Protein AF-A0A914WZN4-F1 (afdb_monomer_lite)

Organism: NCBI:txid2011161

Radius of gyration: 33.84 Å; chains: 1; bounding box: 69×70×86 Å

pLDDT: mean 70.96, std 17.77, range [29.08, 95.62]

InterPro domains:
  IPR007856 Saposin-like type B, region 1 [PF05184] (145-182)
  IPR008138 Saposin B type, region 2 [PF03489] (187-220)
  IPR008138 Saposin B type, region 2 [PF03489] (312-343)
  IPR008139 Saposin B type domain [PS50015] (40-119)
  IPR008139 Saposin B type domain [PS50015] (142-224)
  IPR008139 Saposin B type domain [PS50015] (266-347)
  IPR008139 Saposin B type domain [SM00741] (42-115)
  IPR008139 Saposin B type domain [SM00741] (144-220)
  IPR008139 Saposin B type domain [SM00741] (268-343)
  IPR011001 Saposin-like [SSF47862] (42-117)
  IPR011001 Saposin-like [SSF47862] (143-221)
  IPR011001 Saposin-like [SSF47862] (268-345)
  IPR051428 Sphingolipid Activators and Surfactant Proteins [PTHR11480] (43-349)

Structure (mmCIF, N/CA/C/O backbone):
data_AF-A0A914WZN4-F1
#
_entry.id   AF-A0A914WZN4-F1
#
loop_
_atom_site.group_PDB
_atom_site.id
_atom_site.type_symbol
_atom_site.label_atom_id
_atom_site.label_alt_id
_atom_site.label_comp_id
_atom_site.label_asym_id
_atom_site.label_entity_id
_atom_site.label_seq_id
_atom_site.pdbx_PDB_ins_code
_atom_site.Cartn_x
_atom_site.Cartn_y
_atom_site.Cartn_z
_atom_site.occupancy
_atom_site.B_iso_or_equiv
_atom_site.auth_seq_id
_atom_site.auth_comp_id
_atom_site.auth_asym_id
_atom_site.auth_atom_id
_atom_site.pdbx_PDB_model_num
ATOM 1 N N . MET A 1 1 ? 23.879 -51.483 -34.502 1.00 47.91 1 MET A N 1
ATOM 2 C CA . MET A 1 1 ? 24.918 -50.525 -34.053 1.00 47.91 1 MET A CA 1
ATOM 3 C C . MET A 1 1 ? 24.874 -49.196 -34.804 1.00 47.91 1 MET A C 1
ATOM 5 O O . MET A 1 1 ? 24.777 -48.177 -34.142 1.00 47.91 1 MET A O 1
ATOM 9 N N . TYR A 1 2 ? 24.838 -49.171 -36.141 1.00 39.22 2 TYR A N 1
ATOM 10 C CA . TYR A 1 2 ? 24.865 -47.921 -36.929 1.00 39.22 2 TYR A CA 1
ATOM 11 C C . TYR A 1 2 ? 23.719 -46.929 -36.621 1.00 39.22 2 TYR A C 1
ATOM 13 O O . TYR A 1 2 ? 23.955 -45.740 -36.464 1.00 39.22 2 TYR A O 1
ATOM 21 N N . ARG A 1 3 ? 22.482 -47.412 -36.417 1.00 42.94 3 ARG A N 1
ATOM 22 C CA . ARG A 1 3 ? 21.335 -46.557 -36.036 1.00 42.94 3 ARG A CA 1
ATOM 23 C C . ARG A 1 3 ? 21.423 -45.974 -34.621 1.00 42.94 3 ARG A C 1
ATOM 25 O O . ARG A 1 3 ? 20.906 -44.890 -34.396 1.00 42.94 3 ARG A O 1
ATOM 32 N N . LEU A 1 4 ? 22.089 -46.668 -33.693 1.00 43.41 4 LEU A N 1
ATOM 33 C CA . LEU A 1 4 ? 22.293 -46.181 -32.324 1.00 43.41 4 LEU A CA 1
ATOM 34 C C . LEU A 1 4 ? 23.363 -45.080 -32.306 1.00 43.41 4 LEU A C 1
ATOM 36 O O . LEU A 1 4 ? 23.177 -44.066 -31.651 1.00 43.41 4 LEU A O 1
ATOM 40 N N . ILE A 1 5 ? 24.417 -45.249 -33.114 1.00 52.75 5 ILE A N 1
ATOM 41 C CA . ILE A 1 5 ? 25.516 -44.287 -33.276 1.00 52.75 5 ILE A CA 1
ATOM 42 C C . ILE A 1 5 ? 25.028 -42.991 -33.946 1.00 52.75 5 ILE A C 1
ATOM 44 O O . ILE A 1 5 ? 25.397 -41.902 -33.513 1.00 52.75 5 ILE A O 1
ATOM 48 N N . VAL A 1 6 ? 24.151 -43.089 -34.953 1.00 53.06 6 VAL A N 1
ATOM 49 C CA . VAL A 1 6 ? 23.558 -41.918 -35.630 1.00 53.06 6 VAL A CA 1
ATOM 50 C C . VAL A 1 6 ? 22.573 -41.171 -34.720 1.00 53.06 6 VAL A C 1
ATOM 52 O O . VAL A 1 6 ? 22.579 -39.942 -34.714 1.00 53.06 6 VAL A O 1
ATOM 55 N N . LEU A 1 7 ? 21.784 -41.876 -33.895 1.00 44.81 7 LEU A N 1
ATOM 56 C CA . LEU A 1 7 ? 20.914 -41.228 -32.903 1.00 44.81 7 LEU A CA 1
ATOM 57 C C . LEU A 1 7 ? 21.732 -40.497 -31.829 1.00 44.81 7 LEU A C 1
ATOM 59 O O . LEU A 1 7 ? 21.405 -39.368 -31.478 1.00 44.81 7 LEU A O 1
ATOM 63 N N . THR A 1 8 ? 22.822 -41.099 -31.341 1.00 50.06 8 THR A N 1
ATOM 64 C CA . THR A 1 8 ? 23.709 -40.452 -30.363 1.00 50.06 8 THR A CA 1
ATOM 65 C C . THR A 1 8 ? 24.486 -39.282 -30.969 1.00 50.06 8 THR A C 1
ATOM 67 O O . THR A 1 8 ? 24.657 -38.268 -30.305 1.00 50.06 8 THR A O 1
ATOM 70 N N . ALA A 1 9 ? 24.890 -39.359 -32.241 1.00 52.34 9 ALA A N 1
ATOM 71 C CA . ALA A 1 9 ? 25.595 -38.272 -32.926 1.00 52.34 9 ALA A CA 1
ATOM 72 C C . ALA A 1 9 ? 24.696 -37.058 -33.238 1.00 52.34 9 ALA A C 1
ATOM 74 O O . ALA A 1 9 ? 25.198 -35.941 -33.305 1.00 52.34 9 ALA A O 1
ATOM 75 N N . LEU A 1 10 ? 23.380 -37.258 -33.391 1.00 48.81 10 LEU A N 1
ATOM 76 C CA . LEU A 1 10 ? 22.401 -36.178 -33.586 1.00 48.81 10 LEU A CA 1
ATOM 77 C C . LEU A 1 10 ? 21.847 -35.614 -32.267 1.00 48.81 10 LEU A C 1
ATOM 79 O O . LEU A 1 10 ? 21.491 -34.440 -32.219 1.00 48.81 10 LEU A O 1
ATOM 83 N N . LEU A 1 11 ? 21.806 -36.409 -31.191 1.00 47.16 11 LEU A N 1
ATOM 84 C CA . LEU A 1 11 ? 21.313 -35.972 -29.876 1.00 47.16 11 LEU A CA 1
ATOM 85 C C . LEU A 1 11 ? 22.374 -35.257 -29.023 1.00 47.16 11 LEU A C 1
ATOM 87 O O . LEU A 1 11 ? 22.020 -34.404 -28.213 1.00 47.16 11 LEU A O 1
ATOM 91 N N . VAL A 1 12 ? 23.668 -35.538 -29.214 1.00 47.44 12 VAL A N 1
ATOM 92 C CA . VAL A 1 12 ? 24.753 -34.856 -28.478 1.00 47.44 12 VAL A CA 1
ATOM 93 C C . VAL A 1 12 ? 24.835 -33.345 -28.786 1.00 47.44 12 VAL A C 1
ATOM 95 O O . VAL A 1 12 ? 24.953 -32.572 -27.836 1.00 47.44 12 VAL A O 1
ATOM 98 N N . PRO A 1 13 ? 24.671 -32.869 -30.039 1.00 47.09 13 PRO A N 1
ATOM 99 C CA . PRO A 1 13 ? 24.569 -31.434 -30.327 1.00 47.09 13 PRO A CA 1
ATOM 100 C C . PRO A 1 13 ? 23.298 -30.785 -29.752 1.00 47.09 13 PRO A C 1
ATOM 102 O O . PRO A 1 13 ? 23.338 -29.632 -29.333 1.00 47.09 13 PRO A O 1
ATOM 105 N N . LEU A 1 14 ? 22.181 -31.524 -29.684 1.00 42.62 14 LEU A N 1
ATOM 106 C CA . LEU A 1 14 ? 20.916 -31.051 -29.100 1.00 42.62 14 LEU A CA 1
ATOM 107 C C . LEU A 1 14 ? 20.982 -30.933 -27.566 1.00 42.62 14 LEU A C 1
ATOM 109 O O . LEU A 1 14 ? 20.365 -30.031 -27.006 1.00 42.62 14 LEU A O 1
ATOM 113 N N . CYS A 1 15 ? 21.772 -31.773 -26.887 1.00 39.94 15 CYS A N 1
ATOM 114 C CA . CYS A 1 15 ? 22.036 -31.643 -25.448 1.00 39.94 15 CYS A CA 1
ATOM 115 C C . CYS A 1 15 ? 23.050 -30.533 -25.115 1.00 39.94 15 CYS A C 1
ATOM 117 O O . CYS A 1 15 ? 22.968 -29.944 -24.039 1.00 39.94 15 CYS A O 1
ATOM 119 N N . LEU A 1 16 ? 23.967 -30.197 -26.030 1.00 42.72 16 LEU A N 1
ATOM 120 C CA . LEU A 1 16 ? 24.900 -29.072 -25.860 1.00 42.72 16 LEU A CA 1
ATOM 121 C C . LEU A 1 16 ? 24.259 -27.698 -26.123 1.00 42.72 16 LEU A C 1
ATOM 123 O O . LEU A 1 16 ? 24.810 -26.682 -25.709 1.00 42.72 16 LEU A O 1
ATOM 127 N N . ALA A 1 17 ? 23.058 -27.645 -26.709 1.00 41.50 17 ALA A N 1
ATOM 128 C CA . ALA A 1 17 ? 22.293 -26.402 -26.862 1.00 41.50 17 ALA A CA 1
ATOM 129 C C . ALA A 1 17 ? 21.825 -25.790 -25.519 1.00 41.50 17 ALA A C 1
ATOM 131 O O . ALA A 1 17 ? 21.351 -24.653 -25.484 1.00 41.50 17 ALA A O 1
ATOM 132 N N . GLY A 1 18 ? 21.951 -26.527 -24.406 1.00 44.84 18 GLY A N 1
ATOM 133 C CA . GLY A 1 18 ? 21.607 -26.057 -23.061 1.00 44.84 18 GLY A CA 1
ATOM 134 C C . GLY A 1 18 ? 22.713 -25.277 -22.343 1.00 44.84 18 GLY A C 1
ATOM 135 O O . GLY A 1 18 ? 22.409 -24.508 -21.434 1.00 44.84 18 GLY A O 1
ATOM 136 N N . THR A 1 19 ? 23.973 -25.423 -22.753 1.00 48.91 19 THR A N 1
ATOM 137 C CA . THR A 1 19 ? 25.121 -24.742 -22.136 1.00 48.91 19 THR A CA 1
ATOM 138 C C . THR A 1 19 ? 26.069 -24.287 -23.231 1.00 48.91 19 THR A C 1
ATOM 140 O O . THR A 1 19 ? 27.134 -24.865 -23.427 1.00 48.91 19 THR A O 1
ATOM 143 N N . ASP A 1 20 ? 25.659 -23.275 -23.989 1.00 49.00 20 ASP A N 1
ATOM 144 C CA . ASP A 1 20 ? 26.583 -22.590 -24.880 1.00 49.00 20 ASP A CA 1
ATOM 145 C C . ASP A 1 20 ? 27.500 -21.693 -24.019 1.00 49.00 20 ASP A C 1
ATOM 147 O O . ASP A 1 20 ? 27.017 -20.702 -23.458 1.00 49.00 20 ASP A O 1
ATOM 151 N N . PRO A 1 21 ? 28.799 -22.011 -23.855 1.00 51.97 21 PRO A N 1
ATOM 152 C CA . PRO A 1 21 ? 29.724 -21.154 -23.118 1.00 51.97 21 PRO A CA 1
ATOM 153 C C . PRO A 1 21 ? 29.825 -19.751 -23.739 1.00 51.97 21 PRO A C 1
ATOM 155 O O . PRO A 1 21 ? 30.117 -18.798 -23.016 1.00 51.97 21 PRO A O 1
ATOM 158 N N . HIS A 1 22 ? 29.506 -19.584 -25.034 1.00 50.38 22 HIS A N 1
ATOM 159 C CA . HIS A 1 22 ? 29.356 -18.258 -25.635 1.00 50.38 22 HIS A CA 1
ATOM 160 C C . HIS A 1 22 ? 28.154 -17.505 -25.074 1.00 50.38 22 HIS A C 1
ATOM 162 O O . HIS A 1 22 ? 28.279 -16.323 -24.780 1.00 50.38 22 HIS A O 1
ATOM 168 N N . LYS A 1 23 ? 27.009 -18.161 -24.862 1.00 50.00 23 LYS A N 1
ATOM 169 C CA . LYS A 1 23 ? 25.812 -17.526 -24.290 1.00 50.00 23 LYS A CA 1
ATOM 170 C C . LYS A 1 23 ? 26.065 -17.028 -22.869 1.00 50.00 23 LYS A C 1
ATOM 172 O O . LYS A 1 23 ? 25.669 -15.911 -22.545 1.00 50.00 23 LYS A O 1
ATOM 177 N N . GLU A 1 24 ? 26.727 -17.818 -22.023 1.00 53.03 24 GLU A N 1
ATOM 178 C CA . GLU A 1 24 ? 27.071 -17.373 -20.665 1.00 53.03 24 GLU A CA 1
ATOM 179 C C . GLU A 1 24 ? 28.110 -16.245 -20.665 1.00 53.03 24 GLU A C 1
ATOM 181 O O . GLU A 1 24 ? 27.952 -15.283 -19.912 1.00 53.03 24 GLU A O 1
ATOM 186 N N . ALA A 1 25 ? 29.122 -16.308 -21.538 1.00 57.97 25 ALA A N 1
ATOM 187 C CA . ALA A 1 25 ? 30.106 -15.238 -21.701 1.00 57.97 25 ALA A CA 1
ATOM 188 C C . ALA A 1 25 ? 29.466 -13.936 -22.222 1.00 57.97 25 ALA A C 1
ATOM 190 O O . ALA A 1 25 ? 29.641 -12.881 -21.616 1.00 57.97 25 ALA A O 1
ATOM 191 N N . MET A 1 26 ? 28.629 -14.015 -23.262 1.00 54.38 26 MET A N 1
ATOM 192 C CA . MET A 1 26 ? 27.891 -12.877 -23.826 1.00 54.38 26 MET A CA 1
ATOM 193 C C . MET A 1 26 ? 26.940 -12.263 -22.794 1.00 54.38 26 MET A C 1
ATOM 195 O O . MET A 1 26 ? 26.928 -11.049 -22.616 1.00 54.38 26 MET A O 1
ATOM 199 N N . ILE A 1 27 ? 26.175 -13.077 -22.053 1.00 55.19 27 ILE A N 1
ATOM 200 C CA . ILE A 1 27 ? 25.277 -12.576 -20.999 1.00 55.19 27 ILE A CA 1
ATOM 201 C C . ILE A 1 27 ? 26.068 -11.919 -19.868 1.00 55.19 27 ILE A C 1
ATOM 203 O O . ILE A 1 27 ? 25.581 -10.948 -19.299 1.00 55.19 27 ILE A O 1
ATOM 207 N N . LYS A 1 28 ? 27.260 -12.419 -19.526 1.00 58.78 28 LYS A N 1
ATOM 208 C CA . LYS A 1 28 ? 28.099 -11.878 -18.450 1.00 58.78 28 LYS A CA 1
ATOM 209 C C . LYS A 1 28 ? 28.784 -10.565 -18.843 1.00 58.78 28 LYS A C 1
ATOM 211 O O . LYS A 1 28 ? 28.768 -9.628 -18.046 1.00 58.78 28 LYS A O 1
ATOM 216 N N . ASP A 1 29 ? 29.308 -10.469 -20.062 1.00 63.22 29 ASP A N 1
ATOM 217 C CA . ASP A 1 29 ? 30.047 -9.294 -20.542 1.00 63.22 29 ASP A CA 1
ATOM 218 C C . ASP A 1 29 ? 29.123 -8.161 -21.013 1.00 63.22 29 ASP A C 1
ATOM 220 O O . ASP A 1 29 ? 29.419 -6.978 -20.788 1.00 63.22 29 ASP A O 1
ATOM 224 N N . ASN A 1 30 ? 27.961 -8.521 -21.574 1.00 57.78 30 ASN A N 1
ATOM 225 C CA . ASN A 1 30 ? 26.926 -7.587 -22.023 1.00 57.78 30 ASN A CA 1
ATOM 226 C C . ASN A 1 30 ? 25.804 -7.378 -20.989 1.00 57.78 30 ASN A C 1
ATOM 228 O O . ASN A 1 30 ? 24.863 -6.619 -21.253 1.00 57.78 30 ASN A O 1
ATOM 232 N N . LYS A 1 31 ? 25.900 -7.978 -19.787 1.00 57.25 31 LYS A N 1
ATOM 233 C CA . LYS A 1 31 ? 24.947 -7.721 -18.698 1.00 57.25 31 LYS A CA 1
ATOM 234 C C . LYS A 1 31 ? 24.929 -6.233 -18.397 1.00 57.25 31 LYS A C 1
ATOM 236 O O . LYS A 1 31 ? 25.924 -5.651 -17.962 1.00 57.25 31 LYS A O 1
ATOM 241 N N . THR A 1 32 ? 23.770 -5.617 -18.577 1.00 52.75 32 THR A N 1
ATOM 242 C CA . THR A 1 32 ? 23.496 -4.309 -18.004 1.00 52.75 32 THR A CA 1
ATOM 243 C C . THR A 1 32 ? 22.260 -4.401 -17.123 1.00 52.75 32 THR A C 1
ATOM 245 O O . THR A 1 32 ? 21.217 -4.876 -17.566 1.00 52.75 32 THR A O 1
ATOM 248 N N . PRO A 1 33 ? 22.378 -3.974 -15.861 1.00 53.62 33 PRO A N 1
ATOM 249 C CA . PRO A 1 33 ? 23.485 -3.198 -15.308 1.00 53.62 33 PRO A CA 1
ATOM 250 C C . PRO A 1 33 ? 24.610 -4.102 -14.733 1.00 53.62 33 PRO A C 1
ATOM 252 O O . PRO A 1 33 ? 24.329 -5.154 -14.161 1.00 53.62 33 PRO A O 1
ATOM 255 N N . LYS A 1 34 ? 25.887 -3.709 -14.922 1.00 51.22 34 LYS A N 1
ATOM 256 C CA . LYS A 1 34 ? 27.068 -4.440 -14.394 1.00 51.22 34 LYS A CA 1
ATOM 257 C C . LYS A 1 34 ? 27.129 -4.407 -12.857 1.00 51.22 34 LYS A C 1
ATOM 259 O O . LYS A 1 34 ? 27.564 -5.374 -12.249 1.00 51.22 34 LYS A O 1
ATOM 264 N N . ASN A 1 35 ? 26.601 -3.332 -12.266 1.00 51.28 35 ASN A N 1
ATOM 265 C CA . ASN A 1 35 ? 26.236 -3.194 -10.854 1.00 51.28 35 ASN A CA 1
ATOM 266 C C . ASN A 1 35 ? 24.739 -2.887 -10.799 1.00 51.28 35 ASN A C 1
ATOM 268 O O . ASN A 1 35 ? 24.290 -2.084 -11.612 1.00 51.28 35 ASN A O 1
ATOM 272 N N . ALA A 1 36 ? 23.964 -3.474 -9.885 1.00 45.06 36 ALA A N 1
ATOM 273 C CA . ALA A 1 36 ? 22.561 -3.088 -9.730 1.00 45.06 36 ALA A CA 1
ATOM 274 C C . ALA A 1 36 ? 22.473 -1.561 -9.499 1.00 45.06 36 ALA A C 1
ATOM 276 O O . ALA A 1 36 ? 23.194 -1.054 -8.639 1.00 45.06 36 ALA A O 1
ATOM 277 N N . PRO A 1 37 ? 21.683 -0.795 -10.279 1.00 48.06 37 PRO A N 1
ATOM 278 C CA . PRO A 1 37 ? 21.418 0.592 -9.946 1.00 48.06 37 PRO A CA 1
ATOM 279 C C . PRO A 1 37 ? 20.795 0.617 -8.554 1.00 48.06 37 PRO A C 1
ATOM 281 O O . PRO A 1 37 ? 20.035 -0.290 -8.204 1.00 48.06 37 PRO A O 1
ATOM 284 N N . ALA A 1 38 ? 21.114 1.651 -7.776 1.00 51.75 38 ALA A N 1
ATOM 285 C CA . ALA A 1 38 ? 20.356 1.953 -6.573 1.00 51.75 38 ALA A CA 1
ATOM 286 C C . ALA A 1 38 ? 18.872 1.959 -6.959 1.00 51.75 38 ALA A C 1
ATOM 288 O O . ALA A 1 38 ? 18.484 2.694 -7.863 1.00 51.75 38 ALA A O 1
ATOM 289 N N . LEU A 1 39 ? 18.053 1.120 -6.320 1.00 53.66 39 LEU A N 1
ATOM 290 C CA . LEU A 1 39 ? 16.647 0.904 -6.692 1.00 53.66 39 LEU A CA 1
ATOM 291 C C . LEU A 1 39 ? 15.744 2.135 -6.445 1.00 53.66 39 LEU A C 1
ATOM 293 O O . LEU A 1 39 ? 14.528 2.069 -6.592 1.00 53.66 39 LEU A O 1
ATOM 297 N N . ILE A 1 40 ? 16.337 3.267 -6.070 1.00 54.97 40 ILE A N 1
ATOM 298 C CA . ILE A 1 40 ? 15.692 4.562 -5.860 1.00 54.97 40 ILE A CA 1
ATOM 299 C C . ILE A 1 40 ? 15.713 5.347 -7.185 1.00 54.97 40 ILE A C 1
ATOM 301 O O . ILE A 1 40 ? 16.176 6.482 -7.254 1.00 54.97 40 ILE A O 1
ATOM 305 N N . THR A 1 41 ? 15.285 4.719 -8.279 1.00 67.56 41 THR A N 1
ATOM 306 C CA . THR A 1 41 ? 15.172 5.377 -9.587 1.00 67.56 41 THR A CA 1
ATOM 307 C C . THR A 1 41 ? 13.710 5.492 -9.968 1.00 67.56 41 THR A C 1
ATOM 309 O O . THR A 1 41 ? 12.967 4.520 -9.885 1.00 67.56 41 THR A O 1
ATOM 312 N N . THR A 1 42 ? 13.273 6.676 -10.388 1.00 82.44 42 THR A N 1
ATOM 313 C CA . THR A 1 42 ? 11.917 6.845 -10.924 1.00 82.44 42 THR A CA 1
ATOM 314 C C . THR A 1 42 ? 11.810 6.179 -12.298 1.00 82.44 42 THR A C 1
ATOM 316 O O . THR A 1 42 ? 12.821 6.003 -12.982 1.00 82.44 42 THR A O 1
ATOM 319 N N . ALA A 1 43 ? 10.595 5.921 -12.797 1.00 84.94 43 ALA A N 1
ATOM 320 C CA . ALA A 1 43 ? 10.421 5.454 -14.182 1.00 84.94 43 ALA A CA 1
ATOM 321 C C . ALA A 1 43 ? 11.028 6.434 -15.219 1.00 84.94 43 ALA A C 1
ATOM 323 O O . ALA A 1 43 ? 11.371 6.050 -16.336 1.00 84.94 43 ALA A O 1
ATOM 324 N N . CYS A 1 44 ? 11.199 7.711 -14.843 1.00 89.62 44 CYS A N 1
ATOM 325 C CA . CYS A 1 44 ? 11.858 8.718 -15.669 1.00 89.62 44 CYS A CA 1
ATOM 326 C C . CYS A 1 44 ? 13.378 8.509 -15.691 1.00 89.62 44 CYS A C 1
ATOM 328 O O . CYS A 1 44 ? 13.980 8.564 -16.761 1.00 89.62 44 CYS A O 1
ATOM 330 N N . ASP A 1 45 ? 13.993 8.229 -14.542 1.00 88.44 45 ASP A N 1
ATOM 331 C CA . ASP A 1 45 ? 15.439 7.992 -14.435 1.00 88.44 45 ASP A CA 1
ATOM 332 C C . ASP A 1 45 ? 15.840 6.656 -15.062 1.00 88.44 45 ASP A C 1
ATOM 334 O O . ASP A 1 45 ? 16.861 6.571 -15.747 1.00 88.44 45 ASP A O 1
ATOM 338 N N . GLU A 1 46 ? 15.002 5.630 -14.907 1.00 85.94 46 GLU A N 1
ATOM 339 C CA . GLU A 1 46 ? 15.166 4.347 -15.592 1.00 85.94 46 GLU A CA 1
ATOM 340 C C . GLU A 1 46 ? 15.103 4.520 -17.107 1.00 85.94 46 GLU A C 1
ATOM 342 O O . GLU A 1 46 ? 15.990 4.051 -17.821 1.00 85.94 46 GLU A O 1
ATOM 347 N N . CYS A 1 47 ? 14.105 5.258 -17.599 1.00 91.25 47 CYS A N 1
ATOM 348 C CA . CYS A 1 47 ? 14.006 5.579 -19.014 1.00 91.25 47 CYS A CA 1
ATOM 349 C C . CYS A 1 47 ? 15.256 6.315 -19.512 1.00 91.25 47 CYS A C 1
ATOM 351 O O . CYS A 1 47 ? 15.844 5.899 -20.510 1.00 91.25 47 CYS A O 1
ATOM 353 N N . LYS A 1 48 ? 15.700 7.368 -18.809 1.00 91.88 48 LYS A N 1
ATOM 354 C CA . LYS A 1 48 ? 16.883 8.140 -19.219 1.00 91.88 48 LYS A CA 1
ATOM 355 C C . LYS A 1 48 ? 18.120 7.256 -19.279 1.00 91.88 48 LYS A C 1
ATOM 357 O O . LYS A 1 48 ? 18.810 7.234 -20.290 1.00 91.88 48 LYS A O 1
ATOM 362 N N . THR A 1 49 ? 18.314 6.441 -18.245 1.00 87.50 49 THR A N 1
ATOM 363 C CA . THR A 1 49 ? 19.411 5.474 -18.163 1.00 87.50 49 THR A CA 1
ATOM 364 C C . THR A 1 49 ? 19.394 4.497 -19.337 1.00 87.50 49 THR A C 1
ATOM 366 O O . THR A 1 49 ? 20.445 4.197 -19.901 1.00 87.50 49 THR A O 1
ATOM 369 N N . LEU A 1 50 ? 18.223 3.982 -19.723 1.00 87.31 50 LEU A N 1
ATOM 370 C CA . LEU A 1 50 ? 18.094 3.079 -20.868 1.00 87.31 50 LEU A CA 1
ATOM 371 C C . LEU A 1 50 ? 18.411 3.781 -22.192 1.00 87.31 50 LEU A C 1
ATOM 373 O O . LEU A 1 50 ? 19.132 3.213 -23.012 1.00 87.31 50 LEU A O 1
ATOM 377 N N . VAL A 1 51 ? 17.925 5.009 -22.386 1.00 90.75 51 VAL A N 1
ATOM 378 C CA . VAL A 1 51 ? 18.198 5.799 -23.596 1.00 90.75 51 VAL A CA 1
ATOM 379 C C . VAL A 1 51 ? 19.687 6.133 -23.706 1.00 90.75 51 VAL A C 1
ATOM 381 O O . VAL A 1 51 ? 20.288 5.902 -24.754 1.00 90.75 51 VAL A O 1
ATOM 384 N N . ASP A 1 52 ? 20.313 6.585 -22.618 1.00 89.69 52 ASP A N 1
ATOM 385 C CA . ASP A 1 52 ? 21.743 6.906 -22.583 1.00 89.69 52 ASP A CA 1
ATOM 386 C C . ASP A 1 52 ? 22.604 5.663 -22.847 1.00 89.69 52 ASP A C 1
ATOM 388 O O . ASP A 1 52 ? 23.560 5.711 -23.624 1.00 89.69 52 ASP A O 1
ATOM 392 N N . ARG A 1 53 ? 22.230 4.511 -22.277 1.00 83.81 53 ARG A N 1
ATOM 393 C CA . ARG A 1 53 ? 22.916 3.235 -22.536 1.00 83.81 53 ARG A CA 1
ATOM 394 C C . ARG A 1 53 ? 22.771 2.773 -23.970 1.00 83.81 53 ARG A C 1
ATOM 396 O O . ARG A 1 53 ? 23.746 2.291 -24.538 1.00 83.81 53 ARG A O 1
ATOM 403 N N . PHE A 1 54 ? 21.578 2.894 -24.544 1.00 86.81 54 PHE A N 1
ATOM 404 C CA . PHE A 1 54 ? 21.365 2.561 -25.944 1.00 86.81 54 PHE A CA 1
ATOM 405 C C . PHE A 1 54 ? 22.245 3.441 -26.835 1.00 86.81 54 PHE A C 1
ATOM 407 O O . PHE A 1 54 ? 22.984 2.910 -27.660 1.00 86.81 54 PHE A O 1
ATOM 414 N N . ASN A 1 55 ? 22.249 4.757 -26.601 1.00 88.31 55 ASN A N 1
ATOM 415 C CA . ASN A 1 55 ? 23.091 5.708 -27.330 1.00 88.31 55 ASN A CA 1
ATOM 416 C C . ASN A 1 55 ? 24.584 5.403 -27.221 1.00 88.31 55 ASN A C 1
ATOM 418 O O . ASN A 1 55 ? 25.321 5.629 -28.177 1.00 88.31 55 ASN A O 1
ATOM 422 N N . GLU A 1 56 ? 25.040 4.916 -26.071 1.00 86.94 56 GLU A N 1
ATOM 423 C CA . GLU A 1 56 ? 26.435 4.527 -25.892 1.00 86.94 56 GLU A CA 1
ATOM 424 C C . GLU A 1 56 ? 26.747 3.187 -26.569 1.00 86.94 56 GLU A C 1
ATOM 426 O O . GLU A 1 56 ? 27.767 3.051 -27.239 1.00 86.94 56 GLU A O 1
ATOM 431 N N . ALA A 1 57 ? 25.851 2.203 -26.461 1.00 85.06 57 ALA A N 1
ATOM 432 C CA . ALA A 1 57 ? 26.034 0.881 -27.052 1.00 85.06 57 ALA A CA 1
ATOM 433 C C . ALA A 1 57 ? 26.088 0.920 -28.585 1.00 85.06 57 ALA A C 1
ATOM 435 O O . ALA A 1 57 ? 26.892 0.204 -29.177 1.00 85.06 57 ALA A O 1
ATOM 436 N N . VAL A 1 58 ? 25.284 1.773 -29.229 1.00 88.25 58 VAL A N 1
ATOM 437 C CA . VAL A 1 58 ? 25.255 1.880 -30.698 1.00 88.25 58 VAL A CA 1
ATOM 438 C C . VAL A 1 58 ? 26.493 2.549 -31.304 1.00 88.25 58 VAL A C 1
ATOM 440 O O . VAL A 1 58 ? 26.674 2.489 -32.518 1.00 88.25 58 VAL A O 1
ATOM 443 N N . LYS A 1 59 ? 27.360 3.169 -30.490 1.00 88.00 59 LYS A N 1
ATOM 444 C CA . LYS A 1 59 ? 28.658 3.697 -30.951 1.00 88.00 59 LYS A CA 1
ATOM 445 C C . LYS A 1 59 ? 29.685 2.591 -31.196 1.00 88.00 59 LYS A C 1
ATOM 447 O O . LYS A 1 59 ? 30.651 2.821 -31.916 1.00 88.00 59 LYS A O 1
ATOM 452 N N . ASP A 1 60 ? 29.492 1.419 -30.593 1.00 89.12 60 ASP A N 1
ATOM 453 C CA . ASP A 1 60 ? 30.391 0.276 -30.717 1.00 89.12 60 ASP A CA 1
ATOM 454 C C . ASP A 1 60 ? 29.938 -0.634 -31.878 1.00 89.12 60 ASP A C 1
ATOM 456 O O . ASP A 1 60 ? 28.936 -1.350 -31.751 1.00 89.12 60 ASP A O 1
ATOM 460 N N . PRO A 1 61 ? 30.656 -0.648 -33.019 1.00 87.94 61 PRO A N 1
ATOM 461 C CA . PRO A 1 61 ? 30.270 -1.447 -34.179 1.00 87.94 61 PRO A CA 1
ATOM 462 C C . PRO A 1 61 ? 30.293 -2.955 -33.895 1.00 87.94 61 PRO A C 1
ATOM 464 O O . PRO A 1 61 ? 29.555 -3.698 -34.543 1.00 87.94 61 PRO A O 1
ATOM 467 N N . SER A 1 62 ? 31.084 -3.411 -32.915 1.00 86.75 62 SER A N 1
ATOM 468 C CA . SER A 1 62 ? 31.120 -4.817 -32.504 1.00 86.75 62 SER A CA 1
ATOM 469 C C . SER A 1 62 ? 29.794 -5.231 -31.858 1.00 86.75 62 SER A C 1
ATOM 471 O O . SER A 1 62 ? 29.192 -6.229 -32.257 1.00 86.75 62 SER A O 1
ATOM 473 N N . LYS A 1 63 ? 29.260 -4.407 -30.944 1.00 86.31 63 LYS A N 1
ATOM 474 C CA . LYS A 1 63 ? 27.959 -4.652 -30.288 1.00 86.31 63 LYS A CA 1
ATOM 475 C C . LYS A 1 63 ? 26.795 -4.609 -31.269 1.00 86.31 63 LYS A C 1
ATOM 477 O O . LYS A 1 63 ? 25.864 -5.404 -31.165 1.00 86.31 63 LYS A O 1
ATOM 482 N N . VAL A 1 64 ? 26.840 -3.696 -32.241 1.00 89.56 64 VAL A N 1
ATOM 483 C CA . VAL A 1 64 ? 25.813 -3.613 -33.291 1.00 89.56 64 VAL A CA 1
ATOM 484 C C . VAL A 1 64 ? 25.865 -4.840 -34.208 1.00 89.56 64 VAL A C 1
ATOM 486 O O . VAL A 1 64 ? 24.816 -5.369 -34.582 1.00 89.56 64 VAL A O 1
ATOM 489 N N . ALA A 1 65 ? 27.059 -5.340 -34.540 1.00 89.12 65 ALA A N 1
ATOM 490 C CA . ALA A 1 65 ? 27.216 -6.572 -35.313 1.00 89.12 65 ALA A CA 1
ATOM 491 C C . ALA A 1 65 ? 26.699 -7.805 -34.550 1.00 89.12 65 ALA A C 1
ATOM 493 O O . ALA A 1 65 ? 25.971 -8.621 -35.118 1.00 89.12 65 ALA A O 1
ATOM 494 N N . GLU A 1 66 ? 27.006 -7.911 -33.257 1.00 86.88 66 GLU A N 1
ATOM 495 C CA . GLU A 1 66 ? 26.492 -8.969 -32.379 1.00 86.88 66 GLU A CA 1
ATOM 496 C C . GLU A 1 66 ? 24.956 -8.942 -32.305 1.00 86.88 66 GLU A C 1
ATOM 498 O O . GLU A 1 66 ? 24.297 -9.964 -32.517 1.00 86.88 66 GLU A O 1
ATOM 503 N N . LEU A 1 67 ? 24.373 -7.753 -32.113 1.00 88.12 67 LEU A N 1
ATOM 504 C CA . LEU A 1 67 ? 22.924 -7.551 -32.103 1.00 88.12 67 LEU A CA 1
ATOM 505 C C . LEU A 1 67 ? 22.274 -7.980 -33.426 1.00 88.12 67 LEU A C 1
ATOM 507 O O . LEU A 1 67 ? 21.245 -8.655 -33.411 1.00 88.12 67 LEU A O 1
ATOM 511 N N . LYS A 1 68 ? 22.867 -7.634 -34.573 1.00 91.00 68 LYS A N 1
ATOM 512 C CA . LYS A 1 68 ? 22.372 -8.076 -35.887 1.00 91.00 68 LYS A CA 1
ATOM 513 C C . LYS A 1 68 ? 22.373 -9.589 -36.029 1.00 91.00 68 LYS A C 1
ATOM 515 O O . LYS A 1 68 ? 21.404 -10.141 -36.542 1.00 91.00 68 LYS A O 1
ATOM 520 N N . ASN A 1 69 ? 23.432 -10.256 -35.581 1.00 89.00 69 ASN A N 1
ATOM 521 C CA . ASN A 1 69 ? 23.519 -11.713 -35.650 1.00 89.00 69 ASN A CA 1
ATOM 522 C C . ASN A 1 69 ? 22.420 -12.363 -34.802 1.00 89.00 69 ASN A C 1
ATOM 524 O O . ASN A 1 69 ? 21.725 -13.260 -35.281 1.00 89.00 69 ASN A O 1
ATOM 528 N N . LEU A 1 70 ? 22.198 -11.850 -33.588 1.00 88.25 70 LEU A N 1
ATOM 529 C CA . LEU A 1 70 ? 21.136 -12.331 -32.707 1.00 88.25 70 LEU A CA 1
ATOM 530 C C . LEU A 1 70 ? 19.740 -12.095 -33.301 1.00 88.25 70 LEU A C 1
ATOM 532 O O . LEU A 1 70 ? 18.916 -13.007 -33.329 1.00 88.25 70 LEU A O 1
ATOM 536 N N . LEU A 1 71 ? 19.470 -10.892 -33.813 1.00 89.75 71 LEU A N 1
ATOM 537 C CA . LEU A 1 71 ? 18.194 -10.572 -34.458 1.00 89.75 71 LEU A CA 1
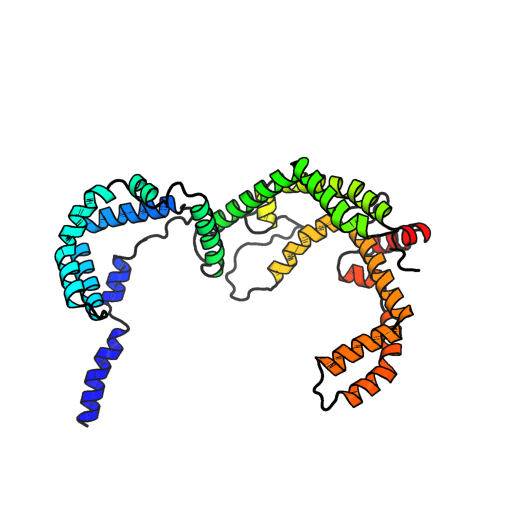ATOM 538 C C . LEU A 1 71 ? 17.965 -11.431 -35.711 1.00 89.75 71 LEU A C 1
ATOM 540 O O . LEU A 1 71 ? 16.854 -11.904 -35.927 1.00 89.75 71 LEU A O 1
ATOM 544 N N . SER A 1 72 ? 19.012 -11.682 -36.502 1.00 91.19 72 SER A N 1
ATOM 545 C CA . SER A 1 72 ? 18.954 -12.543 -37.691 1.00 91.19 72 SER A CA 1
ATOM 546 C C . SER A 1 72 ? 18.607 -13.992 -37.333 1.00 91.19 72 SER A C 1
ATOM 548 O O . SER A 1 72 ? 17.805 -14.613 -38.030 1.00 91.19 72 SER A O 1
ATOM 550 N N . LEU A 1 73 ? 19.134 -14.505 -36.213 1.00 89.50 73 LEU A N 1
ATOM 551 C CA . LEU A 1 73 ? 18.757 -15.814 -35.673 1.00 89.50 73 LEU A CA 1
ATOM 552 C C . LEU A 1 73 ? 17.288 -15.838 -35.224 1.00 89.50 73 LEU A C 1
ATOM 554 O O . LEU A 1 73 ? 16.567 -16.791 -35.510 1.00 89.50 73 LEU A O 1
ATOM 558 N N . MET A 1 74 ? 16.814 -14.776 -34.565 1.00 89.94 74 MET A N 1
ATOM 559 C CA . MET A 1 74 ? 15.407 -14.679 -34.157 1.00 89.94 74 MET A CA 1
ATOM 560 C C . MET A 1 74 ? 14.455 -14.578 -35.353 1.00 89.94 74 MET A C 1
ATOM 562 O O . MET A 1 74 ? 13.350 -15.111 -35.282 1.00 89.94 74 MET A O 1
ATOM 566 N N . CYS A 1 75 ? 14.875 -13.978 -36.471 1.00 91.19 75 CYS A N 1
ATOM 567 C CA . CYS A 1 75 ? 14.064 -13.916 -37.689 1.00 91.19 75 CYS A CA 1
ATOM 568 C C . CYS A 1 75 ? 13.652 -15.304 -38.204 1.00 91.19 75 CYS A C 1
ATOM 570 O O . CYS A 1 75 ? 12.544 -15.444 -38.724 1.00 91.19 75 CYS A O 1
ATOM 572 N N . ASP A 1 76 ? 14.486 -16.333 -38.015 1.00 91.25 76 ASP A N 1
ATOM 573 C CA . ASP A 1 76 ? 14.196 -17.709 -38.448 1.00 91.25 76 ASP A CA 1
ATOM 574 C C . ASP A 1 76 ? 13.094 -18.394 -37.635 1.00 91.25 76 ASP A C 1
ATOM 576 O O . ASP A 1 76 ? 12.513 -19.377 -38.086 1.00 91.25 76 ASP A O 1
ATOM 580 N N . THR A 1 77 ? 12.743 -17.834 -36.477 1.00 89.50 77 THR A N 1
ATOM 581 C CA . THR A 1 77 ? 11.607 -18.300 -35.667 1.00 89.50 77 THR A CA 1
ATOM 582 C C . THR A 1 77 ? 10.271 -17.696 -36.104 1.00 89.50 77 THR A C 1
ATOM 584 O O . THR A 1 77 ? 9.221 -18.064 -35.582 1.00 89.50 77 THR A O 1
ATOM 587 N N . THR A 1 78 ? 10.292 -16.766 -37.063 1.00 85.44 78 THR A N 1
ATOM 588 C CA . THR A 1 78 ? 9.106 -16.033 -37.517 1.00 85.44 78 THR A CA 1
ATOM 589 C C . THR A 1 78 ? 8.653 -16.495 -38.900 1.00 85.44 78 THR A C 1
ATOM 591 O O . THR A 1 78 ? 9.455 -16.907 -39.737 1.00 85.44 78 THR A O 1
ATOM 594 N N . SER A 1 79 ? 7.362 -16.334 -39.195 1.00 93.00 79 SER A N 1
ATOM 595 C CA . SER A 1 79 ? 6.801 -16.573 -40.533 1.00 93.00 79 SER A CA 1
ATOM 596 C C . SER A 1 79 ? 7.281 -15.577 -41.603 1.00 93.00 79 SER A C 1
ATOM 598 O O . SER A 1 79 ? 7.035 -15.798 -42.784 1.00 93.00 79 SER A O 1
ATOM 600 N N . TYR A 1 80 ? 7.965 -14.497 -41.207 1.00 92.94 80 TYR A N 1
ATOM 601 C CA . TYR A 1 80 ? 8.432 -13.403 -42.070 1.00 92.94 80 TYR A CA 1
ATOM 602 C C . TYR A 1 80 ? 9.968 -13.342 -42.133 1.00 92.94 80 TYR A C 1
ATOM 604 O O . TYR A 1 80 ? 10.557 -12.261 -42.172 1.00 92.94 80 TYR A O 1
ATOM 612 N N . SER A 1 81 ? 10.642 -14.499 -42.080 1.00 92.19 81 SER A N 1
ATOM 613 C CA . SER A 1 81 ? 12.108 -14.579 -41.951 1.00 92.19 81 SER A CA 1
ATOM 614 C C . SER A 1 81 ? 12.857 -13.734 -42.994 1.00 92.19 81 SER A C 1
ATOM 616 O O . SER A 1 81 ? 13.803 -13.028 -42.641 1.00 92.19 81 SER A O 1
ATOM 618 N N . ARG A 1 82 ? 12.414 -13.723 -44.263 1.00 93.25 82 ARG A N 1
ATOM 619 C CA . ARG A 1 82 ? 13.075 -12.954 -45.335 1.00 93.25 82 ARG A CA 1
ATOM 620 C C . ARG A 1 82 ? 12.971 -11.447 -45.116 1.00 93.25 82 ARG A C 1
ATOM 622 O O . ARG A 1 82 ? 13.982 -10.750 -45.160 1.00 93.25 82 ARG A O 1
ATOM 629 N N . GLU A 1 83 ? 11.771 -10.948 -44.861 1.00 95.31 83 GLU A N 1
ATOM 630 C CA . GLU A 1 83 ? 11.491 -9.536 -44.608 1.00 95.31 83 GLU A CA 1
ATOM 631 C C . GLU A 1 83 ? 12.190 -9.065 -43.325 1.00 95.31 83 GLU A C 1
ATOM 633 O O . GLU A 1 83 ? 12.826 -8.011 -43.310 1.00 95.31 83 GLU A O 1
ATOM 638 N N . CYS A 1 84 ? 12.163 -9.890 -42.276 1.00 94.69 84 CYS A N 1
ATOM 639 C CA . CYS A 1 84 ? 12.873 -9.644 -41.024 1.00 94.69 84 CYS A CA 1
ATOM 640 C C . CYS A 1 84 ? 14.390 -9.539 -41.247 1.00 94.69 84 CYS A C 1
ATOM 642 O O . CYS A 1 84 ? 15.002 -8.553 -40.836 1.00 94.69 84 CYS A O 1
ATOM 644 N N . LYS A 1 85 ? 15.003 -10.486 -41.974 1.00 94.94 85 LYS A N 1
ATOM 645 C CA . LYS A 1 85 ? 16.442 -10.454 -42.297 1.00 94.94 85 LYS A CA 1
ATOM 646 C C . LYS A 1 85 ? 16.823 -9.234 -43.135 1.00 94.94 85 LYS A C 1
ATOM 648 O O . LYS A 1 85 ? 17.880 -8.647 -42.903 1.00 94.94 85 LYS A O 1
ATOM 653 N N . LEU A 1 86 ? 15.960 -8.802 -44.058 1.00 94.44 86 LEU A N 1
ATOM 654 C CA . LEU A 1 86 ? 16.157 -7.557 -44.809 1.00 94.44 86 LEU A CA 1
ATOM 655 C C . LEU A 1 86 ? 16.166 -6.333 -43.882 1.00 94.44 86 LEU A C 1
ATOM 657 O O . LEU A 1 86 ? 17.063 -5.498 -44.001 1.00 94.44 86 LEU A O 1
ATOM 661 N N . ILE A 1 87 ? 15.242 -6.249 -42.923 1.00 94.12 87 ILE A N 1
ATOM 662 C CA . ILE A 1 87 ? 15.206 -5.162 -41.931 1.00 94.12 87 ILE A CA 1
ATOM 663 C C . ILE A 1 87 ? 16.464 -5.186 -41.050 1.00 94.12 87 ILE A C 1
ATOM 665 O O . ILE A 1 87 ? 17.132 -4.161 -40.905 1.00 94.12 87 ILE A O 1
ATOM 669 N N . VAL A 1 88 ? 16.847 -6.355 -40.527 1.00 95.62 88 VAL A N 1
ATOM 670 C CA . VAL A 1 88 ? 18.046 -6.524 -39.686 1.00 95.62 88 VAL A CA 1
ATOM 671 C C . VAL A 1 88 ? 19.325 -6.160 -40.449 1.00 95.62 88 VAL A C 1
ATOM 673 O O . VAL A 1 88 ? 20.211 -5.507 -39.896 1.00 95.62 88 VAL A O 1
ATOM 676 N N . SER A 1 89 ? 19.411 -6.487 -41.744 1.00 93.94 89 SER A N 1
ATOM 677 C CA . SER A 1 89 ? 20.558 -6.112 -42.586 1.00 93.94 89 SER A CA 1
ATOM 678 C C . SER A 1 89 ? 20.747 -4.593 -42.706 1.00 93.94 89 SER A C 1
ATOM 680 O O . SER A 1 89 ? 21.866 -4.117 -42.891 1.00 93.94 89 SER A O 1
ATOM 682 N N . ARG A 1 90 ? 19.664 -3.819 -42.552 1.00 94.88 90 ARG A N 1
ATOM 683 C CA . ARG A 1 90 ? 19.649 -2.350 -42.613 1.00 94.88 90 ARG A CA 1
ATOM 684 C C . ARG A 1 90 ? 19.675 -1.686 -41.235 1.00 94.88 90 ARG A C 1
ATOM 686 O O . ARG A 1 90 ? 19.503 -0.471 -41.157 1.00 94.88 90 ARG A O 1
ATOM 693 N N . LEU A 1 91 ? 19.937 -2.439 -40.164 1.00 92.25 91 LEU A N 1
ATOM 694 C CA . LEU A 1 91 ? 19.901 -1.917 -38.797 1.00 92.25 91 LEU A CA 1
ATOM 695 C C . LEU A 1 91 ? 20.833 -0.712 -38.578 1.00 92.25 91 LEU A C 1
ATOM 697 O O . LEU A 1 91 ? 20.443 0.203 -37.863 1.00 92.25 91 LEU A O 1
ATOM 701 N N . ASP A 1 92 ? 22.000 -0.637 -39.234 1.00 91.50 92 ASP A N 1
ATOM 702 C CA . ASP A 1 92 ? 22.887 0.537 -39.089 1.00 91.50 92 ASP A CA 1
ATOM 703 C C . ASP A 1 92 ? 22.233 1.815 -39.614 1.00 91.50 92 ASP A C 1
ATOM 705 O O . ASP A 1 92 ? 22.399 2.888 -39.038 1.00 91.50 92 ASP A O 1
ATOM 709 N N . VAL A 1 93 ? 21.485 1.703 -40.717 1.00 93.19 93 VAL A N 1
ATOM 710 C CA . VAL A 1 93 ? 20.760 2.833 -41.304 1.00 93.19 93 VAL A CA 1
ATOM 711 C C . VAL A 1 93 ? 19.674 3.275 -40.334 1.00 93.19 93 VAL A C 1
ATOM 713 O O . VAL A 1 93 ? 19.581 4.457 -40.031 1.00 93.19 93 VAL A O 1
ATOM 716 N N . ILE A 1 94 ? 18.916 2.326 -39.781 1.00 90.75 94 ILE A N 1
ATOM 717 C CA . ILE A 1 94 ? 17.861 2.603 -38.799 1.00 90.75 94 ILE A CA 1
ATOM 718 C C . ILE A 1 94 ? 18.441 3.301 -37.561 1.00 90.75 94 ILE A C 1
ATOM 720 O O . ILE A 1 94 ? 17.926 4.334 -37.142 1.00 90.75 94 ILE A O 1
ATOM 724 N N . ILE A 1 95 ? 19.541 2.785 -37.005 1.00 91.31 95 ILE A N 1
ATOM 725 C CA . ILE A 1 95 ? 20.234 3.389 -35.858 1.00 91.31 95 ILE A CA 1
ATOM 726 C C . ILE A 1 95 ? 20.699 4.810 -36.189 1.00 91.31 95 ILE A C 1
ATOM 728 O O . ILE A 1 95 ? 20.518 5.718 -35.379 1.00 91.31 95 ILE A O 1
ATOM 732 N N . ARG A 1 96 ? 21.270 5.025 -37.379 1.00 90.06 96 ARG A N 1
ATOM 733 C CA . ARG A 1 96 ? 21.751 6.342 -37.811 1.00 90.06 96 ARG A CA 1
ATOM 734 C C . ARG A 1 96 ? 20.621 7.361 -37.934 1.00 90.06 96 ARG A C 1
ATOM 736 O O . ARG A 1 96 ? 20.782 8.476 -37.447 1.00 90.06 96 ARG A O 1
ATOM 743 N N . GLU A 1 97 ? 19.496 6.983 -38.538 1.00 91.25 97 GLU A N 1
ATOM 744 C CA . GLU A 1 97 ? 18.335 7.874 -38.684 1.00 91.25 97 GLU A CA 1
ATOM 745 C C . GLU A 1 97 ? 17.643 8.151 -37.339 1.00 91.25 97 GLU A C 1
ATOM 747 O O . GLU A 1 97 ? 17.145 9.252 -37.108 1.00 91.25 97 GLU A O 1
ATOM 752 N N . LEU A 1 98 ? 17.643 7.184 -36.415 1.00 87.19 98 LEU A N 1
ATOM 753 C CA . LEU A 1 98 ? 17.097 7.365 -35.064 1.00 87.19 98 LEU A CA 1
ATOM 754 C C . LEU A 1 98 ? 18.030 8.147 -34.133 1.00 87.19 98 LEU A C 1
ATOM 756 O O . LEU A 1 98 ? 17.563 8.773 -33.181 1.00 87.19 98 LEU A O 1
ATOM 760 N N . GLY A 1 99 ? 19.335 8.146 -34.409 1.00 87.06 99 GLY A N 1
ATOM 761 C CA . GLY A 1 99 ? 20.365 8.764 -33.576 1.00 87.06 99 GLY A CA 1
ATOM 762 C C . GLY A 1 99 ? 20.044 10.196 -33.123 1.00 87.06 99 GLY A C 1
ATOM 763 O O . GLY A 1 99 ? 20.087 10.454 -31.921 1.00 87.06 99 GLY A O 1
ATOM 764 N N . PRO A 1 100 ? 19.676 11.133 -34.021 1.00 89.06 100 PRO A N 1
ATOM 765 C CA . PRO A 1 100 ? 19.331 12.507 -33.650 1.00 89.06 100 PRO A CA 1
ATOM 766 C C . PRO A 1 100 ? 18.190 12.612 -32.636 1.00 89.06 100 PRO A C 1
ATOM 768 O O . PRO A 1 100 ? 18.241 13.471 -31.759 1.00 89.06 100 PRO A O 1
ATOM 771 N N . TYR A 1 101 ? 17.192 11.730 -32.731 1.00 87.12 101 TYR A N 1
ATOM 772 C CA . TYR A 1 101 ? 16.034 11.719 -31.837 1.00 87.12 101 TYR A CA 1
ATOM 773 C C . TYR A 1 101 ? 16.367 11.161 -30.459 1.00 87.12 101 TYR A C 1
ATOM 775 O O . TYR A 1 101 ? 15.702 11.512 -29.491 1.00 87.12 101 TYR A O 1
ATOM 783 N N . MET A 1 102 ? 17.390 10.312 -30.368 1.00 86.69 102 MET A N 1
ATOM 784 C CA . MET A 1 102 ? 17.756 9.634 -29.129 1.00 86.69 102 MET A CA 1
ATOM 785 C C . MET A 1 102 ? 18.759 10.432 -28.284 1.00 86.69 102 MET A C 1
ATOM 787 O O . MET A 1 102 ? 18.897 10.136 -27.104 1.00 86.69 102 MET A O 1
ATOM 791 N N . ARG A 1 103 ? 19.425 11.463 -28.836 1.00 87.56 103 ARG A N 1
ATOM 792 C CA . ARG A 1 103 ? 20.505 12.224 -28.163 1.00 87.56 103 ARG A CA 1
ATOM 793 C C . ARG A 1 103 ? 20.125 12.840 -26.818 1.00 87.56 103 ARG A C 1
ATOM 795 O O . ARG A 1 103 ? 20.970 12.893 -25.932 1.00 87.56 103 ARG A O 1
ATOM 802 N N . ASP A 1 104 ? 18.902 13.347 -26.691 1.00 92.81 104 ASP A N 1
ATOM 803 C CA . ASP A 1 104 ? 18.400 13.926 -25.445 1.00 92.81 104 ASP A CA 1
ATOM 804 C C . ASP A 1 104 ? 17.475 12.921 -24.759 1.00 92.81 104 ASP A C 1
ATOM 806 O O . ASP A 1 104 ? 16.285 12.812 -25.074 1.00 92.81 104 ASP A O 1
ATOM 810 N N . SER A 1 105 ? 18.029 12.195 -23.789 1.00 93.38 105 SER A N 1
ATOM 811 C CA . SER A 1 105 ? 17.293 11.199 -23.017 1.00 93.38 105 SER A CA 1
ATOM 812 C C . SER A 1 105 ? 16.116 11.798 -22.249 1.00 93.38 105 SER A C 1
ATOM 814 O O . SER A 1 105 ? 15.074 11.157 -22.116 1.00 93.38 105 SER A O 1
ATOM 816 N N . THR A 1 106 ? 16.196 13.060 -21.822 1.00 93.81 106 THR A N 1
ATOM 817 C CA . THR A 1 106 ? 15.072 13.733 -21.162 1.00 93.81 106 THR A CA 1
ATOM 818 C C . THR A 1 106 ? 13.948 14.033 -22.150 1.00 93.81 106 THR A C 1
ATOM 820 O O . THR A 1 106 ? 12.779 13.809 -21.823 1.00 93.81 106 THR A O 1
ATOM 823 N N . ALA A 1 107 ? 14.269 14.514 -23.352 1.00 93.94 107 ALA A N 1
ATOM 824 C CA . ALA A 1 107 ? 13.275 14.779 -24.390 1.00 93.94 107 ALA A CA 1
ATOM 825 C C . ALA A 1 107 ? 12.579 13.492 -24.851 1.00 93.94 107 ALA A C 1
ATOM 827 O O . ALA A 1 107 ? 11.348 13.465 -24.918 1.00 93.94 107 ALA A O 1
ATOM 828 N N . VAL A 1 108 ? 13.337 12.413 -25.081 1.00 94.25 108 VAL A N 1
ATOM 829 C CA . VAL A 1 108 ? 12.787 11.091 -25.425 1.00 94.25 108 VAL A CA 1
ATOM 830 C C . VAL A 1 108 ? 11.840 10.615 -24.332 1.00 94.25 108 VAL A C 1
ATOM 832 O O . VAL A 1 108 ? 10.674 10.331 -24.604 1.00 94.25 108 VAL A O 1
ATOM 835 N N . CYS A 1 109 ? 12.301 10.599 -23.081 1.00 94.38 109 CYS A N 1
ATOM 836 C CA . CYS A 1 109 ? 11.516 10.090 -21.962 1.00 94.38 109 CYS A CA 1
ATOM 837 C C . CYS A 1 109 ? 10.283 10.944 -21.648 1.00 94.38 109 CYS A C 1
ATOM 839 O O . CYS A 1 109 ? 9.265 10.406 -21.213 1.00 94.38 109 CYS A O 1
ATOM 841 N N . LYS A 1 110 ? 10.314 12.256 -21.912 1.00 94.50 110 LYS A N 1
ATOM 842 C CA . LYS A 1 110 ? 9.104 13.096 -21.899 1.00 94.50 110 LYS A CA 1
ATOM 843 C C . LYS A 1 110 ? 8.159 12.738 -23.045 1.00 94.50 110 LYS A C 1
ATOM 845 O O . LYS A 1 110 ? 6.956 12.635 -22.821 1.00 94.50 110 LYS A O 1
ATOM 850 N N . LYS A 1 111 ? 8.685 12.524 -24.255 1.00 92.69 111 LYS A N 1
ATOM 851 C CA . LYS A 1 111 ? 7.889 12.211 -25.451 1.00 92.69 111 LYS A CA 1
ATOM 852 C C . LYS A 1 111 ? 7.145 10.882 -25.330 1.00 92.69 111 LYS A C 1
ATOM 854 O O . LYS A 1 111 ? 6.010 10.799 -25.782 1.00 92.69 111 LYS A O 1
ATOM 859 N N . ILE A 1 112 ? 7.750 9.880 -24.691 1.00 90.38 112 ILE A N 1
ATOM 860 C CA . ILE A 1 112 ? 7.104 8.590 -24.393 1.00 90.38 112 ILE A CA 1
ATOM 861 C C . ILE A 1 112 ? 6.395 8.568 -23.029 1.00 90.38 112 ILE A C 1
ATOM 863 O O . ILE A 1 112 ? 6.008 7.507 -22.548 1.00 90.38 112 ILE A O 1
ATOM 867 N N . HIS A 1 113 ? 6.221 9.734 -22.398 1.00 90.56 113 HIS A N 1
ATOM 868 C CA . HIS A 1 113 ? 5.502 9.912 -21.133 1.00 90.56 113 HIS A CA 1
ATOM 869 C C . HIS A 1 113 ? 6.051 9.109 -19.942 1.00 90.56 113 HIS A C 1
ATOM 871 O O . HIS A 1 113 ? 5.323 8.846 -18.986 1.00 90.56 113 HIS A O 1
ATOM 877 N N . MET A 1 114 ? 7.337 8.762 -19.961 1.00 90.25 114 MET A N 1
ATOM 878 C CA . MET A 1 114 ? 8.048 8.188 -18.811 1.00 90.25 114 MET A CA 1
ATOM 879 C C . MET A 1 114 ? 8.438 9.281 -17.801 1.00 90.25 114 MET A C 1
ATOM 881 O O . MET A 1 114 ? 8.394 9.075 -16.588 1.00 90.25 114 MET A O 1
ATOM 885 N N . CYS A 1 115 ? 8.738 10.487 -18.294 1.00 91.38 115 CYS A N 1
ATOM 886 C CA . CYS A 1 115 ? 8.961 11.683 -17.482 1.00 91.38 115 CYS A CA 1
ATOM 887 C C . CYS A 1 115 ? 7.719 12.583 -17.469 1.00 91.38 115 CYS A C 1
ATOM 889 O O . CYS A 1 115 ? 7.204 12.949 -18.523 1.00 91.38 115 CYS A O 1
ATOM 891 N N . GLY A 1 116 ? 7.267 12.975 -16.274 1.00 86.25 116 GLY A N 1
ATOM 892 C CA . GLY A 1 116 ? 6.105 13.857 -16.090 1.00 86.25 116 GLY A CA 1
ATOM 893 C C . GLY A 1 116 ? 4.748 13.147 -15.999 1.00 86.25 116 GLY A C 1
ATOM 894 O O . GLY A 1 116 ? 3.722 13.816 -15.934 1.00 86.25 116 GLY A O 1
ATOM 895 N N . ASN A 1 117 ? 4.714 11.810 -15.963 1.00 86.38 117 ASN A N 1
ATOM 896 C CA . ASN A 1 117 ? 3.482 11.037 -15.795 1.00 86.38 117 ASN A CA 1
ATOM 897 C C . ASN A 1 117 ? 3.339 10.511 -14.360 1.00 86.38 117 ASN A C 1
ATOM 899 O O . ASN A 1 117 ? 3.844 9.442 -14.022 1.00 86.38 117 ASN A O 1
ATOM 903 N N . ALA A 1 118 ? 2.608 11.246 -13.522 1.00 80.50 118 ALA A N 1
ATOM 904 C CA . ALA A 1 118 ? 2.401 10.877 -12.121 1.00 80.50 118 ALA A CA 1
ATOM 905 C C . ALA A 1 118 ? 1.699 9.516 -11.943 1.00 80.50 118 ALA A C 1
ATOM 907 O O . ALA A 1 118 ? 1.998 8.794 -10.996 1.00 80.50 118 ALA A O 1
ATOM 908 N N . ARG A 1 119 ? 0.792 9.125 -12.853 1.00 79.00 119 ARG A N 1
ATOM 909 C CA . ARG A 1 119 ? 0.099 7.824 -12.777 1.00 79.00 119 ARG A CA 1
ATOM 910 C C . ARG A 1 119 ? 1.060 6.667 -13.019 1.00 79.00 119 ARG A C 1
ATOM 912 O O . ARG A 1 119 ? 1.035 5.688 -12.282 1.00 79.00 119 ARG A O 1
ATOM 919 N N . LEU A 1 120 ? 1.925 6.802 -14.021 1.00 79.31 120 LEU A N 1
ATOM 920 C CA . LEU A 1 120 ? 2.943 5.802 -14.323 1.00 79.31 120 LEU A CA 1
ATOM 921 C C . LEU A 1 120 ? 3.938 5.649 -13.170 1.00 79.31 120 LEU A C 1
ATOM 923 O O . LEU A 1 120 ? 4.276 4.525 -12.820 1.00 79.31 120 LEU A O 1
ATOM 927 N N . GLN A 1 121 ? 4.346 6.755 -12.543 1.00 78.00 121 GLN A N 1
ATOM 928 C CA . GLN A 1 121 ? 5.221 6.708 -11.368 1.00 78.00 121 GLN A CA 1
ATOM 929 C C . GLN A 1 121 ? 4.579 5.938 -10.205 1.00 78.00 121 GLN A C 1
ATOM 931 O O . GLN A 1 121 ? 5.239 5.111 -9.586 1.00 78.00 121 GLN A O 1
ATOM 936 N N . LYS A 1 122 ? 3.274 6.120 -9.955 1.00 76.88 122 LYS A N 1
ATOM 937 C CA . LYS A 1 122 ? 2.542 5.335 -8.942 1.00 76.88 122 LYS A CA 1
ATOM 938 C C . LYS A 1 122 ? 2.515 3.836 -9.272 1.00 76.88 122 LYS A C 1
ATOM 940 O O . LYS A 1 122 ? 2.742 3.011 -8.393 1.00 76.88 122 LYS A O 1
ATOM 945 N N . ILE A 1 123 ? 2.265 3.475 -10.534 1.00 75.19 123 ILE A N 1
ATOM 946 C CA . ILE A 1 123 ? 2.253 2.069 -10.983 1.00 75.19 123 ILE A CA 1
ATOM 947 C C . ILE A 1 123 ? 3.642 1.441 -10.84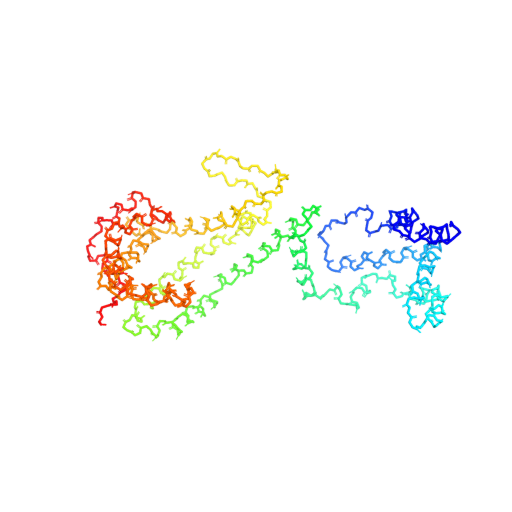9 1.00 75.19 123 ILE A C 1
ATOM 949 O O . ILE A 1 123 ? 3.765 0.315 -10.376 1.00 75.19 123 ILE A O 1
ATOM 953 N N . HIS A 1 124 ? 4.683 2.171 -11.246 1.00 75.62 124 HIS A N 1
ATOM 954 C CA . HIS A 1 124 ? 6.072 1.745 -11.112 1.00 75.62 124 HIS A CA 1
ATOM 955 C C . HIS A 1 124 ? 6.434 1.484 -9.646 1.00 75.62 124 HIS A C 1
ATOM 957 O O . HIS A 1 124 ? 6.908 0.397 -9.316 1.00 75.62 124 HIS A O 1
ATOM 963 N N . ARG A 1 125 ? 6.076 2.409 -8.751 1.00 71.44 125 ARG A N 1
ATOM 964 C CA . ARG A 1 125 ? 6.294 2.277 -7.306 1.00 71.44 125 ARG A CA 1
ATOM 965 C C . ARG A 1 125 ? 5.557 1.072 -6.716 1.00 71.44 125 ARG A C 1
ATOM 967 O O . ARG A 1 125 ? 6.159 0.276 -5.997 1.00 71.44 125 ARG A O 1
ATOM 974 N N . LEU A 1 126 ? 4.300 0.850 -7.110 1.00 69.25 126 LEU A N 1
ATOM 975 C CA . LEU A 1 126 ? 3.537 -0.348 -6.738 1.00 69.25 126 LEU A CA 1
ATOM 976 C C . LEU A 1 126 ? 4.184 -1.640 -7.270 1.00 69.25 126 LEU A C 1
ATOM 978 O O . LEU A 1 126 ? 4.242 -2.648 -6.561 1.00 69.25 126 LEU A O 1
ATOM 982 N N . GLY A 1 127 ? 4.707 -1.605 -8.497 1.00 68.12 127 GLY A N 1
ATOM 983 C CA . GLY A 1 127 ? 5.451 -2.702 -9.112 1.00 68.12 127 GLY A CA 1
ATOM 984 C C . GLY A 1 127 ? 6.706 -3.069 -8.322 1.00 68.12 127 GLY A C 1
ATOM 985 O O . GLY A 1 127 ? 6.934 -4.250 -8.062 1.00 68.12 127 GLY A O 1
ATOM 986 N N . LEU A 1 128 ? 7.469 -2.076 -7.856 1.00 68.19 128 LEU A N 1
ATOM 987 C CA . LEU A 1 128 ? 8.638 -2.283 -6.994 1.00 68.19 128 LEU A CA 1
ATOM 988 C C . LEU A 1 128 ? 8.253 -2.902 -5.640 1.00 68.19 128 LEU A C 1
ATOM 990 O O . LEU A 1 128 ? 8.893 -3.857 -5.189 1.00 68.19 128 LEU A O 1
ATOM 994 N N . ILE A 1 129 ? 7.164 -2.435 -5.017 1.00 65.56 129 ILE A N 1
ATOM 995 C CA . ILE A 1 129 ? 6.636 -3.016 -3.769 1.00 65.56 129 ILE A CA 1
ATOM 996 C C . ILE A 1 129 ? 6.238 -4.483 -3.971 1.00 65.56 129 ILE A C 1
ATOM 998 O O . ILE A 1 129 ? 6.530 -5.330 -3.125 1.00 65.56 129 ILE A O 1
ATOM 1002 N N . TYR A 1 130 ? 5.582 -4.804 -5.087 1.00 64.88 130 TYR A N 1
ATOM 1003 C CA . TYR A 1 130 ? 5.197 -6.178 -5.403 1.00 64.88 130 TYR A CA 1
ATOM 1004 C C . TYR A 1 130 ? 6.421 -7.059 -5.695 1.00 64.88 130 TYR A C 1
ATOM 1006 O O . TYR A 1 130 ? 6.504 -8.192 -5.211 1.00 64.88 130 TYR A O 1
ATOM 1014 N N . ALA A 1 131 ? 7.410 -6.523 -6.415 1.00 61.03 131 ALA A N 1
ATOM 1015 C CA . ALA A 1 131 ? 8.658 -7.205 -6.738 1.00 61.03 131 ALA A CA 1
ATOM 1016 C C . ALA A 1 131 ? 9.467 -7.577 -5.480 1.00 61.03 131 ALA A C 1
ATOM 1018 O O . ALA A 1 131 ? 10.060 -8.655 -5.442 1.00 61.03 131 ALA A O 1
ATOM 1019 N N . LYS A 1 132 ? 9.391 -6.781 -4.400 1.00 58.47 132 LYS A N 1
ATOM 1020 C CA . LYS A 1 132 ? 9.985 -7.094 -3.079 1.00 58.47 132 LYS A CA 1
ATOM 1021 C C . LYS A 1 132 ? 9.607 -8.464 -2.534 1.00 58.47 132 LYS A C 1
ATOM 1023 O O . LYS A 1 132 ? 10.411 -9.090 -1.856 1.00 58.47 132 LYS A O 1
ATOM 1028 N N . LYS A 1 133 ? 8.398 -8.952 -2.824 1.00 57.34 133 LYS A N 1
ATOM 1029 C CA . LYS A 1 133 ? 7.942 -10.274 -2.365 1.00 57.34 133 LYS A CA 1
ATOM 1030 C C . LYS A 1 133 ? 8.782 -11.419 -2.950 1.00 57.34 133 LYS A C 1
ATOM 1032 O O . LYS A 1 133 ? 8.834 -12.490 -2.347 1.00 57.34 133 LYS A O 1
ATOM 1037 N N . TYR A 1 134 ? 9.400 -11.193 -4.107 1.00 53.44 134 TYR A N 1
ATOM 1038 C CA . TYR A 1 134 ? 10.158 -12.188 -4.867 1.00 53.44 134 TYR A CA 1
ATOM 1039 C C . TYR A 1 134 ? 11.655 -11.852 -4.966 1.00 53.44 134 TYR A C 1
ATOM 1041 O O . TYR A 1 134 ? 12.462 -12.737 -5.233 1.00 53.44 134 TYR A O 1
ATOM 1049 N N . LEU A 1 135 ? 12.036 -10.597 -4.718 1.00 56.38 135 LEU A N 1
ATOM 1050 C CA . LEU A 1 135 ? 13.399 -10.083 -4.818 1.00 56.38 135 LEU A CA 1
ATOM 1051 C C . LEU A 1 135 ? 13.905 -9.685 -3.423 1.00 56.38 135 LEU A C 1
ATOM 1053 O O . LEU A 1 135 ? 13.980 -8.510 -3.075 1.00 56.38 135 LEU A O 1
ATOM 1057 N N . ASN A 1 136 ? 14.221 -10.685 -2.597 1.00 48.81 136 ASN A N 1
ATOM 1058 C CA . ASN A 1 136 ? 14.555 -10.489 -1.178 1.00 48.81 136 ASN A CA 1
ATOM 1059 C C . ASN A 1 136 ? 15.919 -9.807 -0.925 1.00 48.81 136 ASN A C 1
ATOM 1061 O O . ASN A 1 136 ? 16.178 -9.407 0.203 1.00 48.81 136 ASN A O 1
ATOM 1065 N N . ASN A 1 137 ? 16.767 -9.651 -1.951 1.00 53.28 137 ASN A N 1
ATOM 1066 C CA . ASN A 1 137 ? 18.160 -9.197 -1.822 1.00 53.28 137 ASN A CA 1
ATOM 1067 C C . ASN A 1 137 ? 18.492 -7.995 -2.728 1.00 53.28 137 ASN A C 1
ATOM 1069 O O . ASN A 1 137 ? 19.585 -7.936 -3.288 1.00 53.28 137 ASN A O 1
ATOM 1073 N N . ILE A 1 138 ? 17.551 -7.067 -2.938 1.00 55.03 138 ILE A N 1
ATOM 1074 C CA . ILE A 1 138 ? 17.833 -5.845 -3.707 1.00 55.03 138 ILE A CA 1
ATOM 1075 C C . ILE A 1 138 ? 18.098 -4.670 -2.768 1.00 55.03 138 ILE A C 1
ATOM 1077 O O . ILE A 1 138 ? 17.227 -4.246 -2.006 1.00 55.03 138 ILE A O 1
ATOM 1081 N N . GLU A 1 139 ? 19.312 -4.142 -2.868 1.00 52.59 139 GLU A N 1
ATOM 1082 C CA . GLU A 1 139 ? 19.793 -2.949 -2.174 1.00 52.59 139 GLU A CA 1
ATOM 1083 C C . GLU A 1 139 ? 18.937 -1.716 -2.554 1.00 52.59 139 GLU A C 1
ATOM 1085 O O . GLU A 1 139 ? 18.664 -1.475 -3.731 1.00 52.59 139 GLU A O 1
ATOM 1090 N N . GLY A 1 140 ? 18.442 -0.963 -1.562 1.00 57.03 140 GLY A N 1
ATOM 1091 C CA . GLY A 1 140 ? 17.587 0.226 -1.754 1.00 57.03 140 GLY A CA 1
ATOM 1092 C C . GLY A 1 140 ? 16.068 -0.022 -1.821 1.00 57.03 140 GLY A C 1
ATOM 1093 O O . GLY A 1 140 ? 15.282 0.916 -1.715 1.00 57.03 140 GLY A O 1
ATOM 1094 N N . LEU A 1 141 ? 15.599 -1.275 -1.913 1.00 63.06 141 LEU A N 1
ATOM 1095 C CA . LEU A 1 141 ? 14.154 -1.582 -1.933 1.00 63.06 141 LEU A CA 1
ATOM 1096 C C . LEU A 1 141 ? 13.453 -1.319 -0.592 1.00 63.06 141 LEU A C 1
ATOM 1098 O O . LEU A 1 141 ? 12.243 -1.084 -0.530 1.00 63.06 141 LEU A O 1
ATOM 1102 N N . GLN A 1 142 ? 14.204 -1.393 0.505 1.00 65.00 142 GLN A N 1
ATOM 1103 C CA . GLN A 1 142 ? 13.696 -1.060 1.831 1.00 65.00 142 GLN A CA 1
ATOM 1104 C C . GLN A 1 142 ? 13.421 0.442 1.969 1.00 65.00 142 GLN A C 1
ATOM 1106 O O . GLN A 1 142 ? 12.427 0.802 2.598 1.00 65.00 142 GLN A O 1
ATOM 1111 N N . ASP A 1 143 ? 14.218 1.283 1.311 1.00 71.19 143 ASP A N 1
ATOM 1112 C CA . ASP A 1 143 ? 14.049 2.737 1.312 1.00 71.19 143 ASP A CA 1
ATOM 1113 C C . ASP A 1 143 ? 12.807 3.143 0.515 1.00 71.19 143 ASP A C 1
ATOM 1115 O O . ASP A 1 143 ? 11.965 3.871 1.032 1.00 71.19 143 ASP A O 1
ATOM 1119 N N . VAL A 1 144 ? 12.590 2.549 -0.665 1.00 70.31 144 VAL A N 1
ATOM 1120 C CA . VAL A 1 144 ? 11.378 2.795 -1.471 1.00 70.31 144 VAL A CA 1
ATOM 1121 C C . VAL A 1 144 ? 10.104 2.457 -0.691 1.00 70.31 144 VAL A C 1
ATOM 1123 O O . VAL A 1 144 ? 9.165 3.249 -0.668 1.00 70.31 144 VAL A O 1
ATOM 1126 N N . VAL A 1 145 ? 10.060 1.302 -0.014 1.00 70.69 145 VAL A N 1
ATOM 1127 C CA . VAL A 1 145 ? 8.897 0.905 0.807 1.00 70.69 145 VAL A CA 1
ATOM 1128 C C . VAL A 1 145 ? 8.710 1.823 2.014 1.00 70.69 145 VAL A C 1
ATOM 1130 O O . VAL A 1 145 ? 7.575 2.113 2.397 1.00 70.69 145 VAL A O 1
ATOM 1133 N N . CYS A 1 146 ? 9.807 2.283 2.606 1.00 76.06 146 CYS A N 1
ATOM 1134 C CA . CYS A 1 146 ? 9.783 3.209 3.725 1.00 76.06 146 CYS A CA 1
ATOM 1135 C C . CYS A 1 146 ? 9.208 4.570 3.319 1.00 76.06 146 CYS A C 1
ATOM 1137 O O . CYS A 1 146 ? 8.294 5.074 3.970 1.00 76.06 146 CYS A O 1
ATOM 1139 N N . GLU A 1 147 ? 9.701 5.151 2.229 1.00 79.69 147 GLU A N 1
ATOM 1140 C CA . GLU A 1 147 ? 9.212 6.424 1.694 1.00 79.69 147 GLU A CA 1
ATOM 1141 C C . GLU A 1 147 ? 7.747 6.343 1.267 1.00 79.69 147 GLU A C 1
ATOM 1143 O O . GLU A 1 147 ? 6.997 7.307 1.389 1.00 79.69 147 GLU A O 1
ATOM 1148 N N . GLU A 1 148 ? 7.336 5.195 0.744 1.00 74.44 148 GLU A N 1
ATOM 1149 C CA . GLU A 1 148 ? 5.995 4.998 0.209 1.00 74.44 148 GLU A CA 1
ATOM 1150 C C . GLU A 1 148 ? 4.969 4.809 1.327 1.00 74.44 148 GLU A C 1
ATOM 1152 O O . GLU A 1 148 ? 3.878 5.377 1.296 1.00 74.44 148 GLU A O 1
ATOM 1157 N N . CYS A 1 149 ? 5.370 4.126 2.400 1.00 77.31 149 CYS A N 1
ATOM 1158 C CA . CYS A 1 149 ? 4.629 4.166 3.650 1.00 77.31 149 CYS A CA 1
ATOM 1159 C C . CYS A 1 149 ? 4.527 5.599 4.195 1.00 77.31 149 CYS A C 1
ATOM 1161 O O . CYS A 1 149 ? 3.444 6.023 4.590 1.00 77.31 149 CYS A O 1
ATOM 1163 N N . GLN A 1 150 ? 5.628 6.358 4.208 1.00 81.94 150 GLN A N 1
ATOM 1164 C CA . GLN A 1 150 ? 5.622 7.718 4.755 1.00 81.94 150 GLN A CA 1
ATOM 1165 C C . GLN A 1 150 ? 4.700 8.647 3.965 1.00 81.94 150 GLN A C 1
ATOM 1167 O O . GLN A 1 150 ? 4.006 9.467 4.566 1.00 81.94 150 GLN A O 1
ATOM 1172 N N . PHE A 1 151 ? 4.666 8.484 2.642 1.00 79.25 151 PHE A N 1
ATOM 1173 C CA . PHE A 1 151 ? 3.735 9.177 1.762 1.00 79.25 151 PHE A CA 1
ATOM 1174 C C . PHE A 1 151 ? 2.278 8.832 2.102 1.00 79.25 151 PHE A C 1
ATOM 1176 O O . PHE A 1 151 ? 1.482 9.737 2.332 1.00 79.25 151 PHE A O 1
ATOM 1183 N N . ALA A 1 152 ? 1.945 7.544 2.236 1.00 74.31 152 ALA A N 1
ATOM 1184 C CA . ALA A 1 152 ? 0.596 7.112 2.607 1.00 74.31 152 ALA A CA 1
ATOM 1185 C C . ALA A 1 152 ? 0.170 7.617 3.999 1.00 74.31 152 ALA A C 1
ATOM 1187 O O . ALA A 1 152 ? -0.972 8.030 4.187 1.00 74.31 152 ALA A O 1
ATOM 1188 N N . VAL A 1 153 ? 1.087 7.626 4.974 1.00 80.56 153 VAL A N 1
ATOM 1189 C CA . VAL A 1 153 ? 0.831 8.185 6.312 1.00 80.56 153 VAL A CA 1
ATOM 1190 C C . VAL A 1 153 ? 0.595 9.694 6.241 1.00 80.56 153 VAL A C 1
ATOM 1192 O O . VAL A 1 153 ? -0.276 10.199 6.940 1.00 80.56 153 VAL A O 1
ATOM 1195 N N . ALA A 1 154 ? 1.319 10.412 5.380 1.00 82.44 154 ALA A N 1
ATOM 1196 C CA . ALA A 1 154 ? 1.111 11.843 5.175 1.00 82.44 154 ALA A CA 1
ATOM 1197 C C . ALA A 1 154 ? -0.234 12.152 4.491 1.00 82.44 154 ALA A C 1
ATOM 1199 O O . ALA A 1 154 ? -0.923 13.077 4.916 1.00 82.44 154 ALA A O 1
ATOM 1200 N N . GLU A 1 155 ? -0.643 11.372 3.484 1.00 80.81 155 GLU A N 1
ATOM 1201 C CA . GLU A 1 155 ? -1.979 11.506 2.877 1.00 80.81 155 GLU A CA 1
ATOM 1202 C C . GLU A 1 155 ? -3.082 11.216 3.903 1.00 80.81 155 GLU A C 1
ATOM 1204 O O . GLU A 1 155 ? -4.023 11.997 4.036 1.00 80.81 155 GLU A O 1
ATOM 1209 N N . LEU A 1 156 ? -2.937 10.142 4.689 1.00 78.44 156 LEU A N 1
ATOM 1210 C CA . LEU A 1 156 ? -3.881 9.812 5.756 1.00 78.44 156 LEU A CA 1
ATOM 1211 C C . LEU A 1 156 ? -3.953 10.921 6.812 1.00 78.44 156 LEU A C 1
ATOM 1213 O O . LEU A 1 156 ? -5.048 11.281 7.232 1.00 78.44 156 LEU A O 1
ATOM 1217 N N . LYS A 1 157 ? -2.809 11.490 7.210 1.00 83.44 157 LYS A N 1
ATOM 1218 C CA . LYS A 1 157 ? -2.746 12.634 8.128 1.00 83.44 157 LYS A CA 1
ATOM 1219 C C . LYS A 1 157 ? -3.542 13.818 7.588 1.00 83.44 157 LYS A C 1
ATOM 1221 O O . LYS A 1 157 ? -4.345 14.380 8.320 1.00 83.44 157 LYS A O 1
ATOM 1226 N N . SER A 1 158 ? -3.354 14.156 6.312 1.00 85.75 158 SER A N 1
ATOM 1227 C CA . SER A 1 158 ? -4.070 15.264 5.676 1.00 85.75 158 SER A CA 1
ATOM 1228 C C . SER A 1 158 ? -5.585 15.067 5.715 1.00 85.75 158 SER A C 1
ATOM 1230 O O . SER A 1 158 ? -6.302 16.026 5.966 1.00 85.75 158 SER A O 1
ATOM 1232 N N . LEU A 1 159 ? -6.070 13.843 5.486 1.00 78.94 159 LEU A N 1
ATOM 1233 C CA . LEU A 1 159 ? -7.500 13.523 5.565 1.00 78.94 159 LEU A CA 1
ATOM 1234 C C . LEU A 1 159 ? -8.024 13.562 7.005 1.00 78.94 159 LEU A C 1
ATOM 1236 O O . LEU A 1 159 ? -9.150 13.982 7.246 1.00 78.94 159 LEU A O 1
ATOM 1240 N N . VAL A 1 160 ? -7.206 13.120 7.961 1.00 83.38 160 VAL A N 1
ATOM 1241 C CA . VAL A 1 160 ? -7.535 13.121 9.390 1.00 83.38 160 VAL A CA 1
ATOM 1242 C C . VAL A 1 160 ? -7.606 14.545 9.948 1.00 83.38 160 VAL A C 1
ATOM 1244 O O . VAL A 1 160 ? -8.529 14.826 10.698 1.00 83.38 160 VAL A O 1
ATOM 1247 N N . GLU A 1 161 ? -6.698 15.448 9.567 1.00 86.69 161 GLU A N 1
ATOM 1248 C CA . GLU A 1 161 ? -6.675 16.855 10.021 1.00 86.69 161 GLU A CA 1
ATOM 1249 C C . GLU A 1 161 ? -7.741 17.731 9.326 1.00 86.69 161 GLU A C 1
ATOM 1251 O O . GLU A 1 161 ? -8.072 18.832 9.779 1.00 86.69 161 GLU A O 1
ATOM 1256 N N . GLU A 1 162 ? -8.292 17.268 8.203 1.00 89.62 162 GLU A N 1
ATOM 1257 C CA . GLU A 1 162 ? -9.266 18.019 7.423 1.00 89.62 162 GLU A CA 1
ATOM 1258 C C . GLU A 1 162 ? -10.664 17.980 8.064 1.00 89.62 162 GLU A C 1
ATOM 1260 O O . GLU A 1 162 ? -11.365 16.968 8.050 1.00 89.62 162 GLU A O 1
ATOM 1265 N N . ARG A 1 163 ? -11.130 19.135 8.559 1.00 88.19 163 ARG A N 1
ATOM 1266 C CA . ARG A 1 163 ? -12.454 19.268 9.200 1.00 88.19 163 ARG A CA 1
ATOM 1267 C C . ARG A 1 163 ? -13.626 18.852 8.303 1.00 88.19 163 ARG A C 1
ATOM 1269 O O . ARG A 1 163 ? -14.605 18.326 8.824 1.00 88.19 163 ARG A O 1
ATOM 1276 N N . SER A 1 164 ? -13.549 19.091 6.991 1.00 88.62 164 SER A N 1
ATOM 1277 C CA . SER A 1 164 ? -14.556 18.633 6.018 1.00 88.62 164 SER A CA 1
ATOM 1278 C C . SER A 1 164 ? -14.628 17.110 5.983 1.00 88.62 164 SER A C 1
ATOM 1280 O O . SER A 1 164 ? -15.711 16.563 6.151 1.00 88.62 164 SER A O 1
ATOM 1282 N N . SER A 1 165 ? -13.483 16.431 5.880 1.00 82.81 165 SER A N 1
ATOM 1283 C CA . SER A 1 165 ? -13.392 14.966 5.901 1.00 82.81 165 SER A CA 1
ATOM 1284 C C . SER A 1 165 ? -13.950 14.368 7.201 1.00 82.81 165 SER A C 1
ATOM 1286 O O . SER A 1 165 ? -14.707 13.394 7.168 1.00 82.81 165 SER A O 1
ATOM 1288 N N . GLN A 1 166 ? -13.657 14.983 8.355 1.00 86.38 166 GLN A N 1
ATOM 1289 C CA . GLN A 1 166 ? -14.235 14.563 9.639 1.00 86.38 166 GLN A CA 1
ATOM 1290 C C . GLN A 1 166 ? -15.765 14.717 9.668 1.00 86.38 166 GLN A C 1
ATOM 1292 O O . GLN A 1 166 ? -16.476 13.820 10.129 1.00 86.38 166 GLN A O 1
ATOM 1297 N N . ALA A 1 167 ? -16.281 15.844 9.166 1.00 89.31 167 ALA A N 1
ATOM 1298 C CA . ALA A 1 167 ? -17.714 16.124 9.116 1.00 89.31 167 ALA A CA 1
ATOM 1299 C C . ALA A 1 167 ? -18.455 15.189 8.148 1.00 89.31 167 ALA A C 1
ATOM 1301 O O . ALA A 1 167 ? -19.517 14.676 8.495 1.00 89.31 167 ALA A O 1
ATOM 1302 N N . GLU A 1 168 ? -17.881 14.917 6.976 1.00 88.25 168 GLU A N 1
ATOM 1303 C CA . GLU A 1 168 ? -18.433 13.981 5.994 1.00 88.25 168 GLU A CA 1
ATOM 1304 C C . GLU A 1 168 ? -18.530 12.563 6.560 1.00 88.25 168 GLU A C 1
ATOM 1306 O O . GLU A 1 168 ? -19.576 11.927 6.431 1.00 88.25 168 GLU A O 1
ATOM 1311 N N . LEU A 1 169 ? -17.489 12.079 7.252 1.00 84.12 169 LEU A N 1
ATOM 1312 C CA . LEU A 1 169 ? -17.525 10.761 7.891 1.00 84.12 169 LEU A CA 1
ATOM 1313 C C . LEU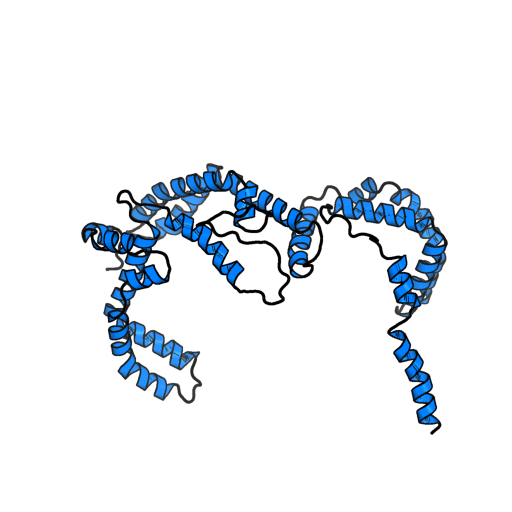 A 1 169 ? -18.590 10.695 8.989 1.00 84.12 169 LEU A C 1
ATOM 1315 O O . LEU A 1 169 ? -19.355 9.735 9.065 1.00 84.12 169 LEU A O 1
ATOM 1319 N N . LYS A 1 170 ? -18.658 11.724 9.833 1.00 85.69 170 LYS A N 1
ATOM 1320 C CA . LYS A 1 170 ? -19.659 11.831 10.894 1.00 85.69 170 LYS A CA 1
ATOM 1321 C C . LYS A 1 170 ? -21.078 11.795 10.330 1.00 85.69 170 LYS A C 1
ATOM 1323 O O . LYS A 1 170 ? -21.928 11.053 10.818 1.00 85.69 170 LYS A O 1
ATOM 1328 N N . GLN A 1 171 ? -21.312 12.564 9.272 1.00 89.69 171 GLN A N 1
ATOM 1329 C CA . GLN A 1 171 ? -22.601 12.638 8.604 1.00 89.69 171 GLN A CA 1
ATOM 1330 C C . GLN A 1 171 ? -22.951 11.329 7.899 1.00 89.69 171 GLN A C 1
ATOM 1332 O O . GLN A 1 171 ? -24.081 10.866 8.009 1.00 89.69 171 GLN A O 1
ATOM 1337 N N . PHE A 1 172 ? -21.976 10.672 7.274 1.00 88.56 172 PHE A N 1
ATOM 1338 C CA . PHE A 1 172 ? -22.145 9.331 6.727 1.00 88.56 172 PHE A CA 1
ATOM 1339 C C . PHE A 1 172 ? -22.572 8.327 7.809 1.00 88.56 172 PHE A C 1
ATOM 1341 O O . PHE A 1 172 ? -23.528 7.579 7.612 1.00 88.56 172 PHE A O 1
ATOM 1348 N N . ILE A 1 173 ? -21.925 8.326 8.979 1.00 77.56 173 ILE A N 1
ATOM 1349 C CA . ILE A 1 173 ? -22.306 7.412 10.066 1.00 77.56 173 ILE A CA 1
ATOM 1350 C C . ILE A 1 173 ? -23.723 7.727 10.566 1.00 77.56 173 ILE A C 1
ATOM 1352 O O . ILE A 1 173 ? -24.534 6.819 10.748 1.00 77.56 173 ILE A O 1
ATOM 1356 N N . HIS A 1 174 ? -24.057 9.006 10.730 1.00 82.12 174 HIS A N 1
ATOM 1357 C CA . HIS A 1 174 ? -25.398 9.418 11.133 1.00 82.12 174 HIS A CA 1
ATOM 1358 C C . HIS A 1 174 ? -26.468 8.971 10.122 1.00 82.12 174 HIS A C 1
ATOM 1360 O O . HIS A 1 174 ? -27.456 8.330 10.494 1.00 82.12 174 HIS A O 1
ATOM 1366 N N . ASP A 1 175 ? -26.247 9.265 8.839 1.00 83.38 175 ASP A N 1
ATOM 1367 C CA . ASP A 1 175 ? -27.219 9.068 7.766 1.00 83.38 175 ASP A CA 1
ATOM 1368 C C . ASP A 1 175 ? -27.432 7.596 7.413 1.00 83.38 175 ASP A C 1
ATOM 1370 O O . ASP A 1 175 ? -28.567 7.194 7.165 1.00 83.38 175 ASP A O 1
ATOM 1374 N N . TYR A 1 176 ? -26.363 6.796 7.417 1.00 80.12 176 TYR A N 1
ATOM 1375 C CA . TYR A 1 176 ? -26.398 5.405 6.958 1.00 80.12 176 TYR A CA 1
ATOM 1376 C C . TYR A 1 176 ? -26.407 4.375 8.088 1.00 80.12 176 TYR A C 1
ATOM 1378 O O . TYR A 1 176 ? -26.718 3.212 7.835 1.00 80.12 176 TYR A O 1
ATOM 1386 N N . PHE A 1 177 ? -26.101 4.774 9.326 1.00 80.81 177 PHE A N 1
ATOM 1387 C CA . PHE A 1 177 ? -26.131 3.872 10.477 1.00 80.81 177 PHE A CA 1
ATOM 1388 C C . PHE A 1 177 ? -27.094 4.378 11.542 1.00 80.81 177 PHE A C 1
ATOM 1390 O O . PHE A 1 177 ? -28.121 3.738 11.758 1.00 80.81 177 PHE A O 1
ATOM 1397 N N . CYS A 1 178 ? -26.827 5.523 12.177 1.00 73.31 178 CYS A N 1
ATOM 1398 C CA . CYS A 1 178 ? -27.579 5.929 13.370 1.00 73.31 178 CYS A CA 1
ATOM 1399 C C . CYS A 1 178 ? -29.084 6.093 13.118 1.00 73.31 178 CYS A C 1
ATOM 1401 O O . CYS A 1 178 ? -29.886 5.573 13.897 1.00 73.31 178 CYS A O 1
ATOM 1403 N N . LYS A 1 179 ? -29.486 6.706 11.996 1.00 84.69 179 LYS A N 1
ATOM 1404 C CA . LYS A 1 179 ? -30.905 6.843 11.601 1.00 84.69 179 LYS A CA 1
ATOM 1405 C C . LYS A 1 179 ? -31.647 5.514 11.443 1.00 84.69 179 LYS A C 1
ATOM 1407 O O . LYS A 1 179 ? -32.869 5.475 11.555 1.00 84.69 179 LYS A O 1
ATOM 1412 N N . HIS A 1 180 ? -30.929 4.425 11.189 1.00 79.31 180 HIS A N 1
ATOM 1413 C CA . HIS A 1 180 ? -31.514 3.103 10.981 1.00 79.31 180 HIS A CA 1
ATOM 1414 C C . HIS A 1 180 ? -31.565 2.249 12.256 1.00 79.31 180 HIS A C 1
ATOM 1416 O O . HIS A 1 180 ? -32.090 1.138 12.218 1.00 79.31 180 HIS A O 1
ATOM 1422 N N . LEU A 1 181 ? -31.089 2.762 13.397 1.00 60.72 181 LEU A N 1
ATOM 1423 C CA . LEU A 1 181 ? -31.058 2.029 14.669 1.00 60.72 181 LEU A CA 1
ATOM 1424 C C . LEU A 1 181 ? -32.305 2.235 15.549 1.00 60.72 181 LEU A C 1
ATOM 1426 O O . LEU A 1 181 ? -32.329 1.802 16.703 1.00 60.72 181 LEU A O 1
ATOM 1430 N N . GLY A 1 182 ? -33.356 2.875 15.023 1.00 80.69 182 GLY A N 1
ATOM 1431 C CA . GLY A 1 182 ? -34.640 3.038 15.710 1.00 80.69 182 GLY A CA 1
ATOM 1432 C C . GLY A 1 182 ? -34.486 3.725 17.069 1.00 80.69 182 GLY A C 1
ATOM 1433 O O . GLY A 1 182 ? -34.005 4.852 17.152 1.00 80.69 182 GLY A O 1
ATOM 1434 N N . GLN A 1 183 ? -34.861 3.037 18.152 1.00 63.66 183 GLN A N 1
ATOM 1435 C CA . GLN A 1 183 ? -34.778 3.591 19.511 1.00 63.66 183 GLN A CA 1
ATOM 1436 C C . GLN A 1 183 ? -33.344 3.915 19.974 1.00 63.66 183 GLN A C 1
ATOM 1438 O O . GLN A 1 183 ? -33.175 4.720 20.886 1.00 63.66 183 GLN A O 1
ATOM 1443 N N . TYR A 1 184 ? -32.314 3.344 19.338 1.00 59.69 184 TYR A N 1
ATOM 1444 C CA . TYR A 1 184 ? -30.908 3.616 19.668 1.00 59.69 184 TYR A CA 1
ATOM 1445 C C . TYR A 1 184 ? -30.291 4.750 18.858 1.00 59.69 184 TYR A C 1
ATOM 1447 O O . TYR A 1 184 ? -29.110 5.036 19.050 1.00 59.69 184 TYR A O 1
ATOM 1455 N N . GLN A 1 185 ? -31.050 5.398 17.968 1.00 69.56 185 GLN A N 1
ATOM 1456 C CA . GLN A 1 185 ? -30.542 6.510 17.166 1.00 69.56 185 GLN A CA 1
ATOM 1457 C C . GLN A 1 185 ? -29.875 7.569 18.056 1.00 69.56 185 GLN A C 1
ATOM 1459 O O . GLN A 1 185 ? -28.727 7.916 17.815 1.00 69.56 185 GLN A O 1
ATOM 1464 N N . GLY A 1 186 ? -30.532 7.998 19.140 1.00 62.41 186 GLY A N 1
ATOM 1465 C CA . GLY A 1 186 ? -29.975 9.011 20.045 1.00 62.41 186 GLY A CA 1
ATOM 1466 C C . GLY A 1 186 ? -28.688 8.573 20.756 1.00 62.41 186 GLY A C 1
ATOM 1467 O O . GLY A 1 186 ? -27.790 9.386 20.960 1.00 62.41 186 GLY A O 1
ATOM 1468 N N . THR A 1 187 ? -28.559 7.288 21.100 1.00 63.97 187 THR A N 1
ATOM 1469 C CA . THR A 1 187 ? -27.323 6.738 21.680 1.00 63.97 187 THR A CA 1
ATOM 1470 C C . THR A 1 187 ? -26.212 6.660 20.638 1.00 63.97 187 THR A C 1
ATOM 1472 O O . THR A 1 187 ? -25.078 7.014 20.937 1.00 63.97 187 THR A O 1
ATOM 1475 N N . CYS A 1 188 ? -26.525 6.235 19.413 1.00 64.69 188 CYS A N 1
ATOM 1476 C CA . CYS A 1 188 ? -25.574 6.213 18.304 1.00 64.69 188 CYS A CA 1
ATOM 1477 C C . CYS A 1 188 ? -25.082 7.621 17.967 1.00 64.69 188 CYS A C 1
ATOM 1479 O O . CYS A 1 188 ? -23.877 7.830 17.867 1.00 64.69 188 CYS A O 1
ATOM 1481 N N . ASP A 1 189 ? -25.998 8.586 17.884 1.00 71.38 189 ASP A N 1
ATOM 1482 C CA . ASP A 1 189 ? -25.680 9.989 17.638 1.00 71.38 189 ASP A CA 1
ATOM 1483 C C . ASP A 1 189 ? -24.736 10.512 18.723 1.00 71.38 189 ASP A C 1
ATOM 1485 O O . ASP A 1 189 ? -23.680 11.044 18.404 1.00 71.38 189 ASP A O 1
ATOM 1489 N N . LEU A 1 190 ? -25.038 10.260 20.001 1.00 73.75 190 LEU A N 1
ATOM 1490 C CA . LEU A 1 190 ? -24.164 10.649 21.110 1.00 73.75 190 LEU A CA 1
ATOM 1491 C C . LEU A 1 190 ? -22.771 10.004 21.020 1.00 73.75 190 LEU A C 1
ATOM 1493 O O . LEU A 1 190 ? -21.768 10.672 21.262 1.00 73.75 190 LEU A O 1
ATOM 1497 N N . LEU A 1 191 ? -22.689 8.718 20.669 1.00 65.06 191 LEU A N 1
ATOM 1498 C CA . LEU A 1 191 ? -21.406 8.031 20.500 1.00 65.06 191 LEU A CA 1
ATOM 1499 C C . LEU A 1 191 ? -20.601 8.634 19.341 1.00 65.06 191 LEU A C 1
ATOM 1501 O O . LEU A 1 191 ? -19.403 8.858 19.465 1.00 65.06 191 LEU A O 1
ATOM 1505 N N . VAL A 1 192 ? -21.242 8.938 18.219 1.00 76.88 192 VAL A N 1
ATOM 1506 C CA . VAL A 1 192 ? -20.578 9.538 17.057 1.00 76.88 192 VAL A CA 1
ATOM 1507 C C . VAL A 1 192 ? -20.129 10.973 17.351 1.00 76.88 192 VAL A C 1
ATOM 1509 O O . VAL A 1 192 ? -19.032 11.365 16.963 1.00 76.88 192 VAL A O 1
ATOM 1512 N N . GLU A 1 193 ? -20.938 11.747 18.068 1.00 79.25 193 GLU A N 1
ATOM 1513 C CA . GLU A 1 193 ? -20.621 13.120 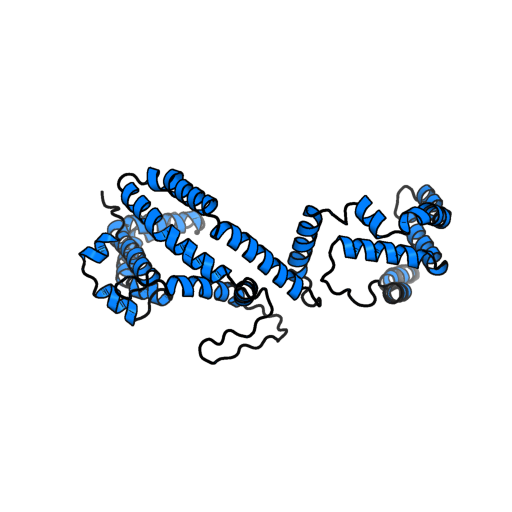18.474 1.00 79.25 193 GLU A CA 1
ATOM 1514 C C . GLU A 1 193 ? -19.441 13.188 19.451 1.00 79.25 193 GLU A C 1
ATOM 1516 O O . GLU A 1 193 ? -18.591 14.064 19.320 1.00 79.25 193 GLU A O 1
ATOM 1521 N N . GLU A 1 194 ? -19.355 12.257 20.402 1.00 74.38 194 GLU A N 1
ATOM 1522 C CA . GLU A 1 194 ? -18.348 12.303 21.468 1.00 74.38 194 GLU A CA 1
ATOM 1523 C C . GLU A 1 194 ? -17.066 11.535 21.121 1.00 74.38 194 GLU A C 1
ATOM 1525 O O . GLU A 1 194 ? -15.963 11.989 21.433 1.00 74.38 194 GLU A O 1
ATOM 1530 N N . PHE A 1 195 ? -17.179 10.373 20.471 1.00 74.44 195 PHE A N 1
ATOM 1531 C CA . PHE A 1 195 ? -16.037 9.476 20.266 1.00 74.44 195 PHE A CA 1
ATOM 1532 C C . PHE A 1 195 ? -15.293 9.758 18.967 1.00 74.44 195 PHE A C 1
ATOM 1534 O O . PHE A 1 195 ? -14.067 9.657 18.939 1.00 74.44 195 PHE A O 1
ATOM 1541 N N . LEU A 1 196 ? -15.998 10.118 17.891 1.00 74.38 196 LEU A N 1
ATOM 1542 C CA . LEU A 1 196 ? -15.362 10.344 16.592 1.00 74.38 196 LEU A CA 1
ATOM 1543 C C . LEU A 1 196 ? -14.341 11.502 16.642 1.00 74.38 196 LEU A C 1
ATOM 1545 O O . LEU A 1 196 ? -13.235 11.321 16.133 1.00 74.38 196 LEU A O 1
ATOM 1549 N N . PRO A 1 197 ? -14.619 12.646 17.307 1.00 80.06 197 PRO A N 1
ATOM 1550 C CA . PRO A 1 197 ? -13.629 13.715 17.458 1.00 80.06 197 PRO A CA 1
ATOM 1551 C C . PRO A 1 197 ? -12.413 13.308 18.297 1.00 80.06 197 PRO A C 1
ATOM 1553 O O . PRO A 1 197 ? -11.288 13.670 17.959 1.00 80.06 197 PRO A O 1
ATOM 1556 N N . GLN A 1 198 ? -12.618 12.528 19.364 1.00 75.38 198 GLN A N 1
ATOM 1557 C CA . GLN A 1 198 ? -11.521 12.013 20.194 1.00 75.38 198 GLN A CA 1
ATOM 1558 C C . GLN A 1 198 ? -10.630 11.059 19.389 1.00 75.38 198 GLN A C 1
ATOM 1560 O O . GLN A 1 198 ? -9.406 11.158 19.443 1.00 75.38 198 GLN A O 1
ATOM 1565 N N . LEU A 1 199 ? -11.237 10.195 18.570 1.00 73.69 199 LEU A N 1
ATOM 1566 C CA . LEU A 1 199 ? -10.519 9.309 17.660 1.00 73.69 199 LEU A CA 1
ATOM 1567 C C . LEU A 1 199 ? -9.683 10.095 16.642 1.00 73.69 199 LEU A C 1
ATOM 1569 O O . LEU A 1 199 ? -8.515 9.766 16.437 1.00 73.69 199 LEU A O 1
ATOM 1573 N N . PHE A 1 200 ? -10.241 11.141 16.023 1.00 80.00 200 PHE A N 1
ATOM 1574 C CA . PHE A 1 200 ? -9.479 11.994 15.107 1.00 80.00 200 PHE A CA 1
ATOM 1575 C C . PHE A 1 200 ? -8.310 12.677 15.812 1.00 80.00 200 PHE A C 1
ATOM 1577 O O . PHE A 1 200 ? -7.194 12.625 15.305 1.00 80.00 200 PHE A O 1
ATOM 1584 N N . GLN A 1 201 ? -8.524 13.217 17.012 1.00 79.31 201 GLN A N 1
ATOM 1585 C CA . GLN A 1 201 ? -7.465 13.847 17.798 1.00 79.31 201 GLN A CA 1
ATOM 1586 C C . GLN A 1 201 ? -6.308 12.881 18.112 1.00 79.31 201 GLN A C 1
ATOM 1588 O O . GLN A 1 201 ? -5.139 13.268 18.060 1.00 79.31 201 GLN A O 1
ATOM 1593 N N . GLU A 1 202 ? -6.600 11.618 18.419 1.00 72.44 202 GLU A N 1
ATOM 1594 C CA . GLU A 1 202 ? -5.564 10.602 18.633 1.00 72.44 202 GLU A CA 1
ATOM 1595 C C . GLU A 1 202 ? -4.846 10.211 17.337 1.00 72.44 202 GLU A C 1
ATOM 1597 O O . GLU A 1 202 ? -3.620 10.060 17.320 1.00 72.44 202 GLU A O 1
ATOM 1602 N N . LEU A 1 203 ? -5.587 10.080 16.234 1.00 72.19 203 LEU A N 1
ATOM 1603 C CA . LEU A 1 203 ? -5.007 9.810 14.920 1.00 72.19 203 LEU A CA 1
ATOM 1604 C C . LEU A 1 203 ? -4.082 10.950 14.482 1.00 72.19 203 LEU A C 1
ATOM 1606 O O . LEU A 1 203 ? -2.972 10.680 14.028 1.00 72.19 203 LEU A O 1
ATOM 1610 N N . GLU A 1 204 ? -4.473 12.208 14.686 1.00 79.88 204 GLU A N 1
ATOM 1611 C CA . GLU A 1 204 ? -3.625 13.374 14.419 1.00 79.88 204 GLU A CA 1
ATOM 1612 C C . GLU A 1 204 ? -2.290 13.273 15.163 1.00 79.88 204 GLU A C 1
ATOM 1614 O O . GLU A 1 204 ? -1.239 13.521 14.573 1.00 79.88 204 GLU A O 1
ATOM 1619 N N . GLN A 1 205 ? -2.308 12.871 16.440 1.00 78.44 205 GLN A N 1
ATOM 1620 C CA . GLN A 1 205 ? -1.100 12.720 17.258 1.00 78.44 205 GLN A CA 1
ATOM 1621 C C . GLN A 1 205 ? -0.189 11.596 16.756 1.00 78.44 205 GLN A C 1
ATOM 1623 O O . GLN A 1 205 ? 1.030 11.765 16.682 1.00 78.44 205 GLN A O 1
ATOM 1628 N N . ILE A 1 206 ? -0.764 10.455 16.384 1.00 73.06 206 ILE A N 1
ATOM 1629 C CA . ILE A 1 206 ? -0.002 9.288 15.920 1.00 73.06 206 ILE A CA 1
ATOM 1630 C C . ILE A 1 206 ? 0.621 9.545 14.557 1.00 73.06 206 ILE A C 1
ATOM 1632 O O . ILE A 1 206 ? 1.776 9.192 14.316 1.00 73.06 206 ILE A O 1
ATOM 1636 N N . LEU A 1 207 ? -0.123 10.197 13.670 1.00 80.50 207 LEU A N 1
ATOM 1637 C CA . LEU A 1 207 ? 0.310 10.460 12.305 1.00 80.50 207 LEU A CA 1
ATOM 1638 C C . LEU A 1 207 ? 1.307 11.631 12.223 1.00 80.50 207 LEU A C 1
ATOM 1640 O O . LEU A 1 207 ? 1.822 11.907 11.141 1.00 80.50 207 LEU A O 1
ATOM 1644 N N . GLN A 1 208 ? 1.654 12.288 13.343 1.00 82.56 208 GLN A N 1
ATOM 1645 C CA . GLN A 1 208 ? 2.626 13.391 13.358 1.00 82.56 208 GLN A CA 1
ATOM 1646 C C . GLN A 1 208 ? 3.995 13.002 12.793 1.00 82.56 208 GLN A C 1
ATOM 1648 O O . GLN A 1 208 ? 4.640 13.825 12.143 1.00 82.56 208 GLN A O 1
ATOM 1653 N N . ASN A 1 209 ? 4.440 11.764 13.027 1.00 82.50 209 ASN A N 1
ATOM 1654 C CA . ASN A 1 209 ? 5.745 11.286 12.586 1.00 82.50 209 ASN A CA 1
ATOM 1655 C C . ASN A 1 209 ? 5.603 10.077 11.658 1.00 82.50 209 ASN A C 1
ATOM 1657 O O . ASN A 1 209 ? 5.696 8.926 12.091 1.00 82.50 209 ASN A O 1
ATOM 1661 N N . SER A 1 210 ? 5.448 10.344 10.359 1.00 82.25 210 SER A N 1
ATOM 1662 C CA . SER A 1 210 ? 5.313 9.309 9.330 1.00 82.25 210 SER A CA 1
ATOM 1663 C C . SER A 1 210 ? 6.441 8.280 9.364 1.00 82.25 210 SER A C 1
ATOM 1665 O O . SER A 1 210 ? 6.201 7.093 9.163 1.00 82.25 210 SER A O 1
ATOM 1667 N N . LYS A 1 211 ? 7.676 8.700 9.663 1.00 82.00 211 LYS A N 1
ATOM 1668 C CA . LYS A 1 211 ? 8.828 7.794 9.742 1.00 82.00 211 LYS A CA 1
ATOM 1669 C C . LYS A 1 211 ? 8.711 6.831 10.923 1.00 82.00 211 LYS A C 1
ATOM 1671 O O . LYS A 1 211 ? 8.989 5.647 10.752 1.00 82.00 211 LYS A O 1
ATOM 1676 N N . GLN A 1 212 ? 8.275 7.318 12.086 1.00 78.88 212 GLN A N 1
ATOM 1677 C CA . GLN A 1 212 ? 8.034 6.482 13.263 1.00 78.88 212 GLN A CA 1
ATOM 1678 C C . GLN A 1 212 ? 6.873 5.514 13.024 1.00 78.88 212 GLN A C 1
ATOM 1680 O O . GLN A 1 212 ? 7.050 4.319 13.229 1.00 78.88 212 GLN A O 1
ATOM 1685 N N . VAL A 1 213 ? 5.743 5.987 12.486 1.00 79.31 213 VAL A N 1
ATOM 1686 C CA . VAL A 1 213 ? 4.597 5.128 12.132 1.00 79.31 213 VAL A CA 1
ATOM 1687 C C . VAL A 1 213 ? 5.035 4.017 11.177 1.00 79.31 213 VAL A C 1
ATOM 1689 O O . VAL A 1 213 ? 4.745 2.842 11.386 1.00 79.31 213 VAL A O 1
ATOM 1692 N N . CYS A 1 214 ? 5.807 4.359 10.149 1.00 76.75 214 CYS A N 1
ATOM 1693 C CA . CYS A 1 214 ? 6.311 3.382 9.193 1.00 76.75 214 CYS A CA 1
ATOM 1694 C C . CYS A 1 214 ? 7.377 2.447 9.771 1.00 76.75 214 CYS A C 1
ATOM 1696 O O . CYS A 1 214 ? 7.480 1.301 9.327 1.00 76.75 214 CYS A O 1
ATOM 1698 N N . ALA A 1 215 ? 8.151 2.884 10.764 1.00 78.94 215 ALA A N 1
ATOM 1699 C CA . ALA A 1 215 ? 9.066 2.027 11.515 1.00 78.94 215 ALA A CA 1
ATOM 1700 C C . ALA A 1 215 ? 8.304 1.054 12.430 1.00 78.94 215 ALA A C 1
ATOM 1702 O O . ALA A 1 215 ? 8.621 -0.134 12.444 1.00 78.94 215 ALA A O 1
ATOM 1703 N N . ASP A 1 216 ? 7.245 1.513 13.100 1.00 68.88 216 ASP A N 1
ATOM 1704 C CA . ASP A 1 216 ? 6.362 0.688 13.937 1.00 68.88 216 ASP A CA 1
ATOM 1705 C C . ASP A 1 216 ? 5.605 -0.352 13.097 1.00 68.88 216 ASP A C 1
ATOM 1707 O O . ASP A 1 216 ? 5.399 -1.495 13.516 1.00 68.88 216 ASP A O 1
ATOM 1711 N N . LEU A 1 217 ? 5.263 0.009 11.857 1.00 62.78 217 LEU A N 1
ATOM 1712 C CA . LEU A 1 217 ? 4.741 -0.909 10.847 1.00 62.78 217 LEU A CA 1
ATOM 1713 C C . LEU A 1 217 ? 5.825 -1.820 10.251 1.00 62.78 217 LEU A C 1
ATOM 1715 O O . LEU A 1 217 ? 5.493 -2.701 9.463 1.00 62.78 217 LEU A O 1
ATOM 1719 N N . GLY A 1 218 ? 7.107 -1.656 10.587 1.00 63.66 218 GLY A N 1
ATOM 1720 C CA . GLY A 1 218 ? 8.224 -2.434 10.035 1.00 63.66 218 GLY A CA 1
ATOM 1721 C C . GLY A 1 218 ? 8.415 -2.252 8.524 1.00 63.66 218 GLY A C 1
ATOM 1722 O O . GLY A 1 218 ? 8.848 -3.177 7.834 1.00 63.66 218 GLY A O 1
ATOM 1723 N N . LEU A 1 219 ? 8.002 -1.100 7.997 1.00 71.69 219 LEU A N 1
ATOM 1724 C CA . LEU A 1 219 ? 8.144 -0.689 6.598 1.00 71.69 219 LEU A CA 1
ATOM 1725 C C . LEU A 1 219 ? 9.343 0.250 6.405 1.00 71.69 219 LEU A C 1
ATOM 1727 O O . LEU A 1 219 ? 9.902 0.278 5.313 1.00 71.69 219 LEU A O 1
ATOM 1731 N N . CYS A 1 220 ? 9.779 0.929 7.470 1.00 75.31 220 CYS A N 1
ATOM 1732 C CA . CYS A 1 220 ? 11.022 1.696 7.535 1.00 75.31 220 CYS A CA 1
ATOM 1733 C C . CYS A 1 220 ? 12.097 1.018 8.396 1.00 75.31 220 CYS A C 1
ATOM 1735 O O . CYS A 1 220 ? 11.757 0.304 9.343 1.00 75.31 220 CYS A O 1
ATOM 1737 N N . PRO A 1 221 ? 13.394 1.273 8.125 1.00 74.62 221 PRO A N 1
ATOM 1738 C CA . PRO A 1 221 ? 14.459 1.001 9.083 1.00 74.62 221 PRO A CA 1
ATOM 1739 C C . PRO A 1 221 ? 14.201 1.809 10.360 1.00 74.62 221 PRO A C 1
ATOM 1741 O O . PRO A 1 221 ? 14.082 3.034 10.314 1.00 74.62 221 PRO A O 1
ATOM 1744 N N . GLY A 1 222 ? 14.091 1.128 11.495 1.00 62.88 222 GLY A N 1
ATOM 1745 C CA . GLY A 1 222 ? 13.835 1.750 12.789 1.00 62.88 222 GLY A CA 1
ATOM 1746 C C . GLY A 1 222 ? 14.811 1.249 13.840 1.00 62.88 222 GLY A C 1
ATOM 1747 O O . GLY A 1 222 ? 15.145 0.063 13.868 1.00 62.88 222 GLY A O 1
ATOM 1748 N N . HIS A 1 223 ? 15.242 2.145 14.732 1.00 44.00 223 HIS A N 1
ATOM 1749 C CA . HIS A 1 223 ? 15.768 1.717 16.022 1.00 44.00 223 HIS A CA 1
ATOM 1750 C C . HIS A 1 223 ? 14.652 0.994 16.773 1.00 44.00 223 HIS A C 1
ATOM 1752 O O . HIS A 1 223 ? 13.513 1.451 16.826 1.00 44.00 223 HIS A O 1
ATOM 1758 N N . MET A 1 224 ? 15.011 -0.152 17.335 1.00 35.88 224 MET A N 1
ATOM 1759 C CA . MET A 1 224 ? 14.178 -0.991 18.182 1.00 35.88 224 MET A CA 1
ATOM 1760 C C . MET A 1 224 ? 13.379 -0.129 19.167 1.00 35.88 224 MET A C 1
ATOM 1762 O O . MET A 1 224 ? 13.971 0.558 20.003 1.00 35.88 224 MET A O 1
ATOM 1766 N N . VAL A 1 225 ? 12.047 -0.201 19.138 1.00 35.59 225 VAL A N 1
ATOM 1767 C CA . VAL A 1 225 ? 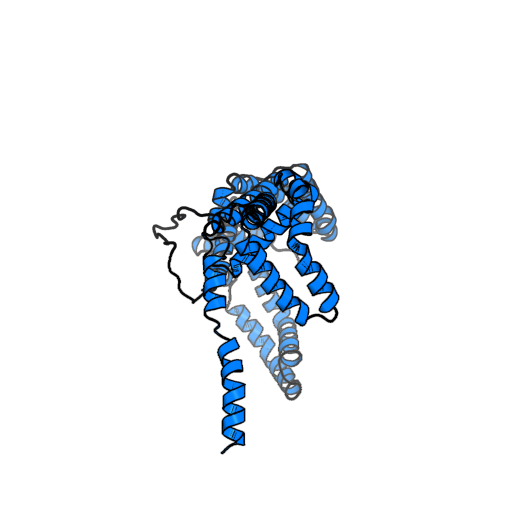11.272 0.223 20.306 1.00 35.59 225 VAL A CA 1
ATOM 1768 C C . VAL A 1 225 ? 11.590 -0.784 21.408 1.00 35.59 225 VAL A C 1
ATOM 1770 O O . VAL A 1 225 ? 11.187 -1.947 21.348 1.00 35.59 225 VAL A O 1
ATOM 1773 N N . ARG A 1 226 ? 12.369 -0.354 22.406 1.00 33.69 226 ARG A N 1
ATOM 1774 C CA . ARG A 1 226 ? 12.633 -1.150 23.608 1.00 33.69 226 ARG A CA 1
ATOM 1775 C C . ARG A 1 226 ? 11.330 -1.246 24.394 1.00 33.69 226 ARG A C 1
ATOM 1777 O O . ARG A 1 226 ? 10.959 -0.307 25.088 1.00 33.69 226 ARG A O 1
ATOM 1784 N N . VAL A 1 227 ? 10.656 -2.386 24.324 1.00 35.97 227 VAL A N 1
ATOM 1785 C CA . VAL A 1 227 ? 9.598 -2.737 25.278 1.00 35.97 227 VAL A CA 1
ATOM 1786 C C . VAL A 1 227 ? 10.186 -3.778 26.227 1.00 35.97 227 VAL A C 1
ATOM 1788 O O . VAL A 1 227 ? 10.586 -4.854 25.795 1.00 35.97 227 VAL A O 1
ATOM 1791 N N . ASN A 1 228 ? 10.287 -3.434 27.512 1.00 33.69 228 ASN A N 1
ATOM 1792 C CA . ASN A 1 228 ? 10.820 -4.280 28.591 1.00 33.69 228 ASN A CA 1
ATOM 1793 C C . ASN A 1 228 ? 12.262 -4.788 28.389 1.00 33.69 228 ASN A C 1
ATOM 1795 O O . ASN A 1 228 ? 12.573 -5.945 28.656 1.00 33.69 228 ASN A O 1
ATOM 1799 N N . GLY A 1 229 ? 13.168 -3.917 27.938 1.00 35.97 229 GLY A N 1
ATOM 1800 C CA . GLY A 1 229 ? 14.613 -4.158 28.048 1.00 35.97 229 GLY A CA 1
ATOM 1801 C C . GLY A 1 229 ? 15.221 -5.200 27.100 1.00 35.97 229 GLY A C 1
ATOM 1802 O O . GLY A 1 229 ? 16.443 -5.326 27.091 1.00 35.97 229 GLY A O 1
ATOM 1803 N N . GLN A 1 230 ? 14.438 -5.887 26.264 1.00 30.61 230 GLN A N 1
ATOM 1804 C CA . GLN A 1 230 ? 14.962 -6.860 25.300 1.00 30.61 230 GLN A CA 1
ATOM 1805 C C . GLN A 1 230 ? 15.121 -6.250 23.898 1.00 30.61 230 GLN A C 1
ATOM 1807 O O . GLN A 1 230 ? 14.213 -5.621 23.358 1.00 30.61 230 GLN A O 1
ATOM 1812 N N . SER A 1 231 ? 16.322 -6.421 23.342 1.00 29.50 231 SER A N 1
ATOM 1813 C CA . SER A 1 231 ? 16.750 -5.974 22.013 1.00 29.50 231 SER A CA 1
ATOM 1814 C C . SER A 1 231 ? 16.430 -7.061 20.980 1.00 29.50 231 SER A C 1
ATOM 1816 O O . SER A 1 231 ? 16.830 -8.207 21.177 1.00 29.50 231 SER A O 1
ATOM 1818 N N . LEU A 1 232 ? 15.726 -6.731 19.892 1.00 37.91 232 LEU A N 1
ATOM 1819 C CA . LEU A 1 232 ? 15.529 -7.634 18.749 1.00 37.91 232 LEU A CA 1
ATOM 1820 C C . LEU A 1 232 ? 16.417 -7.176 17.587 1.00 37.91 232 LEU A C 1
ATOM 1822 O O . LEU A 1 232 ? 16.224 -6.090 17.042 1.00 37.91 232 LEU A O 1
ATOM 1826 N N . HIS A 1 233 ? 17.401 -8.003 17.231 1.00 34.84 233 HIS A N 1
ATOM 1827 C CA . HIS A 1 233 ? 18.315 -7.760 16.115 1.00 34.84 233 HIS A CA 1
ATOM 1828 C C . HIS A 1 233 ? 17.642 -7.976 14.747 1.00 34.84 233 HIS A C 1
ATOM 1830 O O . HIS A 1 233 ? 16.873 -8.927 14.588 1.00 34.84 233 HIS A O 1
ATOM 1836 N N . PRO A 1 234 ? 17.988 -7.169 13.728 1.00 41.44 234 PRO A N 1
ATOM 1837 C CA . PRO A 1 234 ? 17.725 -7.481 12.335 1.00 41.44 234 PRO A CA 1
ATOM 1838 C C . PRO A 1 234 ? 18.937 -8.203 11.736 1.00 41.44 234 PRO A C 1
ATOM 1840 O O . PRO A 1 234 ? 19.923 -7.562 11.396 1.00 41.44 234 PRO A O 1
ATOM 1843 N N . ALA A 1 235 ? 18.863 -9.530 11.652 1.00 38.59 235 ALA A N 1
ATOM 1844 C CA . ALA A 1 235 ? 19.460 -10.375 10.613 1.00 38.59 235 ALA A CA 1
ATOM 1845 C C . ALA A 1 235 ? 19.504 -11.813 11.133 1.00 38.59 235 ALA A C 1
ATOM 1847 O O . ALA A 1 235 ? 20.332 -12.135 11.977 1.00 38.59 235 ALA A O 1
ATOM 1848 N N . ASP A 1 236 ? 18.653 -12.682 10.592 1.00 29.08 236 ASP A N 1
ATOM 1849 C CA . ASP A 1 236 ? 19.218 -13.912 10.057 1.00 29.08 236 ASP A CA 1
ATOM 1850 C C . ASP A 1 236 ? 18.358 -14.476 8.926 1.00 29.08 236 ASP A C 1
ATOM 1852 O O . ASP A 1 236 ? 17.126 -14.536 8.999 1.00 29.08 236 ASP A O 1
ATOM 1856 N N . ASN A 1 237 ? 19.043 -14.861 7.855 1.00 49.47 237 ASN A N 1
ATOM 1857 C CA . ASN A 1 237 ? 18.477 -15.497 6.678 1.00 49.47 237 ASN A CA 1
ATOM 1858 C C . ASN A 1 237 ? 18.104 -16.936 7.039 1.00 49.47 237 ASN A C 1
ATOM 1860 O O . ASN A 1 237 ? 18.888 -17.856 6.831 1.00 49.47 237 ASN A O 1
ATOM 1864 N N . SER A 1 238 ? 16.903 -17.153 7.568 1.00 32.38 238 SER A N 1
ATOM 1865 C CA . SER A 1 238 ? 16.368 -18.503 7.728 1.00 32.38 238 SER A CA 1
ATOM 1866 C C . SER A 1 238 ? 15.077 -18.652 6.941 1.00 32.38 238 SER A C 1
ATOM 1868 O O . SER A 1 238 ? 14.114 -17.906 7.126 1.00 32.38 238 SER A O 1
ATOM 1870 N N . ALA A 1 239 ? 15.071 -19.645 6.052 1.00 35.03 239 ALA A N 1
ATOM 1871 C CA . ALA A 1 239 ? 13.985 -20.059 5.167 1.00 35.03 239 ALA A CA 1
ATOM 1872 C C . ALA A 1 239 ? 12.751 -20.617 5.908 1.00 35.03 239 ALA A C 1
ATOM 1874 O O . ALA A 1 239 ? 12.001 -21.426 5.367 1.00 35.03 239 ALA A O 1
ATOM 1875 N N . ASN A 1 240 ? 12.510 -20.175 7.139 1.00 35.50 240 ASN A N 1
ATOM 1876 C CA . ASN A 1 240 ? 11.382 -20.575 7.953 1.00 35.50 240 ASN A CA 1
ATOM 1877 C C . ASN A 1 240 ? 10.621 -19.318 8.371 1.00 35.50 240 ASN A C 1
ATOM 1879 O O . ASN A 1 240 ? 10.847 -18.753 9.435 1.00 35.50 240 ASN A O 1
ATOM 1883 N N . ARG A 1 241 ? 9.755 -18.836 7.474 1.00 33.75 241 ARG A N 1
ATOM 1884 C CA . ARG A 1 241 ? 8.889 -17.673 7.689 1.00 33.75 241 ARG A CA 1
ATOM 1885 C C . ARG A 1 241 ? 7.961 -17.965 8.876 1.00 33.75 241 ARG A C 1
ATOM 1887 O O . ARG A 1 241 ? 7.001 -18.715 8.690 1.00 33.75 241 ARG A O 1
ATOM 1894 N N . PRO A 1 242 ? 8.152 -17.382 10.074 1.00 33.03 242 PRO A N 1
ATOM 1895 C CA . PRO A 1 242 ? 7.183 -17.573 11.131 1.00 33.03 242 PRO A CA 1
ATOM 1896 C C . PRO A 1 242 ? 5.990 -16.681 10.790 1.00 33.03 242 PRO A C 1
ATOM 1898 O O . PRO A 1 242 ? 6.145 -15.498 10.475 1.00 33.03 242 PRO A O 1
ATOM 1901 N N . GLN A 1 243 ? 4.780 -17.213 10.921 1.00 38.88 243 GLN A N 1
ATOM 1902 C CA . GLN A 1 243 ? 3.514 -16.472 10.821 1.00 38.88 243 GLN A CA 1
ATOM 1903 C C . GLN A 1 243 ? 3.402 -15.294 11.834 1.00 38.88 243 GLN A C 1
ATOM 1905 O O . GLN A 1 243 ? 2.427 -14.550 11.839 1.00 38.88 243 GLN A O 1
ATOM 1910 N N . VAL A 1 244 ? 4.441 -15.079 12.648 1.00 37.44 244 VAL A N 1
ATOM 1911 C CA . VAL A 1 244 ? 4.591 -14.121 13.750 1.00 37.44 244 VAL A CA 1
ATOM 1912 C C . VAL A 1 244 ? 4.605 -12.652 13.297 1.00 37.44 244 VAL A C 1
ATOM 1914 O O . VAL A 1 244 ? 4.182 -11.782 14.057 1.00 37.44 244 VAL A O 1
ATOM 1917 N N . ALA A 1 245 ? 5.005 -12.344 12.057 1.00 38.75 245 ALA A N 1
ATOM 1918 C CA . ALA A 1 245 ? 5.025 -10.957 11.567 1.00 38.75 245 ALA A CA 1
ATOM 1919 C C . ALA A 1 245 ? 3.616 -10.359 11.362 1.00 38.75 245 ALA A C 1
ATOM 1921 O O . ALA A 1 245 ? 3.441 -9.144 11.449 1.00 38.75 245 ALA A O 1
ATOM 1922 N N . ARG A 1 246 ? 2.597 -11.199 11.125 1.00 36.62 246 ARG A N 1
ATOM 1923 C CA . ARG A 1 246 ? 1.202 -10.751 10.958 1.00 36.62 246 ARG A CA 1
ATOM 1924 C C . ARG A 1 246 ? 0.531 -10.494 12.314 1.00 36.62 246 ARG A C 1
ATOM 1926 O O . ARG A 1 246 ? -0.206 -9.526 12.456 1.00 36.62 246 ARG A O 1
ATOM 1933 N N . THR A 1 247 ? 0.865 -11.301 13.322 1.00 37.41 247 THR A N 1
ATOM 1934 C CA . THR A 1 247 ? 0.322 -11.223 14.690 1.00 37.41 247 THR A CA 1
ATOM 1935 C C . THR A 1 247 ? 0.883 -10.045 15.496 1.00 37.41 247 THR A C 1
ATOM 1937 O O . THR A 1 247 ? 0.204 -9.519 16.373 1.00 37.41 247 THR A O 1
ATOM 1940 N N . TYR A 1 248 ? 2.111 -9.594 15.207 1.00 41.47 248 TYR A N 1
ATOM 1941 C CA . TYR A 1 248 ? 2.752 -8.492 15.943 1.00 41.47 248 TYR A CA 1
ATOM 1942 C C . TYR A 1 248 ? 2.236 -7.096 15.560 1.00 41.47 248 TYR A C 1
ATOM 1944 O O . TYR A 1 248 ? 2.219 -6.212 16.409 1.00 41.47 248 TYR A O 1
ATOM 1952 N N . ARG A 1 249 ? 1.770 -6.895 14.320 1.00 45.81 249 ARG A N 1
ATOM 1953 C CA . ARG A 1 249 ? 1.286 -5.582 13.846 1.00 45.81 249 ARG A CA 1
ATOM 1954 C C . ARG A 1 249 ? -0.096 -5.213 14.392 1.00 45.81 249 ARG A C 1
ATOM 1956 O O . ARG A 1 249 ? -0.367 -4.041 14.621 1.00 45.81 249 ARG A O 1
ATOM 1963 N N . ILE A 1 250 ? -0.928 -6.213 14.691 1.00 42.78 250 ILE A N 1
ATOM 1964 C CA . ILE A 1 250 ? -2.209 -6.025 15.387 1.00 42.78 250 ILE A CA 1
ATOM 1965 C C . ILE A 1 250 ? -1.966 -5.603 16.843 1.00 42.78 250 ILE A C 1
ATOM 1967 O O . ILE A 1 250 ? -2.664 -4.730 17.339 1.00 42.78 250 ILE A O 1
ATOM 1971 N N . LYS A 1 251 ? -0.911 -6.107 17.507 1.00 43.31 251 LYS A N 1
ATOM 1972 C CA . LYS A 1 251 ? -0.605 -5.757 18.906 1.00 43.31 251 LYS A CA 1
ATOM 1973 C C . LYS A 1 251 ? -0.376 -4.266 19.142 1.00 43.31 251 LYS A C 1
ATOM 1975 O O . LYS A 1 251 ? -0.625 -3.830 20.256 1.00 43.31 251 LYS A O 1
ATOM 1980 N N . THR A 1 252 ? 0.100 -3.489 18.170 1.00 46.06 252 THR A N 1
ATOM 1981 C CA . THR A 1 252 ? 0.336 -2.044 18.359 1.00 46.06 252 THR A CA 1
ATOM 1982 C C . THR A 1 252 ? -0.978 -1.266 18.363 1.00 46.06 252 THR A C 1
ATOM 1984 O O . THR A 1 252 ? -1.218 -0.485 19.279 1.00 46.06 252 THR A O 1
ATOM 1987 N N . PHE A 1 253 ? -1.872 -1.567 17.418 1.00 40.75 253 PHE A N 1
ATOM 1988 C CA . PHE A 1 253 ? -3.223 -1.003 17.377 1.00 40.75 253 PHE A CA 1
ATOM 1989 C C . PHE A 1 253 ? -4.082 -1.502 18.552 1.00 40.75 253 PHE A C 1
ATOM 1991 O O . PHE A 1 253 ? -4.728 -0.717 19.237 1.00 40.75 253 PHE A O 1
ATOM 1998 N N . THR A 1 254 ? -3.999 -2.793 18.891 1.00 39.69 254 THR A N 1
ATOM 1999 C CA . THR A 1 254 ? -4.638 -3.353 20.092 1.00 39.69 254 THR A CA 1
ATOM 2000 C C . THR A 1 254 ? -4.069 -2.746 21.374 1.00 39.69 254 THR A C 1
ATOM 2002 O O . THR A 1 254 ? -4.822 -2.497 22.302 1.00 39.69 254 THR A O 1
ATOM 2005 N N . ARG A 1 255 ? -2.763 -2.449 21.451 1.00 46.56 255 ARG A N 1
ATOM 2006 C CA . ARG A 1 255 ? -2.146 -1.773 22.607 1.00 46.56 255 ARG A CA 1
ATOM 2007 C C . ARG A 1 255 ? -2.615 -0.320 22.739 1.00 46.56 255 ARG A C 1
ATOM 2009 O O . ARG A 1 255 ? -2.754 0.147 23.861 1.00 46.56 255 ARG A O 1
ATOM 2016 N N . MET A 1 256 ? -2.887 0.359 21.626 1.00 47.38 256 MET A N 1
ATOM 2017 C CA . MET A 1 256 ? -3.473 1.701 21.600 1.00 47.38 256 MET A CA 1
ATOM 2018 C C . MET A 1 256 ? -4.930 1.696 22.091 1.00 47.38 256 MET A C 1
ATOM 2020 O O . MET A 1 256 ? -5.254 2.432 23.018 1.00 47.38 256 MET A O 1
ATOM 2024 N N . LEU A 1 257 ? -5.778 0.795 21.581 1.00 41.44 257 LEU A N 1
ATOM 2025 C CA . LEU A 1 257 ? -7.142 0.608 22.105 1.00 41.44 257 LEU A CA 1
ATOM 2026 C C . LEU A 1 257 ? -7.133 0.178 23.584 1.00 41.44 257 LEU A C 1
ATOM 2028 O O . LEU A 1 257 ? -7.930 0.649 24.392 1.00 41.44 257 LEU A O 1
ATOM 2032 N N . ASN A 1 258 ? -6.160 -0.651 23.969 1.00 46.28 258 ASN A N 1
ATOM 2033 C CA . ASN A 1 258 ? -5.885 -1.035 25.352 1.00 46.28 258 ASN A CA 1
ATOM 2034 C C . ASN A 1 258 ? -5.246 0.083 26.190 1.00 46.28 258 ASN A C 1
ATOM 2036 O O . ASN A 1 258 ? -4.817 -0.225 27.297 1.00 46.28 258 ASN A O 1
ATOM 2040 N N . ASN A 1 259 ? -5.143 1.327 25.710 1.00 51.62 259 ASN A N 1
ATOM 2041 C CA . ASN A 1 259 ? -4.691 2.486 26.487 1.00 51.62 259 ASN A CA 1
ATOM 2042 C C . ASN A 1 259 ? -5.805 3.521 26.733 1.00 51.62 259 ASN A C 1
ATOM 2044 O O . ASN A 1 259 ? -5.675 4.323 27.654 1.00 51.62 259 ASN A O 1
ATOM 2048 N N . LEU A 1 260 ? -6.923 3.443 26.003 1.00 44.97 260 LEU A N 1
ATOM 2049 C CA . LEU A 1 260 ? -8.119 4.259 26.228 1.00 44.97 260 LEU A CA 1
ATOM 2050 C C . LEU A 1 260 ? -8.769 3.878 27.563 1.00 44.97 260 LEU A C 1
ATOM 2052 O O . LEU A 1 260 ? -9.282 2.766 27.723 1.00 44.97 260 LEU A O 1
ATOM 2056 N N . GLN A 1 261 ? -8.705 4.778 28.542 1.00 49.69 261 GLN A N 1
ATOM 2057 C CA . GLN A 1 261 ? -9.270 4.586 29.876 1.00 49.69 261 GLN A CA 1
ATOM 2058 C C . GLN A 1 261 ? -10.558 5.393 30.035 1.00 49.69 261 GLN A C 1
ATOM 2060 O O . GLN A 1 261 ? -10.629 6.571 29.702 1.00 49.69 261 GLN A O 1
ATOM 2065 N N . THR A 1 262 ? -11.573 4.764 30.616 1.00 51.25 262 THR A N 1
ATOM 2066 C CA . THR A 1 262 ? -12.740 5.463 31.160 1.00 51.25 262 THR A CA 1
ATOM 2067 C C . THR A 1 262 ? -12.328 6.353 32.336 1.00 51.25 262 THR A C 1
ATOM 2069 O O . THR A 1 262 ? -11.288 6.134 32.962 1.00 51.25 262 THR A O 1
ATOM 2072 N N . LYS A 1 263 ? -13.199 7.294 32.733 1.00 47.72 263 LYS A N 1
ATOM 2073 C CA . LYS A 1 263 ? -13.020 8.144 33.932 1.00 47.72 263 LYS A CA 1
ATOM 2074 C C . LYS A 1 263 ? -12.714 7.364 35.226 1.00 47.72 263 LYS A C 1
ATOM 2076 O O . LYS A 1 263 ? -12.210 7.951 36.176 1.00 47.72 263 LYS A O 1
ATOM 2081 N N . ASN A 1 264 ? -12.979 6.055 35.252 1.00 52.91 264 ASN A N 1
ATOM 2082 C CA . ASN A 1 264 ? -12.753 5.170 36.396 1.00 52.91 264 ASN A CA 1
ATOM 2083 C C . ASN A 1 264 ? -11.443 4.354 36.300 1.00 52.91 264 ASN A C 1
ATOM 2085 O O . ASN A 1 264 ? -11.252 3.429 37.087 1.00 52.91 264 ASN A O 1
ATOM 2089 N N . GLY A 1 265 ? -10.560 4.635 35.331 1.00 54.56 265 GLY A N 1
ATOM 2090 C CA . GLY A 1 265 ? -9.301 3.899 35.131 1.00 54.56 265 GLY A CA 1
ATOM 2091 C C . GLY A 1 265 ? -9.472 2.499 34.522 1.00 54.56 265 GLY A C 1
ATOM 2092 O O . GLY A 1 265 ? -8.549 1.686 34.554 1.00 54.56 265 GLY A O 1
ATOM 2093 N N . ILE A 1 266 ? -10.654 2.198 33.973 1.00 58.97 266 ILE A N 1
ATOM 2094 C CA . ILE A 1 266 ? -10.966 0.923 33.311 1.00 58.97 266 ILE A CA 1
ATOM 2095 C C . ILE A 1 266 ? -10.743 1.083 31.812 1.00 58.97 266 ILE A C 1
ATOM 2097 O O . ILE A 1 266 ? -11.247 2.043 31.231 1.00 58.97 266 ILE A O 1
ATOM 2101 N N . HIS A 1 267 ? -10.035 0.144 31.183 1.00 62.66 267 HIS A N 1
ATOM 2102 C CA . HIS A 1 267 ? -9.845 0.174 29.734 1.00 62.66 267 HIS A CA 1
ATOM 2103 C C . HIS A 1 267 ? -11.130 -0.116 28.979 1.00 62.66 267 HIS A C 1
ATOM 2105 O O . HIS A 1 267 ? -11.802 -1.106 29.277 1.00 62.66 267 HIS A O 1
ATOM 2111 N N . MET A 1 268 ? -11.403 0.704 27.965 1.00 63.62 268 MET A N 1
ATOM 2112 C CA . MET A 1 268 ? -12.555 0.541 27.078 1.00 63.62 268 MET A CA 1
ATOM 2113 C C . MET A 1 268 ? -12.584 -0.852 26.448 1.00 63.62 268 MET A C 1
ATOM 2115 O O . MET A 1 268 ? -13.595 -1.535 26.544 1.00 63.62 268 MET A O 1
ATOM 2119 N N . SER A 1 269 ? -11.446 -1.344 25.951 1.00 69.50 269 SER A N 1
ATOM 2120 C CA . SER A 1 269 ? -11.353 -2.679 25.345 1.00 69.50 269 SER A CA 1
ATOM 2121 C C . SER A 1 269 ? -11.661 -3.832 26.310 1.00 69.50 269 SER A C 1
ATOM 2123 O O . SER A 1 269 ? -12.261 -4.826 25.906 1.00 69.50 269 SER A O 1
ATOM 2125 N N . CYS A 1 270 ? -11.278 -3.718 27.587 1.00 74.56 270 CYS A N 1
ATOM 2126 C CA . CYS A 1 270 ? -11.588 -4.735 28.595 1.00 74.56 270 CYS A CA 1
ATOM 2127 C C . CYS A 1 270 ? -13.080 -4.730 28.933 1.00 74.56 270 CYS A C 1
ATOM 2129 O O . CYS A 1 270 ? -13.719 -5.777 29.009 1.00 74.56 270 CYS A O 1
ATOM 2131 N N . PHE A 1 271 ? -13.631 -3.534 29.113 1.00 73.25 271 PHE A N 1
ATOM 2132 C CA . PHE A 1 271 ? -15.025 -3.344 29.469 1.00 73.25 271 PHE A CA 1
ATOM 2133 C C . PHE A 1 271 ? -15.980 -3.766 28.342 1.00 73.25 271 PHE A C 1
ATOM 2135 O O . PHE A 1 271 ? -16.928 -4.506 28.596 1.00 73.25 271 PHE A O 1
ATOM 2142 N N . GLU A 1 272 ? -15.694 -3.381 27.098 1.00 70.75 272 GLU A N 1
ATOM 2143 C CA . GLU A 1 272 ? -16.446 -3.812 25.914 1.00 70.75 272 GLU A CA 1
ATOM 2144 C C . GLU A 1 272 ? -16.371 -5.325 25.717 1.00 70.75 272 GLU A C 1
ATOM 2146 O O . GLU A 1 272 ? -17.386 -5.964 25.449 1.00 70.75 272 GLU A O 1
ATOM 2151 N N . CYS A 1 273 ? -15.188 -5.916 25.898 1.00 76.12 273 CYS A N 1
ATOM 2152 C CA . CYS A 1 273 ? -15.020 -7.360 25.806 1.00 76.12 273 CYS A CA 1
ATOM 2153 C C . CYS A 1 273 ? -15.854 -8.100 26.868 1.00 76.12 273 CYS A C 1
ATOM 2155 O O . CYS A 1 273 ? -16.570 -9.045 26.530 1.00 76.12 273 CYS A O 1
ATOM 2157 N N . ASP A 1 274 ? -15.800 -7.671 28.137 1.00 76.06 274 ASP A N 1
ATOM 2158 C CA . ASP A 1 274 ? -16.566 -8.294 29.230 1.00 76.06 274 ASP A CA 1
ATOM 2159 C C . ASP A 1 274 ? -18.077 -8.180 28.984 1.00 76.06 274 ASP A C 1
ATOM 2161 O O . ASP A 1 274 ? -18.806 -9.159 29.149 1.00 76.06 274 ASP A O 1
ATOM 2165 N N . ALA A 1 275 ? -18.542 -7.025 28.498 1.00 72.88 275 ALA A N 1
ATOM 2166 C CA . ALA A 1 275 ? -19.941 -6.816 28.140 1.00 72.88 275 ALA A CA 1
ATOM 2167 C C . ALA A 1 275 ? -20.371 -7.685 26.945 1.00 72.88 275 ALA A C 1
ATOM 2169 O O . ALA A 1 275 ? -21.371 -8.401 27.032 1.00 72.88 275 ALA A O 1
ATOM 2170 N N . ALA A 1 276 ? -19.601 -7.684 25.853 1.00 73.00 276 ALA A N 1
ATOM 2171 C CA . ALA A 1 276 ? -19.914 -8.430 24.637 1.00 73.00 276 ALA A CA 1
ATOM 2172 C C . ALA A 1 276 ? -19.968 -9.941 24.894 1.00 73.00 276 ALA A C 1
ATOM 2174 O O . ALA A 1 276 ? -20.966 -10.594 24.586 1.00 73.00 276 ALA A O 1
ATOM 2175 N N . PHE A 1 277 ? -18.935 -10.508 25.525 1.00 77.38 277 PHE A N 1
ATOM 2176 C CA . PHE A 1 277 ? -18.939 -11.932 25.864 1.00 77.38 277 PHE A CA 1
ATOM 2177 C C . PHE A 1 277 ? -19.919 -12.262 26.993 1.00 77.38 277 PHE A C 1
ATOM 2179 O O . PHE A 1 277 ? -20.428 -13.381 27.040 1.00 77.38 277 PHE A O 1
ATOM 2186 N N . GLY A 1 278 ? -20.242 -11.301 27.862 1.00 76.06 278 GLY A N 1
ATOM 2187 C CA . GLY A 1 278 ? -21.339 -11.407 28.824 1.00 76.06 278 GLY A CA 1
ATOM 2188 C C . GLY A 1 278 ? -22.679 -11.645 28.141 1.00 76.06 278 GLY A C 1
ATOM 2189 O O . GLY A 1 278 ? -23.401 -12.566 28.521 1.00 76.06 278 GLY A O 1
ATOM 2190 N N . LEU A 1 279 ? -22.976 -10.874 27.094 1.00 67.94 279 LEU A N 1
ATOM 2191 C CA . LEU A 1 279 ? -24.193 -11.023 26.298 1.00 67.94 279 LEU A CA 1
ATOM 2192 C C . LEU A 1 279 ? -24.202 -12.326 25.501 1.00 67.94 279 LEU A C 1
ATOM 2194 O O . LEU A 1 279 ? -25.206 -13.031 25.521 1.00 67.94 279 LEU A O 1
ATOM 2198 N N . VAL A 1 280 ? -23.087 -12.689 24.863 1.00 72.75 280 VAL A N 1
ATOM 2199 C CA . VAL A 1 280 ? -22.979 -13.949 24.109 1.00 72.75 280 VAL A CA 1
ATOM 2200 C C . VAL A 1 280 ? -23.213 -15.151 25.024 1.00 72.75 280 VAL A C 1
ATOM 2202 O O . VAL A 1 280 ? -24.030 -16.013 24.712 1.00 72.75 280 VAL A O 1
ATOM 2205 N N . LEU A 1 281 ? -22.552 -15.202 26.183 1.00 75.31 281 LEU A N 1
ATOM 2206 C CA . LEU A 1 281 ? -22.725 -16.305 27.132 1.00 75.31 281 LEU A CA 1
ATOM 2207 C C . LEU A 1 281 ? -24.127 -16.322 27.754 1.00 75.31 281 LEU A C 1
ATOM 2209 O O . LEU A 1 281 ? -24.655 -17.401 28.018 1.00 75.31 281 LEU A O 1
ATOM 2213 N N . ALA A 1 282 ? -24.742 -15.157 27.977 1.00 77.25 282 ALA A N 1
ATOM 2214 C CA . ALA A 1 282 ? -26.128 -15.075 28.428 1.00 77.25 282 ALA A CA 1
ATOM 2215 C C . ALA A 1 282 ? -27.102 -15.583 27.355 1.00 77.25 282 ALA A C 1
ATOM 2217 O O . ALA A 1 282 ? -27.967 -16.389 27.681 1.00 77.25 282 ALA A O 1
ATOM 2218 N N . GLY A 1 283 ? -26.913 -15.180 26.095 1.00 73.56 283 GLY A N 1
ATOM 2219 C CA . GLY A 1 283 ? -27.705 -15.621 24.946 1.00 73.56 283 GLY A CA 1
ATOM 2220 C C . GLY A 1 283 ? -27.614 -17.128 24.715 1.00 73.56 283 GLY A C 1
ATOM 2221 O O . GLY A 1 283 ? -28.636 -17.790 24.557 1.00 73.56 283 GLY A O 1
ATOM 2222 N N . ILE A 1 284 ? -26.405 -17.698 24.799 1.00 73.81 284 ILE A N 1
ATOM 2223 C CA . ILE A 1 284 ? -26.195 -19.150 24.688 1.00 73.81 284 ILE A CA 1
ATOM 2224 C C . ILE A 1 284 ? -26.923 -19.906 25.807 1.00 73.81 284 ILE A C 1
ATOM 2226 O O . ILE A 1 284 ? -27.468 -20.977 25.557 1.00 73.81 284 ILE A O 1
ATOM 2230 N N . LYS A 1 285 ? -26.967 -19.358 27.028 1.00 75.88 285 LYS A N 1
ATOM 2231 C CA . LYS A 1 285 ? -27.699 -19.972 28.149 1.00 75.88 285 LYS A CA 1
ATOM 2232 C C . LYS A 1 285 ? -29.212 -19.861 27.991 1.00 75.88 285 LYS A C 1
ATOM 2234 O O . LYS A 1 285 ? -29.924 -20.812 28.288 1.00 75.88 285 LYS A O 1
ATOM 2239 N N . THR A 1 286 ? -29.717 -18.714 27.536 1.00 77.75 286 THR A N 1
ATOM 2240 C CA . THR A 1 286 ? -31.162 -18.511 27.357 1.00 77.75 286 THR A CA 1
ATOM 2241 C C . THR A 1 286 ? -31.719 -19.263 26.154 1.00 77.75 286 THR A C 1
ATOM 2243 O O . THR A 1 286 ? -32.869 -19.685 26.193 1.00 77.75 286 THR A O 1
ATOM 2246 N N . GLU A 1 287 ? -30.915 -19.455 25.108 1.00 80.19 287 GLU A N 1
ATOM 2247 C CA . GLU A 1 287 ? -31.336 -20.059 23.839 1.00 80.19 287 GLU A CA 1
ATOM 2248 C C . GLU A 1 287 ? -30.491 -21.284 23.453 1.00 80.19 287 GLU A C 1
ATOM 2250 O O . GLU A 1 287 ? -30.224 -21.535 22.275 1.00 80.19 287 GLU A O 1
ATOM 2255 N N . SER A 1 288 ? -30.072 -22.082 24.440 1.00 76.06 288 SER A N 1
ATOM 2256 C CA . SER A 1 288 ? -29.194 -23.248 24.234 1.00 76.06 288 SER A CA 1
ATOM 2257 C C . SER A 1 288 ? -29.740 -24.245 23.205 1.00 76.06 288 SER A C 1
ATOM 2259 O O . SER A 1 288 ? -28.970 -24.829 22.441 1.00 76.06 288 SER A O 1
ATOM 2261 N N . ALA A 1 289 ? -31.066 -24.382 23.112 1.00 77.75 289 ALA A N 1
ATOM 2262 C CA . ALA A 1 289 ? -31.742 -25.196 22.103 1.00 77.75 289 ALA A CA 1
ATOM 2263 C C . ALA A 1 289 ? -31.585 -24.646 20.670 1.00 77.75 289 ALA A C 1
ATOM 2265 O O . ALA A 1 289 ? -31.322 -25.419 19.745 1.00 77.75 289 ALA A O 1
ATOM 2266 N N . ASN A 1 290 ? -31.688 -23.327 20.473 1.00 76.19 290 ASN A N 1
ATOM 2267 C CA . ASN A 1 290 ? -31.521 -22.694 19.158 1.00 76.19 290 ASN A CA 1
ATOM 2268 C C . ASN A 1 290 ? -30.061 -22.778 18.702 1.00 76.19 290 ASN A C 1
ATOM 2270 O O . ASN A 1 290 ? -29.778 -23.130 17.558 1.00 76.19 290 ASN A O 1
ATOM 2274 N N . VAL A 1 291 ? -29.124 -22.535 19.623 1.00 73.88 291 VAL A N 1
ATOM 2275 C CA . VAL A 1 291 ? -27.682 -22.660 19.361 1.00 73.88 291 VAL A CA 1
ATOM 2276 C C . VAL A 1 291 ? -27.314 -24.101 19.000 1.00 73.88 291 VAL A C 1
ATOM 2278 O O . VAL A 1 291 ? -26.592 -24.329 18.030 1.00 73.88 291 VAL A O 1
ATOM 2281 N N . ALA A 1 292 ? -27.847 -25.086 19.727 1.00 78.44 292 ALA A N 1
ATOM 2282 C CA . ALA A 1 292 ? -27.660 -26.498 19.402 1.00 78.44 292 ALA A CA 1
ATOM 2283 C C . ALA A 1 292 ? -28.253 -26.864 18.031 1.00 78.44 292 ALA A C 1
ATOM 2285 O O . ALA A 1 292 ? -27.633 -27.603 17.270 1.00 78.44 292 ALA A O 1
ATOM 2286 N N . THR A 1 293 ? -29.414 -26.308 17.685 1.00 77.31 293 THR A N 1
ATOM 2287 C CA . THR A 1 293 ? -30.052 -26.522 16.377 1.00 77.31 293 THR A CA 1
ATOM 2288 C C . THR A 1 293 ? -29.179 -25.994 15.235 1.00 77.31 293 THR A C 1
ATOM 2290 O O . THR A 1 293 ? -28.932 -26.726 14.277 1.00 77.31 293 THR A O 1
ATOM 2293 N N . GLY A 1 294 ? -28.625 -24.785 15.373 1.00 77.81 294 GLY A N 1
ATOM 2294 C CA . GLY A 1 294 ? -27.718 -24.209 14.376 1.00 77.81 294 GLY A CA 1
ATOM 2295 C C . GLY A 1 294 ? -26.404 -24.986 14.226 1.00 77.81 294 GLY A C 1
ATOM 2296 O O . GLY A 1 294 ? -25.955 -25.235 13.108 1.00 77.81 294 GLY A O 1
ATOM 2297 N N . LEU A 1 295 ? -25.800 -25.439 15.334 1.00 72.31 295 LEU A N 1
ATOM 2298 C CA . LEU A 1 295 ? -24.607 -26.296 15.268 1.00 72.31 295 LEU A CA 1
ATOM 2299 C C . LEU A 1 295 ? -24.898 -27.637 14.590 1.00 72.31 295 LEU A C 1
ATOM 2301 O O . LEU A 1 295 ? -24.072 -28.129 13.826 1.00 72.31 295 LEU A O 1
ATOM 2305 N N . ARG A 1 296 ? -26.056 -28.236 14.868 1.00 81.75 296 ARG A N 1
ATOM 2306 C CA . ARG A 1 296 ? -26.478 -29.488 14.239 1.00 81.75 296 ARG A CA 1
ATOM 2307 C C . ARG A 1 296 ? -26.595 -29.337 12.728 1.00 81.75 296 ARG A C 1
ATOM 2309 O O . ARG A 1 296 ? -26.086 -30.186 12.007 1.00 81.75 296 ARG A O 1
ATOM 2316 N N . GLU A 1 297 ? -27.243 -28.277 12.259 1.00 80.62 297 GLU A N 1
ATOM 2317 C CA . GLU A 1 297 ? -27.426 -28.025 10.824 1.00 80.62 297 GLU A CA 1
ATOM 2318 C C . GLU A 1 297 ? -26.087 -27.846 10.109 1.00 80.62 297 GLU A C 1
ATOM 2320 O O . GLU A 1 297 ? -25.852 -28.489 9.091 1.00 80.62 297 GLU A O 1
ATOM 2325 N N . MET A 1 298 ? -25.161 -27.092 10.703 1.00 73.50 298 MET A N 1
ATOM 2326 C CA . MET A 1 298 ? -23.809 -26.941 10.162 1.00 73.50 298 MET A CA 1
ATOM 2327 C C . MET A 1 298 ? -23.038 -28.272 10.149 1.00 73.50 298 MET A C 1
ATOM 2329 O O . MET A 1 298 ? -22.422 -28.637 9.151 1.00 73.50 298 MET A O 1
ATOM 2333 N N . VAL A 1 299 ? -23.044 -29.023 11.253 1.00 78.19 299 VAL A N 1
ATOM 2334 C CA . VAL A 1 299 ? -22.226 -30.241 11.374 1.00 78.19 299 VAL A CA 1
ATOM 2335 C C . VAL A 1 299 ? -22.792 -31.385 10.535 1.00 78.19 299 VAL A C 1
ATOM 2337 O O . VAL A 1 299 ? -22.044 -32.030 9.803 1.00 78.19 299 VAL A O 1
ATOM 2340 N N . CYS A 1 300 ? -24.095 -31.641 10.617 1.00 83.75 300 CYS A N 1
ATOM 2341 C CA . CYS A 1 300 ? -24.726 -32.755 9.912 1.00 83.75 300 CYS A CA 1
ATOM 2342 C C . CYS A 1 300 ? -25.069 -32.422 8.453 1.00 83.75 300 CYS A C 1
ATOM 2344 O O . CYS A 1 300 ? -25.174 -33.346 7.651 1.00 83.75 300 CYS A O 1
ATOM 2346 N N . GLY A 1 301 ? -25.245 -31.138 8.116 1.00 77.88 301 GLY A N 1
ATOM 2347 C CA . GLY A 1 301 ? -25.580 -30.676 6.767 1.00 77.88 301 GLY A CA 1
ATOM 2348 C C . GLY A 1 301 ? -24.366 -30.315 5.911 1.00 77.88 301 GLY A C 1
ATOM 2349 O O . GLY A 1 301 ? -24.287 -30.756 4.767 1.00 77.88 301 GLY A O 1
ATOM 2350 N N . ASP A 1 302 ? -23.406 -29.561 6.458 1.00 78.31 302 ASP A N 1
ATOM 2351 C CA . ASP A 1 302 ? -22.306 -28.995 5.658 1.00 78.31 302 ASP A CA 1
ATOM 2352 C C . ASP A 1 302 ? -20.982 -29.763 5.788 1.00 78.31 302 ASP A C 1
ATOM 2354 O O . ASP A 1 302 ? -20.123 -29.672 4.908 1.00 78.31 302 ASP A O 1
ATOM 2358 N N . ILE A 1 303 ? -20.782 -30.505 6.883 1.00 80.25 303 ILE A N 1
ATOM 2359 C CA . ILE A 1 303 ? -19.494 -31.155 7.191 1.00 80.25 303 ILE A CA 1
ATOM 2360 C C . ILE A 1 303 ? -19.548 -32.672 6.979 1.00 80.25 303 ILE A C 1
ATOM 2362 O O . ILE A 1 303 ? -18.578 -33.265 6.497 1.00 80.25 303 ILE A O 1
ATOM 2366 N N . LEU A 1 304 ? -20.650 -33.323 7.355 1.00 79.00 304 LEU A N 1
ATOM 2367 C CA . LEU A 1 304 ? -20.756 -34.780 7.323 1.00 79.00 304 LEU A CA 1
ATOM 2368 C C . LEU A 1 304 ? -21.244 -35.302 5.954 1.00 79.00 304 LEU A C 1
ATOM 2370 O O . LEU A 1 304 ? -22.155 -34.727 5.364 1.00 79.00 304 LEU A O 1
ATOM 2374 N N . PRO A 1 305 ? -20.711 -36.432 5.446 1.00 82.81 305 PRO A N 1
ATOM 2375 C CA . PRO A 1 305 ? -21.262 -37.081 4.259 1.00 82.81 305 PRO A CA 1
ATOM 2376 C C . PRO A 1 305 ? -22.714 -37.532 4.472 1.00 82.81 305 PRO A C 1
ATOM 2378 O O . PRO A 1 305 ? -23.053 -38.051 5.536 1.00 82.81 305 PRO A O 1
ATOM 2381 N N . ALA A 1 306 ? -23.538 -37.437 3.422 1.00 82.81 306 ALA A N 1
ATOM 2382 C CA . ALA A 1 306 ? -24.982 -37.702 3.470 1.00 82.81 306 ALA A CA 1
ATOM 2383 C C . ALA A 1 306 ? -25.373 -39.060 4.088 1.00 82.81 306 ALA A C 1
ATOM 2385 O O . ALA A 1 306 ? -26.419 -39.170 4.715 1.00 82.81 306 ALA A O 1
ATOM 2386 N N . ALA A 1 307 ? -24.512 -40.078 3.978 1.00 87.75 307 ALA A N 1
ATOM 2387 C CA . ALA A 1 307 ? -24.734 -41.400 4.571 1.00 87.75 307 ALA A CA 1
ATOM 2388 C C . ALA A 1 307 ? -24.863 -41.395 6.110 1.00 87.75 307 ALA A C 1
ATOM 2390 O O . ALA A 1 307 ? -25.335 -42.374 6.682 1.00 87.75 307 ALA A O 1
ATOM 2391 N N . TYR A 1 308 ? -24.436 -40.322 6.778 1.00 85.00 308 TYR A N 1
ATOM 2392 C CA . TYR A 1 308 ? -24.428 -40.201 8.237 1.00 85.00 308 TYR A CA 1
ATOM 2393 C C . TYR A 1 308 ? -25.313 -39.057 8.755 1.00 85.00 308 TYR A C 1
ATOM 2395 O O . TYR A 1 308 ? -25.358 -38.829 9.964 1.00 85.00 308 TYR A O 1
ATOM 2403 N N . ALA A 1 309 ? -26.005 -38.334 7.867 1.00 84.44 309 ALA A N 1
ATOM 2404 C CA . ALA A 1 309 ? -26.744 -37.121 8.216 1.00 84.44 309 ALA A CA 1
ATOM 2405 C C . ALA A 1 309 ? -27.897 -37.386 9.203 1.00 84.44 309 ALA A C 1
ATOM 2407 O O . ALA A 1 309 ? -28.061 -36.634 10.165 1.00 84.44 309 ALA A O 1
ATOM 2408 N N . ASP A 1 310 ? -28.636 -38.484 9.021 1.00 84.44 310 ASP A N 1
ATOM 2409 C CA . ASP A 1 310 ? -29.793 -38.816 9.864 1.00 84.44 310 ASP A CA 1
ATOM 2410 C C . ASP A 1 310 ? -29.360 -39.195 11.287 1.00 84.44 310 ASP A C 1
ATOM 2412 O O . ASP A 1 310 ? -29.795 -38.590 12.265 1.00 84.44 310 ASP A O 1
ATOM 2416 N N . GLY A 1 311 ? -28.398 -40.117 11.413 1.00 86.50 311 GLY A N 1
ATOM 2417 C CA . GLY A 1 311 ? -27.854 -40.506 12.718 1.00 86.50 311 GLY A CA 1
ATOM 2418 C C . GLY A 1 311 ? -27.138 -39.359 13.443 1.00 86.50 311 GLY A C 1
ATOM 2419 O O . GLY A 1 311 ? -27.184 -39.274 14.670 1.00 86.50 311 GLY A O 1
ATOM 2420 N N . CYS A 1 312 ? -26.504 -38.449 12.697 1.00 89.25 312 CYS A N 1
ATOM 2421 C CA . CYS A 1 312 ? -25.899 -37.233 13.241 1.00 89.25 312 CYS A CA 1
ATOM 2422 C C . CYS A 1 312 ? -26.964 -36.281 13.802 1.00 89.25 312 CYS A C 1
ATOM 2424 O O . CYS A 1 312 ? -26.818 -35.789 14.923 1.00 89.25 312 CYS A O 1
ATOM 2426 N N . THR A 1 313 ? -28.041 -36.060 13.040 1.00 87.50 313 THR A N 1
ATOM 2427 C CA . THR A 1 313 ? -29.180 -35.222 13.433 1.00 87.50 313 THR A CA 1
ATOM 2428 C C . THR A 1 313 ? -29.783 -35.717 14.744 1.00 87.50 313 THR A C 1
ATOM 2430 O O . THR A 1 313 ? -29.891 -34.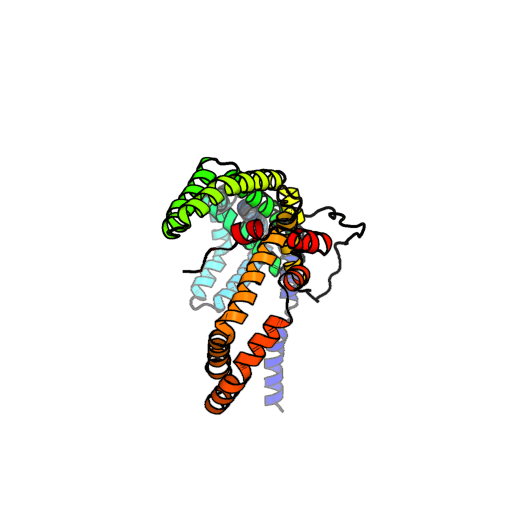930 15.686 1.00 87.50 313 THR A O 1
ATOM 2433 N N . ASP A 1 314 ? -30.087 -37.012 14.845 1.00 89.19 314 ASP A N 1
ATOM 2434 C CA . ASP A 1 314 ? -30.683 -37.614 16.045 1.00 89.19 314 ASP A CA 1
ATOM 2435 C C . ASP A 1 314 ? -29.767 -37.479 17.268 1.00 89.19 314 ASP A C 1
ATOM 2437 O O . ASP A 1 314 ? -30.199 -37.069 18.351 1.00 89.19 314 ASP A O 1
ATOM 2441 N N . PHE A 1 315 ? -28.475 -37.769 17.088 1.00 89.12 315 PHE A N 1
ATOM 2442 C CA . PHE A 1 315 ? -27.489 -37.687 18.161 1.00 89.12 315 PHE A CA 1
ATOM 2443 C C . PHE A 1 315 ? -27.330 -36.254 18.689 1.00 89.12 315 PHE A C 1
ATOM 2445 O O . PHE A 1 315 ? -27.377 -36.020 19.900 1.00 89.12 315 PHE A O 1
ATOM 2452 N N . LEU A 1 316 ? -27.170 -35.271 17.799 1.00 88.38 316 LEU A N 1
ATOM 2453 C CA . LEU A 1 316 ? -26.985 -33.881 18.211 1.00 88.38 316 LEU A CA 1
ATOM 2454 C C . LEU A 1 316 ? -28.273 -33.270 18.766 1.00 88.38 316 LEU A C 1
ATOM 2456 O O . LEU A 1 316 ? -28.202 -32.495 19.715 1.00 88.38 316 LEU A O 1
ATOM 2460 N N . THR A 1 317 ? -29.448 -33.650 18.267 1.00 86.56 317 THR A N 1
ATOM 2461 C CA . THR A 1 317 ? -30.717 -33.184 18.841 1.00 86.56 317 THR A CA 1
ATOM 2462 C C . THR A 1 317 ? -30.879 -33.603 20.306 1.00 86.56 317 THR A C 1
ATOM 2464 O O . THR A 1 317 ? -31.385 -32.810 21.100 1.00 86.56 317 THR A O 1
ATOM 2467 N N . LEU A 1 318 ? -30.416 -34.796 20.694 1.00 87.12 318 LEU A N 1
ATOM 2468 C CA . LEU A 1 318 ? -30.598 -35.297 22.059 1.00 87.12 318 LEU A CA 1
ATOM 2469 C C . LEU A 1 318 ? -29.585 -34.730 23.065 1.00 87.12 318 LEU A C 1
ATOM 2471 O O . LEU A 1 318 ? -29.952 -34.413 24.195 1.00 87.12 318 LEU A O 1
ATOM 2475 N N . TYR A 1 319 ? -28.312 -34.614 22.681 1.00 87.44 319 TYR A N 1
ATOM 2476 C CA . TYR A 1 319 ? -27.237 -34.314 23.638 1.00 87.44 319 TYR A CA 1
ATOM 2477 C C . TYR A 1 319 ? -26.720 -32.877 23.563 1.00 87.44 319 TYR A C 1
ATOM 2479 O O . TYR A 1 319 ? -26.254 -32.331 24.567 1.00 87.44 319 TYR A O 1
ATOM 2487 N N . LEU A 1 320 ? -26.785 -32.244 22.391 1.00 84.38 320 LEU A N 1
ATOM 2488 C CA . LEU A 1 320 ? -26.109 -30.972 22.157 1.00 84.38 320 LEU A CA 1
ATOM 2489 C C . LEU A 1 320 ? -26.670 -29.797 22.982 1.00 84.38 320 LEU A C 1
ATOM 2491 O O . LEU A 1 320 ? -25.847 -29.034 23.483 1.00 84.38 320 LEU A O 1
ATOM 2495 N N . PRO A 1 321 ? -27.992 -29.646 23.219 1.00 83.75 321 PRO A N 1
ATOM 2496 C CA . PRO A 1 321 ? -28.514 -28.536 24.026 1.00 83.75 321 PRO A CA 1
ATOM 2497 C C . PRO A 1 321 ? -27.941 -28.496 25.450 1.00 83.75 321 PRO A C 1
ATOM 2499 O O . PRO A 1 321 ? -27.490 -27.450 25.915 1.00 83.75 321 PRO A O 1
ATOM 2502 N N . THR A 1 322 ? -27.886 -29.647 26.127 1.00 85.94 322 THR A N 1
ATOM 2503 C CA . THR A 1 322 ? -27.324 -29.758 27.482 1.00 85.94 322 THR A CA 1
ATOM 2504 C C . THR A 1 322 ? -25.817 -29.527 27.487 1.00 85.94 322 THR A C 1
ATOM 2506 O O . THR A 1 322 ? -25.299 -28.846 28.368 1.00 85.94 322 THR A O 1
ATOM 2509 N N . VAL A 1 323 ? -25.100 -30.051 26.488 1.00 85.94 323 VAL A N 1
ATOM 2510 C CA . VAL A 1 323 ? -23.653 -29.829 26.357 1.00 85.94 323 VAL A CA 1
ATOM 2511 C C . VAL A 1 323 ? -23.346 -28.347 26.130 1.00 85.94 323 VAL A C 1
ATOM 2513 O O . VAL A 1 323 ? -22.424 -27.821 26.753 1.00 85.94 323 VAL A O 1
ATOM 2516 N N . VAL A 1 324 ? -24.121 -27.657 25.289 1.00 79.38 324 VAL A N 1
ATOM 2517 C CA . VAL A 1 324 ? -23.988 -26.215 25.031 1.00 79.38 324 VAL A CA 1
ATOM 2518 C C . VAL A 1 324 ? -24.211 -25.411 26.314 1.00 79.38 324 VAL A C 1
ATOM 2520 O O . VAL A 1 324 ? -23.380 -24.564 26.646 1.00 79.38 324 VAL A O 1
ATOM 2523 N N . ASP A 1 325 ? -25.261 -25.723 27.075 1.00 80.44 325 ASP A N 1
ATOM 2524 C CA . ASP A 1 325 ? -25.553 -25.055 28.349 1.00 80.44 325 ASP A CA 1
ATOM 2525 C C . ASP A 1 325 ? -24.441 -25.272 29.392 1.00 80.44 325 ASP A C 1
ATOM 2527 O O . ASP A 1 325 ? -23.874 -24.315 29.932 1.00 80.44 325 ASP A O 1
ATOM 2531 N N . MET A 1 326 ? -24.030 -26.528 29.602 1.00 81.44 326 MET A N 1
ATOM 2532 C CA . MET A 1 326 ? -22.945 -26.867 30.529 1.00 81.44 326 MET A CA 1
ATOM 2533 C C . MET A 1 326 ? -21.621 -26.207 30.129 1.00 81.44 326 MET A C 1
ATOM 2535 O O . MET A 1 326 ? -20.879 -25.736 30.993 1.00 81.44 326 MET A O 1
ATOM 2539 N N . THR A 1 327 ? -21.326 -26.136 28.830 1.00 80.56 327 THR A N 1
ATOM 2540 C CA . THR A 1 327 ? -20.098 -25.512 28.316 1.00 80.56 327 THR A CA 1
ATOM 2541 C C . THR A 1 327 ? -20.126 -23.997 28.514 1.00 80.56 327 THR A C 1
ATOM 2543 O O . THR A 1 327 ? -19.145 -23.424 28.992 1.00 80.56 327 THR A O 1
ATOM 2546 N N . ALA A 1 328 ? -21.258 -23.340 28.244 1.00 78.94 328 ALA A N 1
ATOM 2547 C CA . ALA A 1 328 ? -21.440 -21.914 28.523 1.00 78.94 328 ALA A CA 1
ATOM 2548 C C . ALA A 1 328 ? -21.388 -21.598 30.029 1.00 78.94 328 ALA A C 1
ATOM 2550 O O . ALA A 1 328 ? -21.041 -20.486 30.432 1.00 78.94 328 ALA A O 1
ATOM 2551 N N . GLY A 1 329 ? -21.712 -22.571 30.884 1.00 80.00 329 GLY A N 1
ATOM 2552 C CA . GLY A 1 329 ? -21.556 -22.490 32.335 1.00 80.00 329 GLY A CA 1
ATOM 2553 C C . GLY A 1 329 ? -20.101 -22.439 32.817 1.00 80.00 329 GLY A C 1
ATOM 2554 O O . GLY A 1 329 ? -19.830 -21.801 33.832 1.00 80.00 329 GLY A O 1
ATOM 2555 N N . GLN A 1 330 ? -19.167 -23.063 32.093 1.00 82.75 330 GLN A N 1
ATOM 2556 C CA . GLN A 1 330 ? -17.761 -23.190 32.510 1.00 82.75 330 GLN A CA 1
ATOM 2557 C C . GLN A 1 330 ? -16.878 -21.998 32.129 1.00 82.75 330 GLN A C 1
ATOM 2559 O O . GLN A 1 330 ? -15.723 -21.924 32.551 1.00 82.75 330 GLN A O 1
ATOM 2564 N N . VAL A 1 331 ? -17.399 -21.061 31.339 1.00 82.12 331 VAL A N 1
ATOM 2565 C CA . VAL A 1 331 ? -16.630 -19.929 30.824 1.00 82.12 331 VAL A CA 1
ATOM 2566 C C . VAL A 1 331 ? -17.214 -18.621 31.346 1.00 82.12 331 VAL A C 1
ATOM 2568 O O . VAL A 1 331 ? -18.428 -18.445 31.415 1.00 82.12 331 VAL A O 1
ATOM 2571 N N . THR A 1 332 ? -16.341 -17.686 31.720 1.00 84.19 332 THR A N 1
ATOM 2572 C CA . THR A 1 332 ? -16.730 -16.314 32.080 1.00 84.19 332 THR A CA 1
ATOM 2573 C C . THR A 1 332 ? -16.223 -15.318 31.034 1.00 84.19 332 THR A C 1
ATOM 2575 O O . THR A 1 332 ? -15.182 -15.577 30.416 1.00 84.19 332 THR A O 1
ATOM 2578 N N . PRO A 1 333 ? -16.889 -14.164 30.847 1.00 80.00 333 PRO A N 1
ATOM 2579 C CA . PRO A 1 333 ? -16.426 -13.140 29.909 1.00 80.00 333 PRO A CA 1
ATOM 2580 C C . PRO A 1 333 ? -14.989 -12.701 30.208 1.00 80.00 333 PRO A C 1
ATOM 2582 O O . PRO A 1 333 ? -14.146 -12.732 29.322 1.00 80.00 333 PRO A O 1
ATOM 2585 N N . ASN A 1 334 ? -14.658 -12.463 31.481 1.00 77.94 334 ASN A N 1
ATOM 2586 C CA . ASN A 1 334 ? -13.294 -12.133 31.910 1.00 77.94 334 ASN A CA 1
ATOM 2587 C C . ASN A 1 334 ? -12.252 -13.182 31.498 1.00 77.94 334 ASN A C 1
ATOM 2589 O O . ASN A 1 334 ? -11.224 -12.821 30.938 1.00 77.94 334 ASN A O 1
ATOM 2593 N N . THR A 1 335 ? -12.516 -14.480 31.694 1.00 81.62 335 THR A N 1
ATOM 2594 C CA . THR A 1 335 ? -11.578 -15.532 31.247 1.00 81.62 335 THR A CA 1
ATOM 2595 C C . THR A 1 335 ? -11.381 -15.551 29.732 1.00 81.62 335 THR A C 1
ATOM 2597 O O . THR A 1 335 ? -10.301 -15.901 29.259 1.00 81.62 335 THR A O 1
ATOM 2600 N N . ILE A 1 336 ? -12.403 -15.171 28.960 1.00 80.88 336 ILE A N 1
ATOM 2601 C CA . ILE A 1 336 ? -12.289 -15.020 27.507 1.00 80.88 336 ILE A CA 1
ATOM 2602 C C . ILE A 1 336 ? -11.435 -13.784 27.197 1.00 80.88 336 ILE A C 1
ATOM 2604 O O . ILE A 1 336 ? -10.446 -13.875 26.472 1.00 80.88 336 ILE A O 1
ATOM 2608 N N . CYS A 1 337 ? -11.749 -12.651 27.815 1.00 82.56 337 CYS A N 1
ATOM 2609 C CA . CYS A 1 337 ? -11.074 -11.378 27.592 1.00 82.56 337 CYS A CA 1
ATOM 2610 C C . CYS A 1 337 ? -9.606 -11.366 28.035 1.00 82.56 337 CYS A C 1
ATOM 2612 O O . CYS A 1 337 ? -8.779 -10.715 27.398 1.00 82.56 337 CYS A O 1
ATOM 2614 N N . GLU A 1 338 ? -9.247 -12.126 29.069 1.00 83.50 338 GLU A N 1
ATOM 2615 C CA . GLU A 1 338 ? -7.856 -12.351 29.479 1.00 83.50 338 GLU A CA 1
ATOM 2616 C C . GLU A 1 338 ? -7.088 -13.166 28.431 1.00 83.50 338 GLU A C 1
ATOM 2618 O O . GLU A 1 338 ? -5.957 -12.817 28.079 1.00 83.50 338 GLU A O 1
ATOM 2623 N N . LYS A 1 339 ? -7.715 -14.203 27.857 1.00 79.25 339 LYS A N 1
ATOM 2624 C CA . LYS A 1 339 ? -7.120 -14.992 26.763 1.00 79.25 339 LYS A CA 1
ATOM 2625 C C . LYS A 1 339 ? -6.931 -14.178 25.486 1.00 79.25 339 LYS A C 1
ATOM 2627 O O . LYS A 1 339 ? -5.937 -14.371 24.794 1.00 79.25 339 LYS A O 1
ATOM 2632 N N . PHE A 1 340 ? -7.847 -13.258 25.193 1.00 75.25 340 PHE A N 1
ATOM 2633 C CA . PHE A 1 340 ? -7.720 -12.325 24.070 1.00 75.25 340 PHE A CA 1
ATOM 2634 C C . PHE A 1 340 ? -6.820 -11.118 24.373 1.00 75.25 340 PHE A C 1
ATOM 2636 O O . PHE A 1 340 ? -6.643 -10.260 23.510 1.00 75.25 340 PHE A O 1
ATOM 2643 N N . HIS A 1 341 ? -6.213 -11.054 25.565 1.00 72.62 341 HIS A N 1
ATOM 2644 C CA . HIS A 1 341 ? -5.359 -9.946 26.007 1.00 72.62 341 HIS A CA 1
ATOM 2645 C C . HIS A 1 341 ? -6.053 -8.572 25.976 1.00 72.62 341 HIS A C 1
ATOM 2647 O O . HIS A 1 341 ? -5.401 -7.537 25.809 1.00 72.62 341 HIS A O 1
ATOM 2653 N N . MET A 1 342 ? -7.377 -8.566 26.133 1.00 73.56 342 MET A N 1
ATOM 2654 C CA . MET A 1 342 ? -8.197 -7.358 26.252 1.00 73.56 342 MET A CA 1
ATOM 2655 C C . MET A 1 342 ? -8.360 -6.951 27.721 1.00 73.56 342 MET A C 1
ATOM 2657 O O . MET A 1 342 ? -8.464 -5.764 28.011 1.00 73.56 342 MET A O 1
ATOM 2661 N N . CYS A 1 343 ? -8.288 -7.912 28.650 1.00 75.81 343 CYS A N 1
ATOM 2662 C CA . CYS A 1 343 ? -8.266 -7.679 30.095 1.00 75.81 343 CYS A CA 1
ATOM 2663 C C . CYS A 1 343 ? -6.994 -8.239 30.752 1.00 75.81 343 CYS A C 1
ATOM 2665 O O . CYS A 1 343 ? -6.430 -9.236 30.304 1.00 75.81 343 CYS A O 1
ATOM 2667 N N . ASP A 1 344 ? -6.571 -7.606 31.848 1.00 81.50 344 ASP A N 1
ATOM 2668 C CA . ASP A 1 344 ? -5.649 -8.175 32.836 1.00 81.50 344 ASP A CA 1
ATOM 2669 C C . ASP A 1 344 ? -6.371 -8.328 34.184 1.00 81.50 344 ASP A C 1
ATOM 2671 O O . ASP A 1 344 ? -7.452 -7.771 34.375 1.00 81.50 344 ASP A O 1
ATOM 2675 N N . GLN A 1 345 ? -5.775 -9.055 35.134 1.00 74.12 345 GLN A N 1
ATOM 2676 C CA . GLN A 1 345 ? -6.411 -9.334 36.430 1.00 74.12 345 GLN A CA 1
ATOM 2677 C C . GLN A 1 345 ? -6.863 -8.074 37.181 1.00 74.12 345 GLN A C 1
ATOM 2679 O O . GLN A 1 345 ? -7.912 -8.079 37.828 1.00 74.12 345 GLN A O 1
ATOM 2684 N N . THR A 1 346 ? -6.092 -6.989 37.119 1.00 76.00 346 THR A N 1
ATOM 2685 C CA . THR A 1 346 ? -6.418 -5.742 37.821 1.00 76.00 346 THR A CA 1
ATOM 2686 C C . THR A 1 346 ? -7.664 -5.102 37.211 1.00 76.00 346 THR A C 1
ATOM 2688 O O . THR A 1 346 ? -8.579 -4.703 37.936 1.00 76.00 346 THR A O 1
ATOM 2691 N N . LYS A 1 347 ? -7.736 -5.072 35.878 1.00 74.06 347 LYS A N 1
ATOM 2692 C CA . LYS A 1 347 ? -8.853 -4.505 35.112 1.00 74.06 347 LYS A CA 1
ATOM 2693 C C . LYS A 1 347 ? -10.108 -5.375 35.201 1.00 74.06 347 LYS A C 1
ATOM 2695 O O . LYS A 1 347 ? -11.177 -4.829 35.462 1.00 74.06 347 LYS A O 1
ATOM 2700 N N . SER A 1 348 ? -9.979 -6.703 35.114 1.00 70.88 348 SER A N 1
ATOM 2701 C CA . SER A 1 348 ? -11.079 -7.662 35.323 1.00 70.88 348 SER A CA 1
ATOM 2702 C C . SER A 1 348 ? -11.741 -7.445 36.689 1.00 70.88 348 SER A C 1
ATOM 2704 O O . SER A 1 348 ? -12.964 -7.364 36.816 1.00 70.88 348 SER A O 1
ATOM 2706 N N . ASN A 1 349 ? -10.930 -7.272 37.739 1.00 73.69 349 ASN A N 1
ATOM 2707 C CA . ASN A 1 349 ? -11.427 -7.017 39.090 1.00 73.69 349 ASN A CA 1
ATOM 2708 C C . ASN A 1 349 ? -12.127 -5.657 39.220 1.00 73.69 349 ASN A C 1
ATOM 2710 O O . ASN A 1 349 ? -13.117 -5.553 39.947 1.00 73.69 349 ASN A O 1
ATOM 2714 N N . ALA A 1 350 ? -11.646 -4.628 38.519 1.00 71.25 350 ALA A N 1
ATOM 2715 C CA . ALA A 1 350 ? -12.281 -3.314 38.489 1.00 71.25 350 ALA A CA 1
ATOM 2716 C C . ALA A 1 350 ? -13.644 -3.354 37.773 1.00 71.25 350 ALA A C 1
ATOM 2718 O O . ALA A 1 350 ? -14.631 -2.871 38.328 1.00 71.25 350 ALA A O 1
ATOM 2719 N N . VAL A 1 351 ? -13.732 -4.017 36.613 1.00 67.81 351 VAL A N 1
ATOM 2720 C CA . VAL A 1 351 ? -14.998 -4.237 35.885 1.00 67.81 351 VAL A CA 1
ATOM 2721 C C . VAL A 1 351 ? -15.992 -5.009 36.752 1.00 67.81 351 VAL A C 1
ATOM 2723 O O . VAL A 1 351 ? -17.163 -4.639 36.866 1.00 67.81 351 VAL A O 1
ATOM 2726 N N . ARG A 1 352 ? -15.532 -6.046 37.460 1.00 70.50 352 ARG A N 1
ATOM 2727 C CA . ARG A 1 352 ? -16.391 -6.859 38.330 1.00 70.50 352 ARG A CA 1
ATOM 2728 C C . ARG A 1 352 ? -17.042 -6.042 39.447 1.00 70.50 352 ARG A C 1
ATOM 2730 O O . ARG A 1 352 ? -18.196 -6.319 39.772 1.00 70.50 352 ARG A O 1
ATOM 2737 N N . ARG A 1 353 ? -16.347 -5.023 39.963 1.00 74.69 353 ARG A N 1
ATOM 2738 C CA . ARG A 1 353 ? -16.808 -4.119 41.032 1.00 74.69 353 ARG A CA 1
ATOM 2739 C C . ARG A 1 353 ? -17.756 -3.011 40.559 1.00 74.69 353 ARG A C 1
ATOM 2741 O O . ARG A 1 353 ? -18.303 -2.315 41.410 1.00 74.69 353 ARG A O 1
ATOM 2748 N N . LEU A 1 354 ? -17.972 -2.845 39.250 1.00 67.12 354 LEU A N 1
ATOM 2749 C CA . LEU A 1 354 ? -18.908 -1.840 38.744 1.00 67.12 354 LEU A CA 1
ATOM 2750 C C . LEU A 1 354 ? -20.350 -2.131 39.210 1.00 67.12 354 LEU A C 1
ATOM 2752 O O . LEU A 1 354 ? -20.771 -3.296 39.194 1.00 67.12 354 LEU A O 1
ATOM 2756 N N . PRO A 1 355 ? -21.128 -1.092 39.574 1.00 70.19 355 PRO A N 1
ATOM 2757 C CA . PRO A 1 355 ? -22.552 -1.219 39.863 1.00 70.19 355 PRO A CA 1
ATOM 2758 C C . PRO A 1 355 ? -23.315 -1.852 38.695 1.00 70.19 355 PRO A C 1
ATOM 2760 O O . PRO A 1 355 ? -23.019 -1.584 37.529 1.00 70.19 355 PRO A O 1
ATOM 2763 N N . ALA A 1 356 ? -24.350 -2.639 39.000 1.00 63.41 356 ALA A N 1
ATOM 2764 C CA . ALA A 1 356 ? -25.193 -3.277 37.985 1.00 63.41 356 ALA A CA 1
ATOM 2765 C C . ALA A 1 356 ? -25.809 -2.263 37.000 1.00 63.41 356 ALA A C 1
ATOM 2767 O O . ALA A 1 356 ? -25.934 -2.565 35.819 1.00 63.41 356 ALA A O 1
ATOM 2768 N N . SER A 1 357 ? -26.106 -1.042 37.455 1.00 59.47 357 SER A N 1
ATOM 2769 C CA . SER A 1 357 ? -26.605 0.055 36.618 1.00 59.47 357 SER A CA 1
ATOM 2770 C C . SER A 1 357 ? -25.596 0.536 35.569 1.00 59.47 357 SER A C 1
ATOM 2772 O O . SER A 1 357 ? -25.992 0.827 34.448 1.00 59.47 357 SER A O 1
ATOM 2774 N N . GLN A 1 358 ? -24.296 0.571 35.882 1.00 61.09 358 GLN A N 1
ATOM 2775 C CA . GLN A 1 358 ? -23.249 0.939 34.917 1.00 61.09 358 GLN A CA 1
ATOM 2776 C C . GLN A 1 358 ? -22.969 -0.176 33.907 1.00 61.09 358 GLN A C 1
ATOM 2778 O O . GLN A 1 358 ? -22.670 0.109 32.754 1.00 61.09 358 GLN A O 1
ATOM 2783 N N . LYS A 1 359 ? -23.101 -1.441 34.320 1.00 58.19 359 LYS A N 1
ATOM 2784 C CA . LYS A 1 359 ? -23.005 -2.588 33.403 1.00 58.19 359 LYS A CA 1
ATOM 2785 C C . LYS A 1 359 ? -24.214 -2.665 32.467 1.00 58.19 359 LYS A C 1
ATOM 2787 O O . LYS A 1 359 ? -24.055 -2.965 31.292 1.00 58.19 359 LYS A O 1
ATOM 2792 N N . ALA A 1 360 ? -25.406 -2.354 32.978 1.00 54.00 360 ALA A N 1
ATOM 2793 C CA . ALA A 1 360 ? -26.639 -2.314 32.197 1.00 54.00 360 ALA A CA 1
ATOM 2794 C C . ALA A 1 360 ? -26.687 -1.129 31.219 1.00 54.00 360 ALA A C 1
ATOM 2796 O O . ALA A 1 360 ? -27.180 -1.295 30.114 1.00 54.00 360 ALA A O 1
ATOM 2797 N N . ALA A 1 361 ? -26.121 0.030 31.575 1.00 50.81 361 ALA A N 1
ATOM 2798 C CA . ALA A 1 361 ? -26.080 1.214 30.708 1.00 50.81 361 ALA A CA 1
ATOM 2799 C C . ALA A 1 361 ? -25.277 1.026 29.403 1.00 50.81 361 ALA A C 1
ATOM 2801 O O . ALA A 1 361 ? -25.367 1.862 28.510 1.00 50.81 361 ALA A O 1
ATOM 2802 N N . VAL A 1 362 ? -24.490 -0.051 29.298 1.00 51.22 362 VAL A N 1
ATOM 2803 C CA . VAL A 1 362 ? -23.688 -0.400 28.108 1.00 51.22 362 VAL A CA 1
ATOM 2804 C C . VAL A 1 362 ? -24.160 -1.709 27.469 1.00 51.22 362 VAL A C 1
ATOM 2806 O O . VAL A 1 362 ? -23.699 -2.097 26.398 1.00 51.22 362 VAL A O 1
ATOM 2809 N N . ALA A 1 363 ? -25.139 -2.380 28.077 1.00 43.56 363 ALA A N 1
ATOM 2810 C CA . ALA A 1 363 ? -25.839 -3.456 27.404 1.00 43.56 363 ALA A CA 1
ATOM 2811 C C . ALA A 1 363 ? -26.694 -2.846 26.283 1.00 43.56 363 ALA A C 1
ATOM 2813 O O . ALA A 1 363 ? -27.585 -2.042 26.548 1.00 43.56 363 ALA A O 1
ATOM 2814 N N . CYS A 1 364 ? -26.448 -3.232 25.027 1.00 39.19 364 CYS A N 1
ATOM 2815 C CA . CYS A 1 364 ? -27.433 -3.012 23.971 1.00 39.19 364 CYS A CA 1
ATOM 2816 C C . CYS A 1 364 ? -28.747 -3.669 24.420 1.00 39.19 364 CYS A C 1
ATOM 2818 O O . CYS A 1 364 ? -28.769 -4.869 24.695 1.00 39.19 364 CYS A O 1
ATOM 2820 N N . GLU A 1 365 ? -29.830 -2.894 24.533 1.00 41.38 365 GLU A N 1
ATOM 2821 C CA . GLU A 1 365 ? -31.130 -3.380 25.016 1.00 41.38 365 GLU A CA 1
ATOM 2822 C C . GLU A 1 365 ? -31.843 -4.273 23.982 1.00 41.38 365 GLU A C 1
ATOM 2824 O O . GLU A 1 365 ? -32.996 -4.034 23.645 1.00 41.38 365 GLU A O 1
ATOM 2829 N N . SER A 1 366 ? -31.225 -5.339 23.476 1.00 32.66 366 SER A N 1
ATOM 2830 C CA . SER A 1 366 ? -31.927 -6.349 22.671 1.00 32.66 366 SER A CA 1
ATOM 2831 C C . SER A 1 366 ? -32.829 -7.239 23.550 1.00 32.66 366 SER A C 1
ATOM 2833 O O . SER A 1 366 ? -32.718 -8.463 23.557 1.00 32.66 366 SER A O 1
ATOM 2835 N N . ARG A 1 367 ? -33.700 -6.610 24.345 1.00 34.16 367 ARG A N 1
ATOM 2836 C CA . ARG A 1 367 ? -34.867 -7.203 25.003 1.00 34.16 367 ARG A CA 1
ATOM 2837 C C . ARG A 1 367 ? -36.070 -6.298 24.771 1.00 34.16 367 ARG A C 1
ATOM 2839 O O . ARG A 1 367 ? -36.479 -5.557 25.663 1.00 34.16 367 ARG A O 1
ATOM 2846 N N . LYS A 1 368 ? -36.649 -6.410 23.583 1.00 33.47 368 LYS A N 1
ATOM 2847 C CA . LYS A 1 368 ? -38.099 -6.495 23.423 1.00 33.47 368 LYS A CA 1
ATOM 2848 C C . LYS A 1 368 ? -38.414 -7.568 22.405 1.00 33.47 368 LYS A C 1
ATOM 2850 O O . LYS A 1 368 ? -37.716 -7.584 21.370 1.00 33.47 368 LYS A O 1
#

Sequence (368 aa):
MYRLIVLTALLVPLCLAGTDPHKEAMIKDNKTPKNAPALITTACDECKTLVDRFNEAVKDPSKVAELKNLLSLMCDTTSYSRECKLIVSRLDVIIRELGPYMRDSTAVCKKIHMCGNARLQKIHRLGLIYAKKYLNNIEGLQDVVCEECQFAVAELKSLVEERSSQAELKQFIHDYFCKHLGQYQGTCDLLVEEFLPQLFQELEQILQNSKQVCADLGLCPGHMVRVNGQSLHPADNSANRPQVARTYRIKTFTRMLNNLQTKNGIHMSCFECDAAFGLVLAGIKTESANVATGLREMVCGDILPAAYADGCTDFLTLYLPTVVDMTAGQVTPNTICEKFHMCDQTKSNAVRRLPASQKAAVACESRK

Secondary structure (DSSP, 8-state):
-HHHHHHHHHHHHHHHTT--HHHHHHHHHS-S-SSPPPS---HHHHHHHHHHHHHHHTT-HHHHHHHHHHHHHHHTTSTTHHHHHHHHHTHHHHHHHHHHHHS-HHHHHHHTTSSS-HHHHHHHHHHHHHHTTT-TT-TTHHHHHHHHHHHHHHHHHHHHH-HHHHHHHHHHHHHHTGGGSGGGHHHHHHHHHHHHHHHHHHHHHHTT-HHHHHHHTTSS------STT---------S---THHHHHHHHHHHHHHTT-B-TTS-BHHHHHHHHHHHHHHHHHHHTHHHHHHHHHHIIIIIIS-GGGHHHHHHHHHHHHHHHHHHHHHS--HHHHHHHTTS--HHHHHHHHTS-HHHHHTTS-----

Foldseek 3Di:
DVVVVVVCVVVVVVVCVVCDVVVVVCCQVVPPPVDDPQPPAFLLRVQLVVLVVVLVQLVDVVSLVVVLVVQLVVLVVDPNSPVSNVVSVCVNVVCVVCNVVSVDSNNNCVVVPSPPNPVSRVVVLVVLVVCCVVCVDRHNSLVSLLVVQLVVLVVVLVLLPDPVSLVVVLVCCLVVPLVPPVVCSVVSNVCSVPPSVVVSVVSNVLSPDSNVNCVLLVSHDDQDPDDPNDHDDPDDDDPDDPPVSVVSSVVVVLVVQLVDADPLRARPLLLCQQLVLVVVLVCCQVPLLVVLVVVLCCCLPVPDDVVCNVVSNVVSNVPRSVVSNVVSVVDHSNNVCVVVVSDDPVNSVSSVPDDPVVSVVPRPPPPD

=== Feature glossary ===
Annotated list of the representations used here:

Nearest PDB structures. The Foldseek neighbor list gives the closest experimentally determined structures in the PDB, ranked by structural alignment. TM-score near 1 means near-identical fold; near 0.3 means only rough topology match. This is how one finds what a novel AlphaFold prediction most resembles in the solved-structure universe.

Foldseek 3Di. Foldseek's 3Di representation compresses backbone geometry into a per-residue letter drawn from a learned twenty-state alphabet. It captures the tertiary interaction pattern around each residue — which residues are packed against it in space, regardless of where they are in sequence.

Radius of gyration, Cα contacts, bounding box. Radius of gyration (Rg) is the root-mean-square distance of Cα atoms from their centroid — a single number for overall size and compactness. A globular domain of N residues has Rg ≈ 2.2·N^0.38 Å; an extended or disordered chain has a much larger Rg. The Cα contact count is the number of residue pairs whose Cα atoms are within 8 Å and are more than four positions apart in sequence — a standard proxy for tertiary packing density. The bounding box is the smallest axis-aligned box enclosing all Cα atoms.

InterPro / GO / CATH / organism. The annotation block draws on four external resources. InterPro: which protein families and domains the sequence belongs to. GO: standardized terms for what the protein does, what process it participates in, and where in the cell it acts. CATH: which structural fold it has in the CATH hierarchy. Organism: the species of origin.

mmCIF coordinates. The mmCIF block holds the 3D Cartesian coordinates of each backbone atom (N, Cα, C, O) in ångströms. mmCIF is the PDB's canonical archive format — a tagged-loop text representation of the atomic model.

pLDDT. pLDDT is the predicted lDDT-Cα score: AlphaFold's confidence that the local environment of each residue (all inter-atomic distances within 15 Å) is correctly placed. It is a per-residue number between 0 and 100, with higher meaning more reliable.

Backbone torsions (φ/ψ). φ (phi) and ψ (psi) are the two rotatable backbone dihedrals per residue: φ is the C(i-1)–N–Cα–C torsion, ψ is the N–Cα–C–N(i+1) torsion, both in degrees on (−180°, 180°]. α-helical residues cluster near (−60°, −45°); β-strand residues near (−120°, +130°). A Ramachandran plot is simply a scatter of (φ, ψ) for every residue.

B-factor. For experimental (PDB) structures, the B-factor (temperature factor) quantifies the positional spread of each atom in the crystal — a combination of thermal vibration and static disorder — in units of Å². High B-factors mark flexible loops or poorly resolved regions; low B-factors mark the rigid, well-ordered core.

Secondary structure (3-state, P-SEA). SS3 is a coarse helix/strand/coil call (letters a/b/c) made by the P-SEA algorithm from inter-Cα distances and dihedrals. It is less detailed than DSSP but needs only Cα positions.

Predicted aligned error. Predicted aligned error is AlphaFold's pairwise confidence. Unlike pLDDT (per-residue), PAE is per-residue-pair and captures whether two parts of the structure are correctly placed relative to each other. Units are ångströms of expected positional error.

Solvent-accessible surface area. Solvent-accessible surface area (SASA) is the area in Å² traced out by the centre of a 1.4 Å probe sphere (a water molecule) rolled over the protein's van der Waals surface (Shrake–Rupley / Lee–Richards construction). Buried residues have near-zero SASA; fully exposed residues can exceed 200 Å². The total SASA scales roughly with the number of surface residues.

Secondary structure (8-state, DSSP). The SS8 string is DSSP's per-residue secondary-structure call. α-helix (H) means an i→i+4 H-bond ladder; β-strand (E) means the residue participates in a β-sheet; 3₁₀ (G) and π (I) are tighter and wider helices; T/S are turns/bends; '-' is loop.

Rendered structure images. Structure images are PyMOL renders from six orthogonal camera directions. Cartoon representation draws helices as coils and strands as arrows; sticks shows the backbone as bonds; surface shows the solvent-excluded envelope. Rainbow coloring maps sequence position to hue (blue→red, N→C); chain coloring assigns a distinct color per polypeptide.

Sequence. The amino-acid sequence is the protein's primary structure: the linear order of residues from the N-terminus to the C-terminus, written in one-letter code. Everything else here — the 3D coordinates, the secondary structure, the domain annotations — is ultimately a consequence of this string.

Contact-map, Ramachandran, and PAE plots. Three diagnostic plots accompany the record. The Cα contact map visualizes the tertiary structure as a 2D adjacency matrix (8 Å cutoff, sequence-local contacts suppressed). The Ramachandran plot shows the distribution of backbone (φ, ψ) torsions, with points in the α and β basins reflecting secondary structure content. The PAE plot shows AlphaFold's inter-residue confidence as a color matrix.